Protein AF-0000000070378320 (afdb_homodimer)

Secondary structure (DSSP, 8-state):
-------HHHHHHHHHHHHHHHHHHHHHHHHHHHHHHHHHHHHHHHHHHHHHHHHHSS--S--SSEEEHHHHHTHHHHHHHHH-HHHHHHHHHHHHHHHHHHHHHHHHHHHHH----HHHHHHHHHHHHHHHHHHHEEEPPPTT------SS--SS---S-----SS-HHHHHHHHHHHHHHHTT-HHHHHHHHHHHHHHHHHHHHTTSS-HHHHHHHHHHHHHHHHHHHHHHHHHHHHHHHHHHHHHHHTT-HHHHHHHHHHHHHHHHHHHHHHHHHH-/-------HHHHHHHHHHHHHHHHHHHHHHHHHHHHHHHHHHHHHHHHHHHHHHHHHSS--S--SSEEEHHHHHTHHHHHHHHH-HHHHHHHHHHHHHHHHHHHHHHHHHHHHH----HHHHHHHHHHHHHHHHHHHEEEPPPTT------SS--SS---S-----SS-HHHHHHHHHHHHHHHTT-HHHHHHHHHHHHHHHHHHHHTTSS-HHHHHHHHHHHHHHHHHHHHHHHHHHHHHHHHHHHHHHHTT-HHHHHHHHHHHHHHHHHHHHHHHHHH-

Sequence (560 aa):
MNQQQAYPDQQVNEVNNTHQHEQEHRQTAHSITENMVGKLTFMGIAALVLFGFRLKGIPQDDVHCIVDVVHDYFNNWNKYVNENTYYSNLLIVTNSFMIDCIALGTYSYWLICVRNIRFMISIIVFYSLRTVHLHMFHMRFPMGYNWNEPTITSLTVPYGRTSDFFFSGHCGFLTLCFFELRALGWKKISWIAMITMIYTAFVLIVLRVHYTIDITAGIIIAHYIHIQSQHYYVKVEKAMYSFQIYITKLFQCKSFQQNLEEEQLIYLKQIQLQEKSEQQMNQQQAYPDQQVNEVNNTHQHEQEHRQTAHSITENMVGKLTFMGIAALVLFGFRLKGIPQDDVHCIVDVVHDYFNNWNKYVNENTYYSNLLIVTNSFMIDCIALGTYSYWLICVRNIRFMISIIVFYSLRTVHLHMFHMRFPMGYNWNEPTITSLTVPYGRTSDFFFSGHCGFLTLCFFELRALGWKKISWIAMITMIYTAFVLIVLRVHYTIDITAGIIIAHYIHIQSQHYYVKVEKAMYSFQIYITKLFQCKSFQQNLEEEQLIYLKQIQLQEKSEQQ

InterPro domains:
  IPR025749 Sphingomyelin synthase-like domain [PF14360] (163-226)
  IPR055311 Phosphatidylcholine:diacylglycerol cholinephosphotransferase 1/2-like [PTHR34674] (3-242)

Structure (mmCIF, N/CA/C/O backbone):
data_AF-0000000070378320-model_v1
#
loop_
_entity.id
_entity.type
_entity.pdbx_description
1 polymer 'PAP2 family protein'
#
loop_
_atom_site.group_PDB
_atom_site.id
_atom_site.type_symbol
_atom_site.label_atom_id
_atom_site.label_alt_id
_atom_site.label_comp_id
_atom_site.label_asym_id
_atom_site.label_entity_id
_atom_site.label_seq_id
_atom_site.pdbx_PDB_ins_code
_atom_site.Cartn_x
_atom_site.Cartn_y
_atom_site.Cartn_z
_atom_site.occupancy
_atom_site.B_iso_or_equiv
_atom_site.auth_seq_id
_atom_site.auth_comp_id
_atom_site.auth_asym_id
_atom_site.auth_atom_id
_atom_site.pdbx_PDB_model_num
ATOM 1 N N . MET A 1 1 ? -61.844 50.469 26.641 1 27.27 1 MET A N 1
ATOM 2 C CA . MET A 1 1 ? -61.438 49.344 25.812 1 27.27 1 MET A CA 1
ATOM 3 C C . MET A 1 1 ? -60.625 49.812 24.609 1 27.27 1 MET A C 1
ATOM 5 O O . MET A 1 1 ? -61.188 50.188 23.578 1 27.27 1 MET A O 1
ATOM 9 N N . ASN A 1 2 ? -59.531 50.625 24.812 1 30.56 2 ASN A N 1
ATOM 10 C CA . ASN A 1 2 ? -58.562 51.219 23.922 1 30.56 2 ASN A CA 1
ATOM 11 C C . ASN A 1 2 ? -57.75 50.156 23.203 1 30.56 2 ASN A C 1
ATOM 13 O O . ASN A 1 2 ? -57 49.406 23.828 1 30.56 2 ASN A O 1
ATOM 17 N N . GLN A 1 3 ? -58.25 49.656 22.047 1 34.19 3 GLN A N 1
ATOM 18 C CA . GLN A 1 3 ? -57.625 48.844 21.016 1 34.19 3 GLN A CA 1
ATOM 19 C C . GLN A 1 3 ? -56.344 49.531 20.516 1 34.19 3 GLN A C 1
ATOM 21 O O . GLN A 1 3 ? -56.375 50.594 19.906 1 34.19 3 GLN A O 1
ATOM 26 N N . GLN A 1 4 ? -55.25 49.531 21.234 1 34.88 4 GLN A N 1
ATOM 27 C CA . GLN A 1 4 ? -53.906 49.906 20.797 1 34.88 4 GLN A CA 1
ATOM 28 C C . GLN A 1 4 ? -53.531 49.281 19.469 1 34.88 4 GLN A C 1
ATOM 30 O O . GLN A 1 4 ? -53.531 48.031 19.344 1 34.88 4 GLN A O 1
ATOM 35 N N . GLN A 1 5 ? -53.781 49.969 18.297 1 36.62 5 GLN A N 1
ATOM 36 C CA . GLN A 1 5 ? -53.344 49.719 16.938 1 36.62 5 GLN A CA 1
ATOM 37 C C . GLN A 1 5 ? -51.844 49.375 16.891 1 36.62 5 GLN A C 1
ATOM 39 O O . GLN A 1 5 ? -51.031 50.156 17.375 1 36.62 5 GLN A O 1
ATOM 44 N N . ALA A 1 6 ? -51.625 48.125 16.969 1 49.28 6 ALA A N 1
ATOM 45 C CA . ALA A 1 6 ? -50.281 47.656 16.641 1 49.28 6 ALA A CA 1
ATOM 46 C C . ALA A 1 6 ? -49.719 48.344 15.414 1 49.28 6 ALA A C 1
ATOM 48 O O . ALA A 1 6 ? -50.375 48.438 14.383 1 49.28 6 ALA A O 1
ATOM 49 N N . TYR A 1 7 ? -48.781 49.312 15.594 1 49.34 7 TYR A N 1
ATOM 50 C CA . TYR A 1 7 ? -48.156 50.188 14.602 1 49.34 7 TYR A CA 1
ATOM 51 C C . TYR A 1 7 ? -47.625 49.375 13.43 1 49.34 7 TYR A C 1
ATOM 53 O O . TYR A 1 7 ? -47.156 48.25 13.609 1 49.34 7 TYR A O 1
ATOM 61 N N . PRO A 1 8 ? -47.812 49.812 12.109 1 55.38 8 PRO A N 1
ATOM 62 C CA . PRO A 1 8 ? -47.438 49.281 10.805 1 55.38 8 PRO A CA 1
ATOM 63 C C . PRO A 1 8 ? -45.969 48.875 10.734 1 55.38 8 PRO A C 1
ATOM 65 O O . PRO A 1 8 ? -45.594 47.938 10.008 1 55.38 8 PRO A O 1
ATOM 68 N N . ASP A 1 9 ? -45.188 49.406 11.602 1 58.03 9 ASP A N 1
ATOM 69 C CA . ASP A 1 9 ? -43.75 49.156 11.523 1 58.03 9 ASP A CA 1
ATOM 70 C C . ASP A 1 9 ? -43.406 47.75 12.031 1 58.03 9 ASP A C 1
ATOM 72 O O . ASP A 1 9 ? -42.5 47.094 11.523 1 58.03 9 ASP A O 1
ATOM 76 N N . GLN A 1 10 ? -44.25 47.25 13.008 1 58.84 10 GLN A N 1
ATOM 77 C CA . GLN A 1 10 ? -43.969 45.938 13.523 1 58.84 10 GLN A CA 1
ATOM 78 C C . GLN A 1 10 ? -44.344 44.844 12.516 1 58.84 10 GLN A C 1
ATOM 80 O O . GLN A 1 10 ? -43.656 43.844 12.398 1 58.84 10 GLN A O 1
ATOM 85 N N . GLN A 1 11 ? -45.312 45.125 11.734 1 57.59 11 GLN A N 1
ATOM 86 C CA . GLN A 1 11 ? -45.719 44.188 10.719 1 57.59 11 GLN A CA 1
ATOM 87 C C . GLN A 1 11 ? -44.719 44.125 9.562 1 57.59 11 GLN A C 1
ATOM 89 O O . GLN A 1 11 ? -44.438 43.062 9.039 1 57.59 11 GLN A O 1
ATOM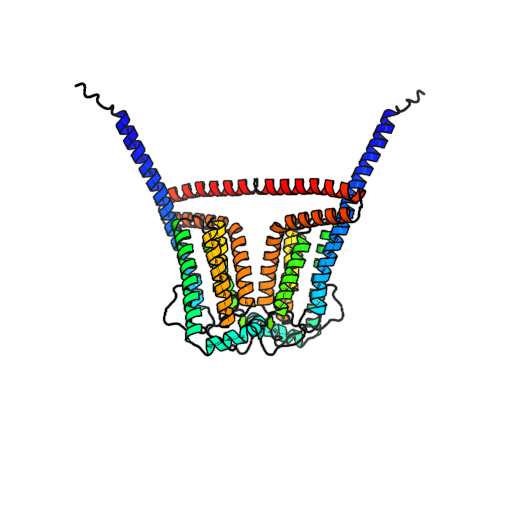 94 N N . VAL A 1 12 ? -44.188 45.25 9.258 1 61.59 12 VAL A N 1
ATOM 95 C CA . VAL A 1 12 ? -43.219 45.312 8.188 1 61.59 12 VAL A CA 1
ATOM 96 C C . VAL A 1 12 ? -41.906 44.625 8.641 1 61.59 12 VAL A C 1
ATOM 98 O O . VAL A 1 12 ? -41.312 43.875 7.871 1 61.59 12 VAL A O 1
ATOM 101 N N . ASN A 1 13 ? -41.594 44.781 9.906 1 59.62 13 ASN A N 1
ATOM 102 C CA . ASN A 1 13 ? -40.375 44.125 10.414 1 59.62 13 ASN A CA 1
ATOM 103 C C . ASN A 1 13 ? -40.562 42.625 10.508 1 59.62 13 ASN A C 1
ATOM 105 O O . ASN A 1 13 ? -39.625 41.844 10.227 1 59.62 13 ASN A O 1
ATOM 109 N N . GLU A 1 14 ? -41.781 42.188 10.781 1 60.06 14 GLU A N 1
ATOM 110 C CA . GLU A 1 14 ? -42.031 40.75 10.852 1 60.06 14 GLU A CA 1
ATOM 111 C C . GLU A 1 14 ? -42.062 40.125 9.461 1 60.06 14 GLU A C 1
ATOM 113 O O . GLU A 1 14 ? -41.562 39.031 9.258 1 60.06 14 GLU A O 1
ATOM 118 N N . VAL A 1 15 ? -42.594 40.844 8.516 1 59.59 15 VAL A N 1
ATOM 119 C CA . VAL A 1 15 ? -42.625 40.375 7.137 1 59.59 15 VAL A CA 1
ATOM 120 C C . VAL A 1 15 ? -41.219 40.406 6.551 1 59.59 15 VAL A C 1
ATOM 122 O O . VAL A 1 15 ? -40.812 39.469 5.855 1 59.59 15 VAL A O 1
ATOM 125 N N . ASN A 1 16 ? -40.469 41.375 6.879 1 57.5 16 ASN A N 1
ATOM 126 C CA . ASN A 1 16 ? -39.094 41.406 6.426 1 57.5 16 ASN A CA 1
ATOM 127 C C . ASN A 1 16 ? -38.25 40.312 7.074 1 57.5 16 ASN A C 1
ATOM 129 O O . ASN A 1 16 ? -37.406 39.719 6.422 1 57.5 16 ASN A O 1
ATOM 133 N N . ASN A 1 17 ? -38.531 40.062 8.312 1 58.5 17 ASN A N 1
ATOM 134 C CA . ASN A 1 17 ? -37.844 39 8.984 1 58.5 17 ASN A CA 1
ATOM 135 C C . ASN A 1 17 ? -38.25 37.625 8.43 1 58.5 17 ASN A C 1
ATOM 137 O O . ASN A 1 17 ? -37.406 36.719 8.281 1 58.5 17 ASN A O 1
ATOM 141 N N . THR A 1 18 ? -39.5 37.562 8.109 1 57.66 18 THR A N 1
ATOM 142 C CA . THR A 1 18 ? -39.969 36.312 7.512 1 57.66 18 THR A CA 1
ATOM 143 C C . THR A 1 18 ? -39.406 36.156 6.105 1 57.66 18 THR A C 1
ATOM 145 O O . THR A 1 18 ? -39 35.031 5.719 1 57.66 18 THR A O 1
ATOM 148 N N . HIS A 1 19 ? -39.375 37.219 5.434 1 56.88 19 HIS A N 1
ATOM 149 C CA . HIS A 1 19 ? -38.781 37.156 4.102 1 56.88 19 HIS A CA 1
ATOM 150 C C . HIS A 1 19 ? -37.281 36.906 4.164 1 56.88 19 HIS A C 1
ATOM 152 O O . HIS A 1 19 ? -36.75 36.188 3.332 1 56.88 19 HIS A O 1
ATOM 158 N N . GLN A 1 20 ? -36.625 37.438 5.117 1 54.31 20 GLN A N 1
ATOM 159 C CA . GLN A 1 20 ? -35.219 37.188 5.305 1 54.31 20 GLN A CA 1
ATOM 160 C C . GLN A 1 20 ? -34.969 35.75 5.734 1 54.31 20 GLN A C 1
ATOM 162 O O . GLN A 1 20 ? -34.062 35.094 5.242 1 54.31 20 GLN A O 1
ATOM 167 N N . HIS A 1 21 ? -35.812 35.281 6.594 1 54.69 21 HIS A N 1
ATOM 168 C CA . HIS A 1 21 ? -35.719 33.875 7.008 1 54.69 21 HIS A CA 1
ATOM 169 C C . HIS A 1 21 ? -36.031 32.938 5.859 1 54.69 21 HIS A C 1
ATOM 171 O O . HIS A 1 21 ? -35.406 31.891 5.699 1 54.69 21 HIS A O 1
ATOM 177 N N . GLU A 1 22 ? -37.031 33.312 5.164 1 54.81 22 GLU A N 1
ATOM 178 C CA . GLU A 1 22 ? -37.344 32.531 3.986 1 54.81 22 GLU A CA 1
ATOM 179 C C . GLU A 1 22 ? -36.25 32.594 2.939 1 54.81 22 GLU A C 1
ATOM 181 O O . GLU A 1 22 ? -35.938 31.594 2.301 1 54.81 22 GLU A O 1
ATOM 186 N N . GLN A 1 23 ? -35.688 33.719 2.816 1 51.09 23 GLN A N 1
ATOM 187 C CA . GLN A 1 23 ? -34.562 33.875 1.89 1 51.09 23 GLN A CA 1
ATOM 188 C C . GLN A 1 23 ? -33.344 33.125 2.396 1 51.09 23 GLN A C 1
ATOM 190 O O . GLN A 1 23 ? -32.625 32.469 1.616 1 51.09 23 GLN A O 1
ATOM 195 N N . GLU A 1 24 ? -33.031 33.156 3.629 1 51.72 24 GLU A N 1
ATOM 196 C CA . GLU A 1 24 ? -31.953 32.375 4.23 1 51.72 24 GLU A CA 1
ATOM 197 C C . GLU A 1 24 ? -32.219 30.891 4.145 1 51.72 24 GLU A C 1
ATOM 199 O O . GLU A 1 24 ? -31.312 30.094 3.871 1 51.72 24 GLU A O 1
ATOM 204 N N . HIS A 1 25 ? -33.438 30.531 4.395 1 49.47 25 HIS A N 1
ATOM 205 C CA . HIS A 1 25 ? -33.844 29.125 4.25 1 49.47 25 HIS A CA 1
ATOM 206 C C . HIS A 1 25 ? -33.75 28.688 2.795 1 49.47 25 HIS A C 1
ATOM 208 O O . HIS A 1 25 ? -33.344 27.547 2.51 1 49.47 25 HIS A O 1
ATOM 214 N N . ARG A 1 26 ? -34.219 29.531 2.025 1 49.12 26 ARG A N 1
ATOM 215 C CA . ARG A 1 26 ? -34.125 29.234 0.602 1 49.12 26 ARG A CA 1
ATOM 216 C C . ARG A 1 26 ? -32.656 29.219 0.131 1 49.12 26 ARG A C 1
ATOM 218 O O . ARG A 1 26 ? -32.281 28.359 -0.66 1 49.12 26 ARG A O 1
ATOM 225 N N . GLN A 1 27 ? -31.875 30.062 0.546 1 47.31 27 GLN A N 1
ATOM 226 C CA . GLN A 1 27 ? -30.453 30.078 0.226 1 47.31 27 GLN A CA 1
ATOM 227 C C . GLN A 1 27 ? -29.734 28.859 0.808 1 47.31 27 GLN A C 1
ATOM 229 O O . GLN A 1 27 ? -28.891 28.266 0.145 1 47.31 27 GLN A O 1
ATOM 234 N N . THR A 1 28 ? -30.094 28.547 2.031 1 46.53 28 THR A N 1
ATOM 235 C CA . THR A 1 28 ? -29.547 27.328 2.648 1 46.53 28 THR A CA 1
ATOM 236 C C . THR A 1 28 ? -30.031 26.078 1.922 1 46.53 28 THR A C 1
ATOM 238 O O . THR A 1 28 ? -29.266 25.141 1.707 1 46.53 28 THR A O 1
ATOM 241 N N . ALA A 1 29 ? -31.328 26.141 1.629 1 47.12 29 ALA A N 1
ATOM 242 C CA . ALA A 1 29 ? -31.906 25.016 0.896 1 47.12 29 ALA A CA 1
ATOM 243 C C . ALA A 1 29 ? -31.281 24.891 -0.491 1 47.12 29 ALA A C 1
ATOM 245 O O . ALA A 1 29 ? -30.984 23.781 -0.949 1 47.12 29 ALA A O 1
ATOM 246 N N . HIS A 1 30 ? -31.203 25.891 -1.146 1 44.69 30 HIS A N 1
ATOM 247 C CA . HIS A 1 30 ? -30.578 25.891 -2.463 1 44.69 30 HIS A CA 1
ATOM 248 C C . HIS A 1 30 ? -29.125 25.469 -2.379 1 44.69 30 HIS A C 1
ATOM 250 O O . HIS A 1 30 ? -28.625 24.734 -3.238 1 44.69 30 HIS A O 1
ATOM 256 N N . SER A 1 31 ? -28.484 25.938 -1.39 1 47.09 31 SER A N 1
ATOM 257 C CA . SER A 1 31 ? -27.109 25.547 -1.164 1 47.09 31 SER A CA 1
ATOM 258 C C . SER A 1 31 ? -27 24.062 -0.821 1 47.09 31 SER A C 1
ATOM 260 O O . SER A 1 31 ? -26.094 23.375 -1.283 1 47.09 31 SER A O 1
ATOM 262 N N . ILE A 1 32 ? -28.062 23.641 -0.173 1 49.56 32 ILE A N 1
ATOM 263 C CA . ILE A 1 32 ? -28.141 22.234 0.176 1 49.56 32 ILE A CA 1
ATOM 264 C C . ILE A 1 32 ? -28.469 21.406 -1.071 1 49.56 32 ILE A C 1
ATOM 266 O O . ILE A 1 32 ? -27.875 20.344 -1.286 1 49.56 32 ILE A O 1
ATOM 270 N N . THR A 1 33 ? -29.453 21.969 -1.849 1 47.12 33 THR A N 1
ATOM 271 C CA . THR A 1 33 ? -29.875 21.234 -3.039 1 47.12 33 THR A CA 1
ATOM 272 C C . THR A 1 33 ? -28.734 21.172 -4.062 1 47.12 33 THR A C 1
ATOM 274 O O . THR A 1 33 ? -28.531 20.141 -4.703 1 47.12 33 THR A O 1
ATOM 277 N N . GLU A 1 34 ? -28.188 22.281 -4.375 1 50.41 34 GLU A N 1
ATOM 278 C CA . GLU A 1 34 ? -27.094 22.297 -5.332 1 50.41 34 GLU A CA 1
ATOM 279 C C . GLU A 1 34 ? -25.938 21.422 -4.867 1 50.41 34 GLU A C 1
ATOM 281 O O . GLU A 1 34 ? -25.328 20.719 -5.672 1 50.41 34 GLU A O 1
ATOM 286 N N . ASN A 1 35 ? -25.812 21.391 -3.59 1 57.78 35 ASN A N 1
ATOM 287 C CA . ASN A 1 35 ? -24.812 20.547 -2.967 1 57.78 35 ASN A CA 1
ATOM 288 C C . ASN A 1 35 ? -25.188 19.062 -3.086 1 57.78 35 ASN A C 1
ATOM 290 O O . ASN A 1 35 ? -24.312 18.219 -3.291 1 57.78 35 ASN A O 1
ATOM 294 N N . MET A 1 36 ? -26.562 18.938 -3.422 1 60 36 MET A N 1
ATOM 295 C CA . MET A 1 36 ? -27.031 17.562 -3.523 1 60 36 MET A CA 1
ATOM 296 C C . MET A 1 36 ? -26.812 17.016 -4.93 1 60 36 MET A C 1
ATOM 298 O O . MET A 1 36 ? -26.453 15.844 -5.102 1 60 36 MET A O 1
ATOM 302 N N . VAL A 1 37 ? -27.016 17.906 -5.941 1 57.94 37 VAL A N 1
ATOM 303 C CA . VAL A 1 37 ? -26.812 17.469 -7.32 1 57.94 37 VAL A CA 1
ATOM 304 C C . VAL A 1 37 ? -25.344 17.125 -7.547 1 57.94 37 VAL A C 1
ATOM 306 O O . VAL A 1 37 ? -25.016 16.109 -8.18 1 57.94 37 VAL A O 1
ATOM 309 N N . GLY A 1 38 ? -24.578 18.031 -7.066 1 63.03 38 GLY A N 1
ATOM 310 C CA . GLY A 1 38 ? -23.156 17.734 -7.172 1 63.03 38 GLY A CA 1
ATOM 311 C C . GLY A 1 38 ? -22.766 16.438 -6.488 1 63.03 38 GLY A C 1
ATOM 312 O O . GLY A 1 38 ? -22.016 15.633 -7.043 1 63.03 38 GLY A O 1
ATOM 313 N N . LYS A 1 39 ? -23.438 16.25 -5.418 1 70.06 39 LYS A N 1
ATOM 314 C CA . LYS A 1 39 ? -23.141 15.039 -4.66 1 70.06 39 LYS A CA 1
ATOM 315 C C . LYS A 1 39 ? -23.625 13.797 -5.398 1 70.06 39 LYS A C 1
ATOM 317 O O . LYS A 1 39 ? -22.922 12.789 -5.461 1 70.06 39 LYS A O 1
ATOM 322 N N . LEU A 1 40 ? -24.75 13.961 -6.004 1 66.06 40 LEU A N 1
ATOM 323 C CA . LEU A 1 40 ? -25.312 12.828 -6.734 1 66.06 40 LEU A CA 1
ATOM 324 C C . LEU A 1 40 ? -24.469 12.523 -7.977 1 66.06 40 LEU A C 1
ATOM 326 O O . LEU A 1 40 ? -24.297 11.352 -8.336 1 66.06 40 LEU A O 1
ATOM 330 N N . THR A 1 41 ? -23.938 13.594 -8.477 1 65 41 THR A N 1
ATOM 331 C CA . THR A 1 41 ? -23.062 13.398 -9.641 1 65 41 THR A CA 1
ATOM 332 C C . THR A 1 41 ? -21.797 12.641 -9.25 1 65 41 THR A C 1
ATOM 334 O O . THR A 1 41 ? -21.422 11.68 -9.93 1 65 41 THR A O 1
ATOM 337 N N . PHE A 1 42 ? -21.297 13.008 -8.164 1 67.69 42 PHE A N 1
ATOM 338 C CA . PHE A 1 42 ? -20.078 12.336 -7.75 1 67.69 42 PHE A CA 1
ATOM 339 C C . PHE A 1 42 ? -20.359 10.898 -7.324 1 67.69 42 PHE A C 1
ATOM 341 O O . PHE A 1 42 ? -19.562 10 -7.57 1 67.69 42 PHE A O 1
ATOM 348 N N . MET A 1 43 ? -21.469 10.773 -6.793 1 68.75 43 MET A N 1
ATOM 349 C CA . MET A 1 43 ? -21.891 9.414 -6.461 1 68.75 43 MET A CA 1
ATOM 350 C C . MET A 1 43 ? -22.062 8.57 -7.723 1 68.75 43 MET A C 1
ATOM 352 O O . MET A 1 43 ? -21.703 7.395 -7.742 1 68.75 43 MET A O 1
ATOM 356 N N . GLY A 1 44 ? -22.594 9.273 -8.688 1 66.12 44 GLY A N 1
ATOM 357 C CA . GLY A 1 44 ? -22.75 8.578 -9.953 1 66.12 44 GLY A CA 1
ATOM 358 C C . GLY A 1 44 ? -21.438 8.188 -10.594 1 66.12 44 GLY A C 1
ATOM 359 O O . GLY A 1 44 ? -21.297 7.062 -11.086 1 66.12 44 GLY A O 1
ATOM 360 N N . ILE A 1 45 ? -20.5 9.07 -10.5 1 66.75 45 ILE A N 1
ATOM 361 C CA . ILE A 1 45 ? -19.172 8.781 -11.055 1 66.75 45 ILE A CA 1
ATOM 362 C C . ILE A 1 45 ? -18.516 7.648 -10.273 1 66.75 45 ILE A C 1
ATOM 364 O O . ILE A 1 45 ? -17.953 6.727 -10.859 1 66.75 45 ILE A O 1
ATOM 368 N N . ALA A 1 46 ? -18.703 7.805 -9 1 68 46 ALA A N 1
ATOM 369 C CA . ALA A 1 46 ? -18.141 6.75 -8.164 1 68 46 ALA A CA 1
ATOM 370 C C . ALA A 1 46 ? -18.781 5.402 -8.469 1 68 46 ALA A C 1
ATOM 372 O O . ALA A 1 46 ? -18.094 4.383 -8.547 1 68 46 ALA A O 1
ATOM 373 N N . ALA A 1 47 ? -20.016 5.48 -8.672 1 66.31 47 ALA A N 1
ATOM 374 C CA . ALA A 1 47 ? -20.734 4.258 -9 1 66.31 47 ALA A CA 1
ATOM 375 C C . ALA A 1 47 ? -20.297 3.699 -10.352 1 66.31 47 ALA A C 1
ATOM 377 O O . ALA A 1 47 ? -20.141 2.486 -10.508 1 66.31 47 ALA A O 1
ATOM 378 N N . LEU A 1 48 ? -20.094 4.566 -11.242 1 63.34 48 LEU A N 1
ATOM 379 C CA . LEU A 1 48 ? -19.656 4.137 -12.57 1 63.34 48 LEU A CA 1
ATOM 380 C C . LEU A 1 48 ? -18.266 3.521 -12.5 1 63.34 48 LEU A C 1
ATOM 382 O O . LEU A 1 48 ? -17.984 2.514 -13.156 1 63.34 48 LEU A O 1
ATOM 386 N N . VAL A 1 49 ? -17.531 4.16 -11.75 1 62.5 49 VAL A N 1
ATOM 387 C CA . VAL A 1 49 ? -16.172 3.629 -11.602 1 62.5 49 VAL A CA 1
ATOM 388 C C . VAL A 1 49 ? -16.234 2.254 -10.938 1 62.5 49 VAL A C 1
ATOM 390 O O . VAL A 1 49 ? -15.578 1.312 -11.398 1 62.5 49 VAL A O 1
ATOM 393 N N . LEU A 1 50 ? -17.094 2.211 -9.93 1 63.47 50 LEU A N 1
ATOM 394 C CA . LEU A 1 50 ? -17.219 0.952 -9.203 1 63.47 50 LEU A CA 1
ATOM 395 C C . LEU A 1 50 ? -17.859 -0.117 -10.086 1 63.47 50 LEU A C 1
ATOM 397 O O . LEU A 1 50 ? -17.406 -1.263 -10.109 1 63.47 50 LEU A O 1
ATOM 401 N N . PHE A 1 51 ? -18.922 0.345 -10.781 1 57.66 51 PHE A N 1
ATOM 402 C CA . PHE A 1 51 ? -19.656 -0.579 -11.641 1 57.66 51 PHE A CA 1
ATOM 403 C C . PHE A 1 51 ? -18.844 -0.919 -12.883 1 57.66 51 PHE A C 1
ATOM 405 O O . PHE A 1 51 ? -18.828 -2.068 -13.32 1 57.66 51 PHE A O 1
ATOM 412 N N . GLY A 1 52 ? -18.328 0.098 -13.516 1 54.97 52 GLY A N 1
ATOM 413 C CA . GLY A 1 52 ? -17.469 -0.175 -14.664 1 54.97 52 GLY A CA 1
ATOM 414 C C . GLY A 1 52 ? -16.344 -1.137 -14.352 1 54.97 52 GLY A C 1
ATOM 415 O O . GLY A 1 52 ? -16.031 -2.021 -15.148 1 54.97 52 GLY A O 1
ATOM 416 N N . PHE A 1 53 ? -15.906 -0.999 -13.234 1 56.59 53 PHE A N 1
ATOM 417 C CA . PHE A 1 53 ? -14.875 -1.91 -12.75 1 56.59 53 PHE A CA 1
ATOM 418 C C . PHE A 1 53 ? -15.414 -3.334 -12.664 1 56.59 53 PHE A C 1
ATOM 420 O O . PHE A 1 53 ? -14.719 -4.289 -13.031 1 56.59 53 PHE A O 1
ATOM 427 N N . ARG A 1 54 ? -16.578 -3.404 -12.047 1 56.53 54 ARG A N 1
ATOM 428 C CA . ARG A 1 54 ? -17.188 -4.715 -11.844 1 56.53 54 ARG A CA 1
ATOM 429 C C . ARG A 1 54 ? -17.516 -5.379 -13.18 1 56.53 54 ARG A C 1
ATOM 431 O O . ARG A 1 54 ? -17.328 -6.586 -13.344 1 56.53 54 ARG A O 1
ATOM 438 N N . LEU A 1 55 ? -18.156 -4.684 -14.109 1 51.84 55 LEU A N 1
ATOM 439 C CA . LEU A 1 55 ? -18.688 -5.281 -15.336 1 51.84 55 LEU A CA 1
ATOM 440 C C . LEU A 1 55 ? -17.562 -5.625 -16.297 1 51.84 55 LEU A C 1
ATOM 442 O O . LEU A 1 55 ? -17.594 -6.68 -16.938 1 51.84 55 LEU A O 1
ATOM 446 N N . LYS A 1 56 ? -16.797 -4.629 -16.641 1 52.38 56 LYS A N 1
ATOM 447 C CA . LYS A 1 56 ? -15.938 -4.82 -17.797 1 52.38 56 LYS A CA 1
ATOM 448 C C . LYS A 1 56 ? -14.492 -5.082 -17.391 1 52.38 56 LYS A C 1
ATOM 450 O O . LYS A 1 56 ? -13.711 -5.641 -18.156 1 52.38 56 LYS A O 1
ATOM 455 N N . GLY A 1 57 ? -14.266 -5.066 -16.047 1 57.44 57 GLY A N 1
ATOM 456 C CA . GLY A 1 57 ? -12.828 -4.945 -15.883 1 57.44 57 GLY A CA 1
ATOM 457 C C . GLY A 1 57 ? -12.242 -5.996 -14.953 1 57.44 57 GLY A C 1
ATOM 458 O O . GLY A 1 57 ? -11.023 -6.117 -14.836 1 57.44 57 GLY A O 1
ATOM 459 N N . ILE A 1 58 ? -13.18 -6.82 -14.367 1 63.94 58 ILE A N 1
ATOM 460 C CA . ILE A 1 58 ? -12.594 -7.84 -13.508 1 63.94 58 ILE A CA 1
ATOM 461 C C . ILE A 1 58 ? -12.344 -9.117 -14.312 1 63.94 58 ILE A C 1
ATOM 463 O O . ILE A 1 58 ? -13.266 -9.672 -14.898 1 63.94 58 ILE A O 1
ATOM 467 N N . PRO A 1 59 ? -11.109 -9.461 -14.438 1 68.5 59 PRO A N 1
ATOM 468 C CA . PRO A 1 59 ? -10.812 -10.719 -15.125 1 68.5 59 PRO A CA 1
ATOM 469 C C . PRO A 1 59 ? -11.5 -11.914 -14.484 1 68.5 59 PRO A C 1
ATOM 471 O O . PRO A 1 59 ? -11.617 -11.984 -13.258 1 68.5 59 PRO A O 1
ATOM 474 N N . GLN A 1 60 ? -12.164 -12.75 -15.297 1 70.69 60 GLN A N 1
ATOM 475 C CA . GLN A 1 60 ? -12.859 -13.914 -14.758 1 70.69 60 GLN A CA 1
ATOM 476 C C . GLN A 1 60 ? -12.055 -15.188 -14.977 1 70.69 60 GLN A C 1
ATOM 478 O O . GLN A 1 60 ? -12.242 -16.188 -14.273 1 70.69 60 GLN A O 1
ATOM 483 N N . ASP A 1 61 ? -11.156 -15.078 -15.852 1 77.31 61 ASP A N 1
ATOM 484 C CA . ASP A 1 61 ? -10.461 -16.297 -16.219 1 77.31 61 ASP A CA 1
ATOM 485 C C . ASP A 1 61 ? -9.375 -16.641 -15.203 1 77.31 61 ASP A C 1
ATOM 487 O O . ASP A 1 61 ? -8.719 -15.75 -14.664 1 77.31 61 ASP A O 1
ATOM 491 N N . ASP A 1 62 ? -9.328 -17.922 -14.969 1 85.75 62 ASP A N 1
ATOM 492 C CA . ASP A 1 62 ? -8.242 -18.438 -14.141 1 85.75 62 ASP A CA 1
ATOM 493 C C . ASP A 1 62 ? -6.934 -18.516 -14.922 1 85.75 62 ASP A C 1
ATOM 495 O O . ASP A 1 62 ? -6.945 -18.641 -16.156 1 85.75 62 ASP A O 1
ATOM 499 N N . VAL A 1 63 ? -5.926 -18.266 -14.18 1 90.75 63 VAL A N 1
ATOM 500 C CA . VAL A 1 63 ? -4.605 -18.391 -14.789 1 90.75 63 VAL A CA 1
ATOM 501 C C . VAL A 1 63 ? -3.861 -19.578 -14.172 1 90.75 63 VAL A C 1
ATOM 503 O O . VAL A 1 63 ? -4.246 -20.078 -13.109 1 90.75 63 VAL A O 1
ATOM 506 N N . HIS A 1 64 ? -2.873 -20.047 -14.836 1 90.81 64 HIS A N 1
ATOM 507 C CA . HIS A 1 64 ? -2.133 -21.219 -14.375 1 90.81 64 HIS A CA 1
ATOM 508 C C . HIS A 1 64 ? -1.425 -20.938 -13.055 1 90.81 64 HIS A C 1
ATOM 510 O O . HIS A 1 64 ? -1.484 -21.75 -12.133 1 90.81 64 HIS A O 1
ATOM 516 N N . CYS A 1 65 ? -0.771 -19.828 -12.945 1 94.88 65 CYS A N 1
ATOM 517 C CA . CYS A 1 65 ? -0.094 -19.453 -11.711 1 94.88 65 CYS A CA 1
ATOM 518 C C . CYS A 1 65 ? -0.15 -17.953 -11.492 1 94.88 65 CYS A C 1
ATOM 520 O O . CYS A 1 65 ? -1.038 -17.453 -10.805 1 94.88 65 CYS A O 1
ATOM 522 N N . ILE A 1 66 ? 0.767 -17.297 -12.078 1 95.69 66 ILE A N 1
ATOM 523 C CA . ILE A 1 66 ? 0.818 -15.836 -12.039 1 95.69 66 ILE A CA 1
ATOM 524 C C . ILE A 1 66 ? 1.035 -15.281 -13.445 1 95.69 66 ILE A C 1
ATOM 526 O O . ILE A 1 66 ? 1.874 -15.789 -14.195 1 95.69 66 ILE A O 1
ATOM 530 N N . VAL A 1 67 ? 0.219 -14.344 -13.789 1 94.62 67 VAL A N 1
ATOM 531 C CA . VAL A 1 67 ? 0.42 -13.625 -15.047 1 94.62 67 VAL A CA 1
ATOM 532 C C . VAL A 1 67 ? 0.625 -12.141 -14.773 1 94.62 67 VAL A C 1
ATOM 534 O O . VAL A 1 67 ? -0.259 -11.477 -14.219 1 94.62 67 VAL A O 1
ATOM 537 N N . ASP A 1 68 ? 1.798 -11.68 -15.094 1 96.56 68 ASP A N 1
ATOM 538 C CA . ASP A 1 68 ? 2.131 -10.258 -15.023 1 96.56 68 ASP A CA 1
ATOM 539 C C . ASP A 1 68 ? 2.168 -9.633 -16.422 1 96.56 68 ASP A C 1
ATOM 541 O O . ASP A 1 68 ? 3.098 -9.875 -17.188 1 96.56 68 ASP A O 1
ATOM 545 N N . VAL A 1 69 ? 1.202 -8.789 -16.672 1 94.81 69 VAL A N 1
ATOM 546 C CA . VAL A 1 69 ? 1.014 -8.227 -18.016 1 94.81 69 VAL A CA 1
ATOM 547 C C . VAL A 1 69 ? 2.184 -7.305 -18.359 1 94.81 69 VAL A C 1
ATOM 549 O O . VAL A 1 69 ? 2.592 -7.215 -19.516 1 94.81 69 VAL A O 1
ATOM 552 N N . VAL A 1 70 ? 2.723 -6.621 -17.391 1 97 70 VAL A N 1
ATOM 553 C CA . VAL A 1 70 ? 3.855 -5.73 -17.625 1 97 70 VAL A CA 1
ATOM 554 C C . VAL A 1 70 ? 5.09 -6.551 -18 1 97 70 VAL A C 1
ATOM 556 O O . VAL A 1 70 ? 5.848 -6.168 -18.891 1 97 70 VAL A O 1
ATOM 559 N N . HIS A 1 71 ? 5.293 -7.699 -17.359 1 97.62 71 HIS A N 1
ATOM 560 C CA . HIS A 1 71 ? 6.34 -8.625 -17.766 1 97.62 71 HIS A CA 1
ATOM 561 C C . HIS A 1 71 ? 6.172 -9.031 -19.219 1 97.62 71 HIS A C 1
ATOM 563 O O . HIS A 1 71 ? 7.148 -9.102 -19.969 1 97.62 71 HIS A O 1
ATOM 569 N N . ASP A 1 72 ? 4.926 -9.289 -19.547 1 96.75 72 ASP A N 1
ATOM 570 C CA . ASP A 1 72 ? 4.645 -9.719 -20.906 1 96.75 72 ASP A CA 1
ATOM 571 C C . ASP A 1 72 ? 4.98 -8.609 -21.906 1 96.75 72 ASP A C 1
ATOM 573 O O . ASP A 1 72 ? 5.48 -8.883 -23 1 96.75 72 ASP A O 1
ATOM 577 N N . TYR A 1 73 ? 4.711 -7.406 -21.516 1 96.56 73 TYR A N 1
ATOM 578 C CA . TYR A 1 73 ? 5.016 -6.27 -22.375 1 96.56 73 TYR A CA 1
ATOM 579 C C . TYR A 1 73 ? 6.516 -6.145 -22.609 1 96.56 73 TYR A C 1
ATOM 581 O O . TYR A 1 73 ? 6.953 -5.766 -23.688 1 96.56 73 TYR A O 1
ATOM 589 N N . PHE A 1 74 ? 7.348 -6.496 -21.625 1 97.75 74 PHE A N 1
ATOM 590 C CA . PHE A 1 74 ? 8.797 -6.344 -21.719 1 97.75 74 PHE A CA 1
ATOM 591 C C . PHE A 1 74 ? 9.461 -7.68 -22.016 1 97.75 74 PHE A C 1
ATOM 593 O O . PHE A 1 74 ? 10.648 -7.859 -21.75 1 97.75 74 PHE A O 1
ATOM 600 N N . ASN A 1 75 ? 8.664 -8.617 -22.547 1 97.81 75 ASN A N 1
ATOM 601 C CA . ASN A 1 75 ? 9.164 -9.961 -22.781 1 97.81 75 ASN A CA 1
ATOM 602 C C . ASN A 1 75 ? 10.352 -9.961 -23.75 1 97.81 75 ASN A C 1
ATOM 604 O O . ASN A 1 75 ? 11.328 -10.68 -23.531 1 97.81 75 ASN A O 1
ATOM 608 N N . ASN A 1 76 ? 10.289 -9.164 -24.781 1 97.62 76 ASN A N 1
ATOM 609 C CA . ASN A 1 76 ? 11.383 -9.094 -25.75 1 97.62 76 ASN A CA 1
ATOM 610 C C . ASN A 1 76 ? 12.656 -8.547 -25.109 1 97.62 76 ASN A C 1
ATOM 612 O O . ASN A 1 76 ? 13.758 -9.039 -25.391 1 97.62 76 ASN A O 1
ATOM 616 N N . TRP A 1 77 ? 12.516 -7.574 -24.281 1 97.56 77 TRP A N 1
ATOM 617 C CA . TRP A 1 77 ? 13.672 -7.012 -23.594 1 97.56 77 TRP A CA 1
ATOM 618 C C . TRP A 1 77 ? 14.281 -8.031 -22.641 1 97.56 77 TRP A C 1
ATOM 620 O O . TRP A 1 77 ? 15.508 -8.156 -22.547 1 97.56 77 TRP A O 1
ATOM 630 N N . ASN A 1 78 ? 13.438 -8.75 -21.922 1 98 78 ASN A N 1
ATOM 631 C CA . ASN A 1 78 ? 13.914 -9.773 -21 1 98 78 ASN A CA 1
ATOM 632 C C . ASN A 1 78 ? 14.703 -10.859 -21.719 1 98 78 ASN A C 1
ATOM 634 O O . ASN A 1 78 ? 15.789 -11.242 -21.281 1 98 78 ASN A O 1
ATOM 638 N N . LYS A 1 79 ? 14.156 -11.312 -22.859 1 97.38 79 LYS A N 1
ATOM 639 C CA . LYS A 1 79 ? 14.836 -12.336 -23.641 1 97.38 79 LYS A CA 1
ATOM 640 C C . LYS A 1 79 ? 16.188 -11.828 -24.156 1 97.38 79 LYS A C 1
ATOM 642 O O . LYS A 1 79 ? 17.188 -12.531 -24.062 1 97.38 79 LYS A O 1
ATOM 647 N N . TYR A 1 80 ? 16.172 -10.633 -24.609 1 97.31 80 TYR A N 1
ATOM 648 C CA . TYR A 1 80 ? 17.375 -10.031 -25.172 1 97.31 80 TYR A CA 1
ATOM 649 C C . TYR A 1 80 ? 18.469 -9.938 -24.125 1 97.31 80 TYR A C 1
ATOM 651 O O . TYR A 1 80 ? 19.625 -10.328 -24.375 1 97.31 80 TYR A O 1
ATOM 659 N N . VAL A 1 81 ? 18.172 -9.469 -22.953 1 96 81 VAL A N 1
ATOM 660 C CA . VAL A 1 81 ? 19.188 -9.242 -21.922 1 96 81 VAL A CA 1
ATOM 661 C C . VAL A 1 81 ? 19.641 -10.578 -21.359 1 96 81 VAL A C 1
ATOM 663 O O . VAL A 1 81 ? 20.797 -10.719 -20.938 1 96 81 VAL A O 1
ATOM 666 N N . ASN A 1 82 ? 18.812 -11.547 -21.344 1 94.75 82 ASN A N 1
ATOM 667 C CA . ASN A 1 82 ? 19.203 -12.852 -20.828 1 94.75 82 ASN A CA 1
ATOM 668 C C . ASN A 1 82 ? 20.094 -13.594 -21.812 1 94.75 82 ASN A C 1
ATOM 670 O O . ASN A 1 82 ? 20.953 -14.398 -21.422 1 94.75 82 ASN A O 1
ATOM 674 N N . GLU A 1 83 ? 19.922 -13.312 -23.062 1 95.44 83 GLU A N 1
ATOM 675 C CA . GLU A 1 83 ? 20.766 -13.922 -24.078 1 95.44 83 GLU A CA 1
ATOM 676 C C . GLU A 1 83 ? 22.109 -13.219 -24.172 1 95.44 83 GLU A C 1
ATOM 678 O O . GLU A 1 83 ? 23.094 -13.789 -24.672 1 95.44 83 GLU A O 1
ATOM 683 N N . ASN A 1 84 ? 22.109 -11.938 -23.734 1 94.62 84 ASN A N 1
ATOM 684 C CA . ASN A 1 84 ? 23.328 -11.133 -23.734 1 94.62 84 ASN A CA 1
ATOM 685 C C . ASN A 1 84 ? 23.75 -10.766 -22.312 1 94.62 84 ASN A C 1
ATOM 687 O O . ASN A 1 84 ? 23.375 -9.711 -21.812 1 94.62 84 ASN A O 1
ATOM 691 N N . THR A 1 85 ? 24.609 -11.422 -21.781 1 91.06 85 THR A N 1
ATOM 692 C CA . THR A 1 85 ? 24.969 -11.297 -20.375 1 91.06 85 THR A CA 1
ATOM 693 C C . THR A 1 85 ? 25.625 -9.938 -20.109 1 91.06 85 THR A C 1
ATOM 695 O O . THR A 1 85 ? 25.531 -9.406 -19 1 91.06 85 THR A O 1
ATOM 698 N N . TYR A 1 86 ? 26.25 -9.406 -21.094 1 92.56 86 TYR A N 1
ATOM 699 C CA . TYR A 1 86 ? 26.875 -8.094 -20.922 1 92.56 86 TYR A CA 1
ATOM 700 C C . TYR A 1 86 ? 25.828 -7.047 -20.547 1 92.56 86 TYR A C 1
ATOM 702 O O . TYR A 1 86 ? 26.047 -6.258 -19.625 1 92.56 86 TYR A O 1
ATOM 710 N N . TYR A 1 87 ? 24.734 -7.039 -21.234 1 93.94 87 TYR A N 1
ATOM 711 C CA . TYR A 1 87 ? 23.719 -6.023 -21.016 1 93.94 87 TYR A CA 1
ATOM 712 C C . TYR A 1 87 ? 23 -6.25 -19.688 1 93.94 87 TYR A C 1
ATOM 714 O O . TYR A 1 87 ? 22.625 -5.297 -19 1 93.94 87 TYR A O 1
ATOM 722 N N . SER A 1 88 ? 22.766 -7.52 -19.312 1 94.31 88 SER A N 1
ATOM 723 C CA . SER A 1 88 ? 22.156 -7.785 -18.016 1 94.31 88 SER A CA 1
ATOM 724 C C . SER A 1 88 ? 23.062 -7.32 -16.875 1 94.31 88 SER A C 1
ATOM 726 O O . SER A 1 88 ? 22.594 -6.68 -15.93 1 94.31 88 SER A O 1
ATOM 728 N N . ASN A 1 89 ? 24.359 -7.559 -17.062 1 93.44 89 ASN A N 1
ATOM 729 C CA . ASN A 1 89 ? 25.312 -7.117 -16.047 1 93.44 89 ASN A CA 1
ATOM 730 C C . ASN A 1 89 ? 25.391 -5.594 -15.977 1 93.44 89 ASN A C 1
ATOM 732 O O . ASN A 1 89 ? 25.516 -5.027 -14.891 1 93.44 89 ASN A O 1
ATOM 736 N N . LEU A 1 90 ? 25.344 -4.988 -17.062 1 94.62 90 LEU A N 1
ATOM 737 C CA . LEU A 1 90 ? 25.375 -3.531 -17.109 1 94.62 90 LEU A CA 1
ATOM 738 C C . LEU A 1 90 ? 24.172 -2.943 -16.375 1 94.62 90 LEU A C 1
ATOM 740 O O . LEU A 1 90 ? 24.328 -1.997 -15.594 1 94.62 90 LEU A O 1
ATOM 744 N N . LEU A 1 91 ? 23.016 -3.5 -16.609 1 95.88 91 LEU A N 1
ATOM 745 C CA . LEU A 1 91 ? 21.812 -3.037 -15.938 1 95.88 91 LEU A CA 1
ATOM 746 C C . LEU A 1 91 ? 21.922 -3.229 -14.43 1 95.88 91 LEU A C 1
ATOM 748 O O . LEU A 1 91 ? 21.594 -2.322 -13.656 1 95.88 91 LEU A O 1
ATOM 752 N N . ILE A 1 92 ? 22.422 -4.383 -14.016 1 95.19 92 ILE A N 1
ATOM 753 C CA . ILE A 1 92 ? 22.516 -4.715 -12.602 1 95.19 92 ILE A CA 1
ATOM 754 C C . ILE A 1 92 ? 23.531 -3.789 -11.922 1 95.19 92 ILE A C 1
ATOM 756 O O . ILE A 1 92 ? 23.234 -3.195 -10.883 1 95.19 92 ILE A O 1
ATOM 760 N N . VAL A 1 93 ? 24.656 -3.566 -12.547 1 94.25 93 VAL A N 1
ATOM 761 C CA . VAL A 1 93 ? 25.75 -2.795 -11.945 1 94.25 93 VAL A CA 1
ATOM 762 C C . VAL A 1 93 ? 25.359 -1.319 -11.891 1 94.25 93 VAL A C 1
ATOM 764 O O . VAL A 1 93 ? 25.547 -0.657 -10.875 1 94.25 93 VAL A O 1
ATOM 767 N N . THR A 1 94 ? 24.828 -0.812 -12.938 1 95.44 94 THR A N 1
ATOM 768 C CA . THR A 1 94 ? 24.453 0.597 -12.961 1 95.44 94 THR A CA 1
ATOM 769 C C . THR A 1 94 ? 23.312 0.871 -11.969 1 95.44 94 THR A C 1
ATOM 771 O O . THR A 1 94 ? 23.328 1.891 -11.281 1 95.44 94 THR A O 1
ATOM 774 N N . ASN A 1 95 ? 22.406 -0.028 -11.93 1 95.88 95 ASN A N 1
ATOM 775 C CA . ASN A 1 95 ? 21.312 0.109 -10.977 1 95.88 95 ASN A CA 1
ATOM 776 C C . ASN A 1 95 ? 21.812 0.116 -9.539 1 95.88 95 ASN A C 1
ATOM 778 O O . ASN A 1 95 ? 21.469 1.004 -8.758 1 95.88 95 ASN A O 1
ATOM 782 N N . SER A 1 96 ? 22.672 -0.845 -9.234 1 93.81 96 SER A N 1
ATOM 783 C CA . SER A 1 96 ? 23.219 -0.951 -7.887 1 93.81 96 SER A CA 1
ATOM 784 C C . SER A 1 96 ? 24.062 0.269 -7.531 1 93.81 96 SER A C 1
ATOM 786 O O . SER A 1 96 ? 24.016 0.752 -6.398 1 93.81 96 SER A O 1
ATOM 788 N N . PHE A 1 97 ? 24.766 0.708 -8.469 1 94.12 97 PHE A N 1
ATOM 789 C CA . PHE A 1 97 ? 25.609 1.88 -8.258 1 94.12 97 PHE A CA 1
ATOM 790 C C . PHE A 1 97 ? 24.766 3.105 -7.941 1 94.12 97 PHE A C 1
ATOM 792 O O . PHE A 1 97 ? 25.078 3.861 -7.02 1 94.12 97 PHE A O 1
ATOM 799 N N . MET A 1 98 ? 23.734 3.311 -8.68 1 96.44 98 MET A N 1
ATOM 800 C CA . MET A 1 98 ? 22.859 4.461 -8.461 1 96.44 98 MET A CA 1
ATOM 801 C C . MET A 1 98 ? 22.172 4.379 -7.098 1 96.44 98 MET A C 1
ATOM 803 O O . MET A 1 98 ? 22.094 5.379 -6.383 1 96.44 98 MET A O 1
ATOM 807 N N . ILE A 1 99 ? 21.75 3.236 -6.711 1 94.88 99 ILE A N 1
ATOM 808 C CA . ILE A 1 99 ? 21.125 3.053 -5.41 1 94.88 99 ILE A CA 1
ATOM 809 C C . ILE A 1 99 ? 22.125 3.334 -4.301 1 94.88 99 ILE A C 1
ATOM 811 O O . ILE A 1 99 ? 21.812 4.02 -3.324 1 94.88 99 ILE A O 1
ATOM 815 N N . ASP A 1 100 ? 23.328 2.854 -4.508 1 92.5 100 ASP A N 1
ATOM 816 C CA . ASP A 1 100 ? 24.375 3.086 -3.52 1 92.5 100 ASP A CA 1
ATOM 817 C C . ASP A 1 100 ? 24.641 4.578 -3.344 1 92.5 100 ASP A C 1
ATOM 819 O O . ASP A 1 100 ? 24.812 5.059 -2.219 1 92.5 100 ASP A O 1
ATOM 823 N N . CYS A 1 101 ? 24.672 5.277 -4.402 1 93.69 101 CYS A N 1
ATOM 824 C CA . CYS A 1 101 ? 24.938 6.711 -4.348 1 93.69 101 CYS A CA 1
ATOM 825 C C . CYS A 1 101 ? 23.828 7.438 -3.59 1 93.69 101 CYS A C 1
ATOM 827 O O . CYS A 1 101 ? 24.109 8.289 -2.74 1 93.69 101 CYS A O 1
ATOM 829 N N . ILE A 1 102 ? 22.609 7.098 -3.855 1 93.62 102 ILE A N 1
ATOM 830 C CA . ILE A 1 102 ? 21.484 7.742 -3.191 1 93.62 102 ILE A CA 1
ATOM 831 C C . ILE A 1 102 ? 21.484 7.375 -1.709 1 93.62 102 ILE A C 1
ATOM 833 O O . ILE A 1 102 ? 21.266 8.234 -0.851 1 93.62 102 ILE A O 1
ATOM 837 N N . ALA A 1 103 ? 21.75 6.121 -1.439 1 90.44 103 ALA A N 1
ATOM 838 C CA . ALA A 1 103 ? 21.781 5.652 -0.057 1 90.44 103 ALA A CA 1
ATOM 839 C C . ALA A 1 103 ? 22.875 6.359 0.735 1 90.44 103 ALA A C 1
ATOM 841 O O . ALA A 1 103 ? 22.625 6.906 1.809 1 90.44 103 ALA A O 1
ATOM 842 N N . LEU A 1 104 ? 24.062 6.383 0.18 1 88 104 LEU A N 1
ATOM 843 C CA . LEU A 1 104 ? 25.188 7.012 0.86 1 88 104 LEU A CA 1
ATOM 844 C C . LEU A 1 104 ? 24.938 8.508 1.044 1 88 104 LEU A C 1
ATOM 846 O O . LEU A 1 104 ? 25.219 9.062 2.111 1 88 104 LEU A O 1
ATOM 850 N N . GLY A 1 105 ? 24.438 9.094 0 1 87 105 GLY A N 1
ATOM 851 C CA . GLY A 1 105 ? 24.125 10.516 0.095 1 87 105 GLY A CA 1
ATOM 852 C C . GLY A 1 105 ? 23.078 10.836 1.136 1 87 105 GLY A C 1
ATOM 853 O O . GLY A 1 105 ? 23.25 11.742 1.948 1 87 105 GLY A O 1
ATOM 854 N N . THR A 1 106 ? 22.016 10.117 1.178 1 88.94 106 THR A N 1
ATOM 855 C CA . THR A 1 106 ? 20.906 10.383 2.094 1 88.94 106 THR A CA 1
ATOM 856 C C . THR A 1 106 ? 21.312 10.078 3.533 1 88.94 106 THR A C 1
ATOM 858 O O . THR A 1 106 ? 21.031 10.859 4.441 1 88.94 106 THR A O 1
ATOM 861 N N . TYR A 1 107 ? 22.031 8.984 3.727 1 84.81 107 TYR A N 1
ATOM 862 C CA . TYR A 1 107 ? 22.469 8.617 5.07 1 84.81 107 TYR A CA 1
ATOM 863 C C . TYR A 1 107 ? 23.5 9.617 5.598 1 84.81 107 TYR A C 1
ATOM 865 O O . TYR A 1 107 ? 23.453 10 6.77 1 84.81 107 TYR A O 1
ATOM 873 N N . SER A 1 108 ? 24.422 9.977 4.75 1 82.56 108 SER A N 1
ATOM 874 C CA . SER A 1 108 ? 25.422 10.953 5.168 1 82.56 108 SER A CA 1
ATOM 875 C C . SER A 1 108 ? 24.766 12.281 5.539 1 82.56 108 SER A C 1
ATOM 877 O O . SER A 1 108 ? 25.125 12.891 6.555 1 82.56 108 SER A O 1
ATOM 879 N N . TYR A 1 109 ? 23.859 12.641 4.746 1 82.75 109 TYR A N 1
ATOM 880 C CA . TYR A 1 109 ? 23.156 13.891 5.035 1 82.75 109 TYR A CA 1
ATOM 881 C C . TYR A 1 109 ? 22.375 13.781 6.336 1 82.75 109 TYR A C 1
ATOM 883 O O . TYR A 1 109 ? 22.375 14.711 7.152 1 82.75 109 TYR A O 1
ATOM 891 N N . TRP A 1 110 ? 21.641 12.742 6.449 1 82.44 110 TRP A N 1
ATOM 892 C CA . TRP A 1 110 ? 20.891 12.523 7.676 1 82.44 110 TRP A CA 1
ATOM 893 C C . TRP A 1 110 ? 21.797 12.5 8.891 1 82.44 110 TRP A C 1
ATOM 895 O O . TRP A 1 110 ? 21.516 13.117 9.914 1 82.44 110 TRP A O 1
ATOM 905 N N . LEU A 1 111 ? 22.969 11.883 8.789 1 77.88 111 LEU A N 1
ATOM 906 C CA . LEU A 1 111 ? 23.906 11.727 9.898 1 77.88 111 LEU A CA 1
ATOM 907 C C . LEU A 1 111 ? 24.531 13.07 10.281 1 77.88 111 LEU A C 1
ATOM 909 O O . LEU A 1 111 ? 24.703 13.359 11.461 1 77.88 111 LEU A O 1
ATOM 913 N N . ILE A 1 112 ? 24.719 13.875 9.281 1 75.5 112 ILE A N 1
ATOM 914 C CA . ILE A 1 112 ? 25.484 15.086 9.516 1 75.5 112 ILE A CA 1
ATOM 915 C C . ILE A 1 112 ? 24.547 16.25 9.805 1 75.5 112 ILE A C 1
ATOM 917 O O . ILE A 1 112 ? 24.797 17.062 10.703 1 75.5 112 ILE A O 1
ATOM 921 N N . CYS A 1 113 ? 23.406 16.281 9.078 1 73.31 113 CYS A N 1
ATOM 922 C CA . CYS A 1 113 ? 22.672 17.547 9.047 1 73.31 113 CYS A CA 1
ATOM 923 C C . CYS A 1 113 ? 21.312 17.406 9.727 1 73.31 113 CYS A C 1
ATOM 925 O O . CYS A 1 113 ? 20.734 18.406 10.164 1 73.31 113 CYS A O 1
ATOM 927 N N . VAL A 1 114 ? 20.766 16.234 9.781 1 71.25 114 VAL A N 1
ATOM 928 C CA . VAL A 1 114 ? 19.375 16.109 10.195 1 71.25 114 VAL A CA 1
ATOM 929 C C . VAL A 1 114 ? 19.297 15.742 11.672 1 71.25 114 VAL A C 1
ATOM 931 O O . VAL A 1 114 ? 20.109 14.945 12.156 1 71.25 114 VAL A O 1
ATOM 934 N N . ARG A 1 115 ? 18.359 16.359 12.234 1 66.5 115 ARG A N 1
ATOM 935 C CA . ARG A 1 115 ? 18.297 16.219 13.68 1 66.5 115 ARG A CA 1
ATOM 936 C C . ARG A 1 115 ? 17.141 15.312 14.094 1 66.5 115 ARG A C 1
ATOM 938 O O . ARG A 1 115 ? 17.078 14.859 15.242 1 66.5 115 ARG A O 1
ATOM 945 N N . ASN A 1 116 ? 16.344 14.914 13.203 1 74.31 116 ASN A N 1
ATOM 946 C CA . ASN A 1 116 ? 15.219 14.086 13.609 1 74.31 116 ASN A CA 1
ATOM 947 C C . ASN A 1 116 ? 15.367 12.648 13.117 1 74.31 116 ASN A C 1
ATOM 949 O O . ASN A 1 116 ? 16.219 12.367 12.273 1 74.31 116 ASN A O 1
ATOM 953 N N . ILE A 1 117 ? 14.633 11.781 13.695 1 82.31 117 ILE A N 1
ATOM 954 C CA . ILE A 1 117 ? 14.812 10.359 13.414 1 82.31 117 ILE A CA 1
ATOM 955 C C . ILE A 1 117 ? 13.703 9.875 12.484 1 82.31 117 ILE A C 1
ATOM 957 O O . ILE A 1 117 ? 13.445 8.672 12.398 1 82.31 117 ILE A O 1
ATOM 961 N N . ARG A 1 118 ? 13.008 10.742 11.828 1 86.19 118 ARG A N 1
ATOM 962 C CA . ARG A 1 118 ? 11.891 10.406 10.961 1 86.19 118 ARG A CA 1
ATOM 963 C C . ARG A 1 118 ? 12.32 9.414 9.883 1 86.19 118 ARG A C 1
ATOM 965 O O . ARG A 1 118 ? 11.641 8.414 9.641 1 86.19 118 ARG A O 1
ATOM 972 N N . PHE A 1 119 ? 13.469 9.742 9.32 1 89.81 119 PHE A N 1
ATOM 973 C CA . PHE A 1 119 ? 13.984 8.906 8.242 1 89.81 119 PHE A CA 1
ATOM 974 C C . PHE A 1 119 ? 14.273 7.496 8.742 1 89.81 119 PHE A C 1
ATOM 976 O O . PHE A 1 119 ? 13.859 6.512 8.125 1 89.81 119 PHE A O 1
ATOM 983 N N . MET A 1 120 ? 14.867 7.355 9.852 1 86.81 120 MET A N 1
ATOM 984 C CA . MET A 1 120 ? 15.25 6.059 10.406 1 86.81 120 MET A CA 1
ATOM 985 C C . MET A 1 120 ? 14.023 5.27 10.844 1 86.81 120 MET A C 1
ATOM 987 O O . MET A 1 120 ? 13.961 4.055 10.633 1 86.81 120 MET A O 1
ATOM 991 N N . ILE A 1 121 ? 13.078 5.934 11.406 1 86.75 121 ILE A N 1
ATOM 992 C CA . ILE A 1 121 ? 11.836 5.27 11.789 1 86.75 121 ILE A CA 1
ATOM 993 C C . ILE A 1 121 ? 11.141 4.723 10.547 1 86.75 121 ILE A C 1
ATOM 995 O O . ILE A 1 121 ? 10.609 3.607 10.57 1 86.75 121 ILE A O 1
ATOM 999 N N . SER A 1 122 ? 11.141 5.5 9.484 1 92.44 122 SER A N 1
ATOM 1000 C CA . SER A 1 122 ? 10.508 5.066 8.242 1 92.44 122 SER A CA 1
ATOM 1001 C C . SER A 1 122 ? 11.172 3.809 7.695 1 92.44 122 SER A C 1
ATOM 1003 O O . SER A 1 122 ? 10.492 2.879 7.258 1 92.44 122 SER A O 1
ATOM 1005 N N . ILE A 1 123 ? 12.5 3.777 7.77 1 91.19 123 ILE A N 1
ATOM 1006 C CA . ILE A 1 123 ? 13.25 2.629 7.273 1 91.19 123 ILE A CA 1
ATOM 1007 C C . ILE A 1 123 ? 12.938 1.401 8.125 1 91.19 123 ILE A C 1
ATOM 1009 O O . ILE A 1 123 ? 12.656 0.324 7.598 1 91.19 123 ILE A O 1
ATOM 1013 N N . ILE A 1 124 ? 12.93 1.575 9.375 1 87.75 124 ILE A N 1
ATOM 1014 C CA . ILE A 1 124 ? 12.711 0.467 10.305 1 87.75 124 ILE A CA 1
ATOM 1015 C C . ILE A 1 124 ? 11.305 -0.096 10.117 1 87.75 124 ILE A C 1
ATOM 1017 O O . ILE A 1 124 ? 11.125 -1.312 10.016 1 87.75 124 ILE A O 1
ATOM 1021 N N . VAL A 1 125 ? 10.328 0.769 10.07 1 90.81 125 VAL A N 1
ATOM 1022 C CA . VAL A 1 125 ? 8.938 0.326 9.938 1 90.81 125 VAL A CA 1
ATOM 1023 C C . VAL A 1 125 ? 8.734 -0.319 8.57 1 90.81 125 VAL A C 1
ATOM 1025 O O . VAL A 1 125 ? 8.094 -1.364 8.453 1 90.81 125 VAL A O 1
ATOM 1028 N N . PHE A 1 126 ? 9.297 0.253 7.539 1 93.88 126 PHE A N 1
ATOM 1029 C CA . PHE A 1 126 ? 9.148 -0.239 6.176 1 93.88 126 PHE A CA 1
ATOM 1030 C C . PHE A 1 126 ? 9.711 -1.647 6.043 1 93.88 126 PHE A C 1
ATOM 1032 O O . PHE A 1 126 ? 9.031 -2.551 5.551 1 93.88 126 PHE A O 1
ATOM 1039 N N . TYR A 1 127 ? 10.867 -1.855 6.52 1 90.06 127 TYR A N 1
ATOM 1040 C CA . TYR A 1 127 ? 11.523 -3.145 6.336 1 90.06 127 TYR A CA 1
ATOM 1041 C C . TYR A 1 127 ? 10.961 -4.184 7.301 1 90.06 127 TYR A C 1
ATOM 1043 O O . TYR A 1 127 ? 10.945 -5.379 6.996 1 90.06 127 TYR A O 1
ATOM 1051 N N . SER A 1 128 ? 10.492 -3.711 8.469 1 88.56 128 SER A N 1
ATOM 1052 C CA . SER A 1 128 ? 9.797 -4.648 9.352 1 88.56 128 SER A CA 1
ATOM 1053 C C . SER A 1 128 ? 8.516 -5.168 8.711 1 88.56 128 SER A C 1
ATOM 1055 O O . SER A 1 128 ? 8.242 -6.367 8.742 1 88.56 128 SER A O 1
ATOM 1057 N N . LEU A 1 129 ? 7.805 -4.25 8.133 1 92.06 129 LEU A N 1
ATOM 1058 C CA . LEU A 1 129 ? 6.582 -4.641 7.445 1 92.06 129 LEU A CA 1
ATOM 1059 C C . LEU A 1 129 ? 6.891 -5.555 6.266 1 92.06 129 LEU A C 1
ATOM 1061 O O . LEU A 1 129 ? 6.168 -6.523 6.02 1 92.06 129 LEU A O 1
ATOM 1065 N N . ARG A 1 130 ? 7.91 -5.23 5.574 1 91.62 130 ARG A N 1
ATOM 1066 C CA . ARG A 1 130 ? 8.344 -6.062 4.453 1 91.62 130 ARG A CA 1
ATOM 1067 C C . ARG A 1 130 ? 8.703 -7.469 4.922 1 91.62 130 ARG A C 1
ATOM 1069 O O . ARG A 1 130 ? 8.312 -8.453 4.293 1 91.62 130 ARG A O 1
ATOM 1076 N N . THR A 1 131 ? 9.422 -7.547 6.02 1 87.94 131 THR A N 1
ATOM 1077 C CA . THR A 1 131 ? 9.82 -8.836 6.562 1 87.94 131 THR A CA 1
ATOM 1078 C C . THR A 1 131 ? 8.602 -9.68 6.906 1 87.94 131 THR A C 1
ATOM 1080 O O . THR A 1 131 ? 8.57 -10.883 6.625 1 87.94 131 THR A O 1
ATOM 1083 N N . VAL A 1 132 ? 7.637 -9.07 7.477 1 89 132 VAL A N 1
ATOM 1084 C CA . VAL A 1 132 ? 6.406 -9.773 7.832 1 89 132 VAL A CA 1
ATOM 1085 C C . VAL A 1 132 ? 5.75 -10.336 6.574 1 89 132 VAL A C 1
ATOM 1087 O O . VAL A 1 132 ? 5.348 -11.5 6.543 1 89 132 VAL A O 1
ATOM 1090 N N . HIS A 1 133 ? 5.707 -9.578 5.48 1 92.88 133 HIS A N 1
ATOM 1091 C CA . HIS A 1 133 ? 5.059 -10 4.25 1 92.88 133 HIS A CA 1
ATOM 1092 C C . HIS A 1 133 ? 5.863 -11.086 3.547 1 92.88 133 HIS A C 1
ATOM 1094 O O . HIS A 1 133 ? 5.293 -11.992 2.93 1 92.88 133 HIS A O 1
ATOM 1100 N N . LEU A 1 134 ? 7.172 -10.984 3.664 1 90.62 134 LEU A N 1
ATOM 1101 C CA . LEU A 1 134 ? 8.031 -11.977 3.027 1 90.62 134 LEU A CA 1
ATOM 1102 C C . LEU A 1 134 ? 7.852 -13.344 3.678 1 90.62 134 LEU A C 1
ATOM 1104 O O . LEU A 1 134 ? 8.016 -14.375 3.018 1 90.62 134 LEU A O 1
ATOM 1108 N N . HIS A 1 135 ? 7.457 -13.328 4.938 1 88.06 135 HIS A N 1
ATOM 1109 C CA . HIS A 1 135 ? 7.27 -14.586 5.641 1 88.06 135 HIS A CA 1
ATOM 1110 C C . HIS A 1 135 ? 5.844 -15.109 5.469 1 88.06 135 HIS A C 1
ATOM 1112 O O . HIS A 1 135 ? 5.594 -16.312 5.605 1 88.06 135 HIS A O 1
ATOM 1118 N N . MET A 1 136 ? 4.953 -14.234 5.094 1 90.75 136 MET A N 1
ATOM 1119 C CA . MET A 1 136 ? 3.547 -14.617 5.027 1 90.75 136 MET A CA 1
ATOM 1120 C C . MET A 1 136 ? 3.17 -15.062 3.619 1 90.75 136 MET A C 1
ATOM 1122 O O . MET A 1 136 ? 2.195 -15.797 3.436 1 90.75 136 MET A O 1
ATOM 1126 N N . PHE A 1 137 ? 3.938 -14.656 2.639 1 93.75 137 PHE A N 1
ATOM 1127 C CA . PHE A 1 137 ? 3.477 -14.828 1.265 1 93.75 137 PHE A CA 1
ATOM 1128 C C . PHE A 1 137 ? 4.652 -15.055 0.324 1 93.75 137 PHE A C 1
ATOM 1130 O O . PHE A 1 137 ? 5.582 -14.25 0.275 1 93.75 137 PHE A O 1
ATOM 1137 N N . HIS A 1 138 ? 4.625 -16.172 -0.413 1 93 138 HIS A N 1
ATOM 1138 C CA . HIS A 1 138 ? 5.688 -16.547 -1.338 1 93 138 HIS A CA 1
ATOM 1139 C C . HIS A 1 138 ? 5.152 -16.719 -2.756 1 93 138 HIS A C 1
ATOM 1141 O O . HIS A 1 138 ? 4.086 -17.297 -2.957 1 93 138 HIS A O 1
ATOM 1147 N N . MET A 1 139 ? 5.863 -16.188 -3.682 1 95.12 139 MET A N 1
ATOM 1148 C CA . MET A 1 139 ? 5.543 -16.344 -5.098 1 95.12 139 MET A CA 1
ATOM 1149 C C . MET A 1 139 ? 6.684 -17.031 -5.844 1 95.12 139 MET A C 1
ATOM 1151 O O . MET A 1 139 ? 7.855 -16.844 -5.5 1 95.12 139 MET A O 1
ATOM 1155 N N . ARG A 1 140 ? 6.324 -17.766 -6.836 1 95.19 140 ARG A N 1
ATOM 1156 C CA . ARG A 1 140 ? 7.332 -18.422 -7.652 1 95.19 140 ARG A CA 1
ATOM 1157 C C . ARG A 1 140 ? 8.195 -17.422 -8.398 1 95.19 140 ARG A C 1
ATOM 1159 O O . ARG A 1 140 ? 7.738 -16.312 -8.703 1 95.19 140 ARG A O 1
ATOM 1166 N N . PHE A 1 141 ? 9.359 -17.844 -8.781 1 95.12 141 PHE A N 1
ATOM 1167 C CA . PHE A 1 141 ? 10.219 -17.031 -9.625 1 95.12 141 PHE A CA 1
ATOM 1168 C C . PHE A 1 141 ? 9.625 -16.875 -11.023 1 95.12 141 PHE A C 1
ATOM 1170 O O . PHE A 1 141 ? 9.172 -17.859 -11.625 1 95.12 141 PHE A O 1
ATOM 1177 N N . PRO A 1 142 ? 9.586 -15.711 -11.445 1 95.38 142 PRO A N 1
ATOM 1178 C CA . PRO A 1 142 ? 9.148 -15.539 -12.836 1 95.38 142 PRO A CA 1
ATOM 1179 C C . PRO A 1 142 ? 10.078 -16.219 -13.836 1 95.38 142 PRO A C 1
ATOM 1181 O O . PRO A 1 142 ? 11.297 -16.25 -13.625 1 95.38 142 PRO A O 1
ATOM 1184 N N . MET A 1 143 ? 9.477 -16.75 -14.883 1 93.88 143 MET A N 1
ATOM 1185 C CA . MET A 1 143 ? 10.305 -17.266 -15.969 1 93.88 143 MET A CA 1
ATOM 1186 C C . MET A 1 143 ? 11.156 -16.156 -16.562 1 93.88 143 MET A C 1
ATOM 1188 O O . MET A 1 143 ? 10.648 -15.086 -16.922 1 93.88 143 MET A O 1
ATOM 1192 N N . GLY A 1 144 ? 12.391 -16.344 -16.578 1 94.88 144 GLY A N 1
ATOM 1193 C CA . GLY A 1 144 ? 13.305 -15.336 -17.094 1 94.88 144 GLY A CA 1
ATOM 1194 C C . GLY A 1 144 ? 13.977 -14.523 -16 1 94.88 144 GLY A C 1
ATOM 1195 O O . GLY A 1 144 ? 14.625 -13.516 -16.281 1 94.88 144 GLY A O 1
ATOM 1196 N N . TYR A 1 145 ? 13.742 -14.953 -14.789 1 95.38 145 TYR A N 1
ATOM 1197 C CA . TYR A 1 145 ? 14.375 -14.297 -13.641 1 95.38 145 TYR A CA 1
ATOM 1198 C C . TYR A 1 145 ? 15.891 -14.266 -13.805 1 95.38 145 TYR A C 1
ATOM 1200 O O . TYR A 1 145 ? 16.516 -15.289 -14.078 1 95.38 145 TYR A O 1
ATOM 1208 N N . ASN A 1 146 ? 16.469 -13.07 -13.664 1 94 146 ASN A N 1
ATOM 1209 C CA . ASN A 1 146 ? 17.922 -12.906 -13.773 1 94 146 ASN A CA 1
ATOM 1210 C C . ASN A 1 146 ? 18.438 -11.844 -12.805 1 94 146 ASN A C 1
ATOM 1212 O O . ASN A 1 146 ? 18.328 -10.648 -13.086 1 94 146 ASN A O 1
ATOM 1216 N N . TRP A 1 147 ? 18.984 -12.258 -11.703 1 91.06 147 TRP A N 1
ATOM 1217 C CA . TRP A 1 147 ? 19.609 -11.383 -10.719 1 91.06 147 TRP A CA 1
ATOM 1218 C C . TRP A 1 147 ? 20.953 -11.93 -10.273 1 91.06 147 TRP A C 1
ATOM 1220 O O . TRP A 1 147 ? 21.234 -11.984 -9.07 1 91.06 147 TRP A O 1
ATOM 1230 N N . ASN A 1 148 ? 21.719 -12.312 -11.25 1 85.56 148 ASN A N 1
ATOM 1231 C CA . ASN A 1 148 ? 23.016 -12.898 -10.992 1 85.56 148 ASN A CA 1
ATOM 1232 C C . ASN A 1 148 ? 24 -11.859 -10.469 1 85.56 148 ASN A C 1
ATOM 1234 O O . ASN A 1 148 ? 23.922 -10.68 -10.828 1 85.56 148 ASN A O 1
ATOM 1238 N N . GLU A 1 149 ? 24.859 -12.32 -9.602 1 80.19 149 GLU A N 1
ATOM 1239 C CA . GLU A 1 149 ? 25.875 -11.438 -9.047 1 80.19 149 GLU A CA 1
ATOM 1240 C C . GLU A 1 149 ? 26.859 -10.992 -10.117 1 80.19 149 GLU A C 1
ATOM 1242 O O . GLU A 1 149 ? 27.516 -11.828 -10.75 1 80.19 149 GLU A O 1
ATOM 1247 N N . PRO A 1 150 ? 26.875 -9.688 -10.195 1 81.12 150 PRO A N 1
ATOM 1248 C CA . PRO A 1 150 ? 27.859 -9.18 -11.164 1 81.12 150 PRO A CA 1
ATOM 1249 C C . PRO A 1 150 ? 29.281 -9.156 -10.602 1 81.12 150 PRO A C 1
ATOM 1251 O O . PRO A 1 150 ? 29.516 -9.641 -9.492 1 81.12 150 PRO A O 1
ATOM 1254 N N . THR A 1 151 ? 30.234 -8.672 -11.336 1 77.62 151 THR A N 1
ATOM 1255 C CA . THR A 1 151 ? 31.641 -8.609 -10.961 1 77.62 151 THR A CA 1
ATOM 1256 C C . THR A 1 151 ? 31.875 -7.547 -9.891 1 77.62 151 THR A C 1
ATOM 1258 O O . THR A 1 151 ? 32.781 -7.676 -9.062 1 77.62 151 THR A O 1
ATOM 1261 N N . ILE A 1 152 ? 30.953 -6.562 -9.883 1 79.25 152 ILE A N 1
ATOM 1262 C CA . ILE A 1 152 ? 31.094 -5.473 -8.922 1 79.25 152 ILE A CA 1
ATOM 1263 C C . ILE A 1 152 ? 30.031 -5.613 -7.828 1 79.25 152 ILE A C 1
ATOM 1265 O O . ILE A 1 152 ? 28.844 -5.703 -8.125 1 79.25 152 ILE A O 1
ATOM 1269 N N . THR A 1 153 ? 30.484 -5.586 -6.629 1 79.5 153 THR A N 1
ATOM 1270 C CA . THR A 1 153 ? 29.562 -5.766 -5.508 1 79.5 153 THR A CA 1
ATOM 1271 C C . THR A 1 153 ? 28.953 -4.43 -5.09 1 79.5 153 THR A C 1
ATOM 1273 O O . THR A 1 153 ? 29.562 -3.375 -5.289 1 79.5 153 THR A O 1
ATOM 1276 N N . SER A 1 154 ? 27.766 -4.527 -4.715 1 81.88 154 SER A N 1
ATOM 1277 C CA . SER A 1 154 ? 27.047 -3.354 -4.219 1 81.88 154 SER A CA 1
ATOM 1278 C C . SER A 1 154 ? 27.078 -3.293 -2.695 1 81.88 154 SER A C 1
ATOM 1280 O O . SER A 1 154 ? 27.156 -4.328 -2.029 1 81.88 154 SER A O 1
ATOM 1282 N N . LEU A 1 155 ? 27 -2.137 -2.162 1 73.25 155 LEU A N 1
ATOM 1283 C CA . LEU A 1 155 ? 26.953 -1.918 -0.72 1 73.25 155 LEU A CA 1
ATOM 1284 C C . LEU A 1 155 ? 25.578 -2.254 -0.158 1 73.25 155 LEU A C 1
ATOM 1286 O O . LEU A 1 155 ? 25.469 -2.758 0.961 1 73.25 155 LEU A O 1
ATOM 1290 N N . THR A 1 156 ? 24.578 -2.037 -0.942 1 75.75 156 THR A N 1
ATOM 1291 C CA . THR A 1 156 ? 23.219 -2.059 -0.382 1 75.75 156 THR A CA 1
ATOM 1292 C C . THR A 1 156 ? 22.375 -3.137 -1.05 1 75.75 156 THR A C 1
ATOM 1294 O O . THR A 1 156 ? 21.406 -3.631 -0.461 1 75.75 156 THR A O 1
ATOM 1297 N N . VAL A 1 157 ? 22.797 -3.494 -2.229 1 75.5 157 VAL A N 1
ATOM 1298 C CA . VAL A 1 157 ? 21.922 -4.355 -3.014 1 75.5 157 VAL A CA 1
ATOM 1299 C C . VAL A 1 157 ? 22.422 -5.797 -2.953 1 75.5 157 VAL A C 1
ATOM 1301 O O . VAL A 1 157 ? 23.5 -6.105 -3.447 1 75.5 157 VAL A O 1
ATOM 1304 N N . PRO A 1 158 ? 21.656 -6.652 -2.395 1 75.56 158 PRO A N 1
ATOM 1305 C CA . PRO A 1 158 ? 22.016 -8.07 -2.441 1 75.56 158 PRO A CA 1
ATOM 1306 C C . PRO A 1 158 ? 21.703 -8.719 -3.785 1 75.56 158 PRO A C 1
ATOM 1308 O O . PRO A 1 158 ? 20.719 -8.344 -4.434 1 75.56 158 PRO A O 1
ATOM 1311 N N . TYR A 1 159 ? 22.578 -9.641 -4.148 1 78.19 159 TYR A N 1
ATOM 1312 C CA . TYR A 1 159 ? 22.391 -10.359 -5.402 1 78.19 159 TYR A CA 1
ATOM 1313 C C . TYR A 1 159 ? 22.094 -11.836 -5.148 1 78.19 159 TYR A C 1
ATOM 1315 O O . TYR A 1 159 ? 22.172 -12.305 -4.008 1 78.19 159 TYR A O 1
ATOM 1323 N N . GLY A 1 160 ? 21.625 -12.445 -6.148 1 79.69 160 GLY A N 1
ATOM 1324 C CA . GLY A 1 160 ? 21.344 -13.867 -6.035 1 79.69 160 GLY A CA 1
ATOM 1325 C C . GLY A 1 160 ? 19.859 -14.18 -6.176 1 79.69 160 GLY A C 1
ATOM 1326 O O . GLY A 1 160 ? 19.031 -13.281 -6.328 1 79.69 160 GLY A O 1
ATOM 1327 N N . ARG A 1 161 ? 19.672 -15.43 -6.141 1 81.31 161 ARG A N 1
ATOM 1328 C CA . ARG A 1 161 ? 18.297 -15.898 -6.312 1 81.31 161 ARG A CA 1
ATOM 1329 C C . ARG A 1 161 ? 17.562 -15.953 -4.973 1 81.31 161 ARG A C 1
ATOM 1331 O O . ARG A 1 161 ? 17.75 -16.891 -4.203 1 81.31 161 ARG A O 1
ATOM 1338 N N . THR A 1 162 ? 16.859 -14.852 -4.672 1 78.94 162 THR A N 1
ATOM 1339 C CA . THR A 1 162 ? 16.078 -14.758 -3.443 1 78.94 162 THR A CA 1
ATOM 1340 C C . THR A 1 162 ? 14.609 -14.484 -3.756 1 78.94 162 THR A C 1
ATOM 1342 O O . THR A 1 162 ? 14.297 -13.734 -4.68 1 78.94 162 THR A O 1
ATOM 1345 N N . SER A 1 163 ? 13.812 -15.133 -3.012 1 82 163 SER A N 1
ATOM 1346 C CA . SER A 1 163 ? 12.375 -14.984 -3.213 1 82 163 SER A CA 1
ATOM 1347 C C . SER A 1 163 ? 11.812 -13.828 -2.393 1 82 163 SER A C 1
ATOM 1349 O O . SER A 1 163 ? 10.891 -14.016 -1.596 1 82 163 SER A O 1
ATOM 1351 N N . ASP A 1 164 ? 12.367 -12.68 -2.553 1 85.25 164 ASP A N 1
ATOM 1352 C CA . ASP A 1 164 ? 11.906 -11.508 -1.81 1 85.25 164 ASP A CA 1
ATOM 1353 C C . ASP A 1 164 ? 11.047 -10.609 -2.688 1 85.25 164 ASP A C 1
ATOM 1355 O O . ASP A 1 164 ? 11.383 -9.445 -2.908 1 85.25 164 ASP A O 1
ATOM 1359 N N . PHE A 1 165 ? 9.898 -11.07 -2.994 1 91.44 165 PHE A N 1
ATOM 1360 C CA . PHE A 1 165 ? 9.078 -10.422 -4.012 1 91.44 165 PHE A CA 1
ATOM 1361 C C . PHE A 1 165 ? 8.203 -9.336 -3.393 1 91.44 165 PHE A C 1
ATOM 1363 O O . PHE A 1 165 ? 8.43 -8.148 -3.602 1 91.44 165 PHE A O 1
ATOM 1370 N N . PHE A 1 166 ? 7.254 -9.688 -2.594 1 92.5 166 PHE A N 1
ATOM 1371 C CA . PHE A 1 166 ? 6.285 -8.695 -2.143 1 92.5 166 PHE A CA 1
ATOM 1372 C C . PHE A 1 166 ? 6.688 -8.125 -0.789 1 92.5 166 PHE A C 1
ATOM 1374 O O . PHE A 1 166 ? 6.73 -8.844 0.208 1 92.5 166 PHE A O 1
ATOM 1381 N N . PHE A 1 167 ? 6.961 -6.895 -0.792 1 94.12 167 PHE A N 1
ATOM 1382 C CA . PHE A 1 167 ? 7.07 -5.879 -1.833 1 94.12 167 PHE A CA 1
ATOM 1383 C C . PHE A 1 167 ? 8.523 -5.453 -2.025 1 94.12 167 PHE A C 1
ATOM 1385 O O . PHE A 1 167 ? 9.398 -5.859 -1.259 1 94.12 167 PHE A O 1
ATOM 1392 N N . SER A 1 168 ? 8.781 -4.758 -3.008 1 94.38 168 SER A N 1
ATOM 1393 C CA . SER A 1 168 ? 10.141 -4.422 -3.416 1 94.38 168 SER A CA 1
ATOM 1394 C C . SER A 1 168 ? 10.805 -3.486 -2.41 1 94.38 168 SER A C 1
ATOM 1396 O O . SER A 1 168 ? 10.344 -2.359 -2.203 1 94.38 168 SER A O 1
ATOM 1398 N N . GLY A 1 169 ? 11.883 -3.867 -1.895 1 91.69 169 GLY A N 1
ATOM 1399 C CA . GLY A 1 169 ? 12.664 -3.031 -0.996 1 91.69 169 GLY A CA 1
ATOM 1400 C C . GLY A 1 169 ? 13.445 -1.95 -1.717 1 91.69 169 GLY A C 1
ATOM 1401 O O . GLY A 1 169 ? 13.68 -0.872 -1.164 1 91.69 169 GLY A O 1
ATOM 1402 N N . HIS A 1 170 ? 13.859 -2.256 -2.967 1 92.62 170 HIS A N 1
ATOM 1403 C CA . HIS A 1 170 ? 14.617 -1.288 -3.75 1 92.62 170 HIS A CA 1
ATOM 1404 C C . HIS A 1 170 ? 13.781 -0.049 -4.051 1 92.62 170 HIS A C 1
ATOM 1406 O O . HIS A 1 170 ? 14.195 1.072 -3.744 1 92.62 170 HIS A O 1
ATOM 1412 N N . CYS A 1 171 ? 12.648 -0.315 -4.578 1 96.25 171 CYS A N 1
ATOM 1413 C CA . CYS A 1 171 ? 11.789 0.802 -4.957 1 96.25 171 CYS A CA 1
ATOM 1414 C C . CYS A 1 171 ? 11.25 1.519 -3.727 1 96.25 171 CYS A C 1
ATOM 1416 O O . CYS A 1 171 ? 11.133 2.744 -3.719 1 96.25 171 CYS A O 1
ATOM 1418 N N . GLY A 1 172 ? 10.914 0.723 -2.734 1 96.62 172 GLY A N 1
ATOM 1419 C CA . GLY A 1 172 ? 10.453 1.33 -1.492 1 96.62 172 GLY A CA 1
ATOM 1420 C C . GLY A 1 172 ? 11.5 2.229 -0.852 1 96.62 172 GLY A C 1
ATOM 1421 O O . GLY A 1 172 ? 11.188 3.346 -0.433 1 96.62 172 GLY A O 1
ATOM 1422 N N . PHE A 1 173 ? 12.734 1.745 -0.803 1 94.5 173 PHE A N 1
ATOM 1423 C CA . PHE A 1 173 ? 13.828 2.502 -0.204 1 94.5 173 PHE A CA 1
ATOM 1424 C C . PHE A 1 173 ? 14.062 3.807 -0.956 1 94.5 173 PHE A C 1
ATOM 1426 O O . PHE A 1 173 ? 14.195 4.867 -0.342 1 94.5 173 PHE A O 1
ATOM 1433 N N . LEU A 1 174 ? 14.094 3.752 -2.25 1 97.19 174 LEU A N 1
ATOM 1434 C CA . LEU A 1 174 ? 14.32 4.938 -3.068 1 97.19 174 LEU A CA 1
ATOM 1435 C C . LEU A 1 174 ? 13.164 5.926 -2.918 1 97.19 174 LEU A C 1
ATOM 1437 O O . LEU A 1 174 ? 13.375 7.141 -2.947 1 97.19 174 LEU A O 1
ATOM 1441 N N . THR A 1 175 ? 11.969 5.371 -2.754 1 98.06 175 THR A N 1
ATOM 1442 C CA . THR A 1 175 ? 10.812 6.223 -2.506 1 98.06 175 THR A CA 1
ATOM 1443 C C . THR A 1 175 ? 10.953 6.949 -1.17 1 98.06 175 THR A C 1
ATOM 1445 O O . THR A 1 175 ? 10.688 8.148 -1.078 1 98.06 175 THR A O 1
ATOM 1448 N N . LEU A 1 176 ? 11.383 6.238 -0.156 1 96.56 176 LEU A N 1
ATOM 1449 C CA . LEU A 1 176 ? 11.617 6.859 1.143 1 96.56 176 LEU A CA 1
ATOM 1450 C C . LEU A 1 176 ? 12.664 7.965 1.033 1 96.56 176 LEU A C 1
ATOM 1452 O O . LEU A 1 176 ? 12.492 9.047 1.593 1 96.56 176 LEU A O 1
ATOM 1456 N N . CYS A 1 177 ? 13.75 7.676 0.282 1 95.75 177 CYS A N 1
ATOM 1457 C CA . CYS A 1 177 ? 14.797 8.672 0.091 1 95.75 177 CYS A CA 1
ATOM 1458 C C . CYS A 1 177 ? 14.25 9.906 -0.627 1 95.75 177 CYS A C 1
ATOM 1460 O O . CYS A 1 177 ? 14.547 11.039 -0.243 1 95.75 177 CYS A O 1
ATOM 1462 N N . PHE A 1 178 ? 13.469 9.688 -1.673 1 97.06 178 PHE A N 1
ATOM 1463 C CA . PHE A 1 178 ? 12.891 10.781 -2.441 1 97.06 178 PHE A CA 1
ATOM 1464 C C . PHE A 1 178 ? 12.086 11.711 -1.538 1 97.06 178 PHE A C 1
ATOM 1466 O O . PHE A 1 178 ? 12.336 12.922 -1.515 1 97.06 178 PHE A O 1
ATOM 1473 N N . PHE A 1 179 ? 11.219 11.164 -0.745 1 95.31 179 PHE A N 1
ATOM 1474 C CA . PHE A 1 179 ? 10.32 12 0.054 1 95.31 179 PHE A CA 1
ATOM 1475 C C . PHE A 1 179 ? 11.062 12.594 1.248 1 95.31 179 PHE A C 1
ATOM 1477 O O . PHE A 1 179 ? 10.766 13.711 1.673 1 95.31 179 PHE A O 1
ATOM 1484 N N . GLU A 1 180 ? 12.016 11.883 1.791 1 93.31 180 GLU A N 1
ATOM 1485 C CA . GLU A 1 180 ? 12.812 12.438 2.885 1 93.31 180 GLU A CA 1
ATOM 1486 C C . GLU A 1 180 ? 13.641 13.625 2.412 1 93.31 180 GLU A C 1
ATOM 1488 O O . GLU A 1 180 ? 13.672 14.672 3.066 1 93.31 180 GLU A O 1
ATOM 1493 N N . LEU A 1 181 ? 14.32 13.453 1.278 1 92.81 181 LEU A N 1
ATOM 1494 C CA . LEU A 1 181 ? 15.133 14.531 0.727 1 92.81 181 LEU A CA 1
ATOM 1495 C C . LEU A 1 181 ? 14.273 15.742 0.391 1 92.81 181 LEU A C 1
ATOM 1497 O O . LEU A 1 181 ? 14.695 16.875 0.594 1 92.81 181 LEU A O 1
ATOM 1501 N N . ARG A 1 182 ? 13.078 15.5 -0.058 1 90.81 182 ARG A N 1
ATOM 1502 C CA . ARG A 1 182 ? 12.156 16.594 -0.339 1 90.81 182 ARG A CA 1
ATOM 1503 C C . ARG A 1 182 ? 11.734 17.297 0.945 1 90.81 182 ARG A C 1
ATOM 1505 O O . ARG A 1 182 ? 11.656 18.516 0.989 1 90.81 182 ARG A O 1
ATOM 1512 N N . ALA A 1 183 ? 11.414 16.516 1.954 1 86.62 183 ALA A N 1
ATOM 1513 C CA . ALA A 1 183 ? 11.008 17.062 3.246 1 86.62 183 ALA A CA 1
ATOM 1514 C C . ALA A 1 183 ? 12.125 17.906 3.867 1 86.62 183 ALA A C 1
ATOM 1516 O O . ALA A 1 183 ? 11.859 18.859 4.59 1 86.62 183 ALA A O 1
ATOM 1517 N N . LEU A 1 184 ? 13.375 17.562 3.541 1 85.25 184 LEU A N 1
ATOM 1518 C CA . LEU A 1 184 ? 14.531 18.234 4.098 1 85.25 184 LEU A CA 1
ATOM 1519 C C . LEU A 1 184 ? 14.906 19.453 3.256 1 85.25 184 LEU A C 1
ATOM 1521 O O . LEU A 1 184 ? 15.836 20.188 3.592 1 85.25 184 LEU A O 1
ATOM 1525 N N . GLY A 1 185 ? 14.227 19.641 2.131 1 86.38 185 GLY A N 1
ATOM 1526 C CA . GLY A 1 185 ? 14.422 20.828 1.315 1 86.38 185 GLY A CA 1
ATOM 1527 C C . GLY A 1 185 ? 15.406 20.609 0.18 1 86.38 185 GLY A C 1
ATOM 1528 O O . GLY A 1 185 ? 15.727 21.547 -0.551 1 86.38 185 GLY A O 1
ATOM 1529 N N . TRP A 1 186 ? 15.898 19.391 0.028 1 88.75 186 TRP A N 1
ATOM 1530 C CA . TRP A 1 186 ? 16.828 19.062 -1.054 1 88.75 186 TRP A CA 1
ATOM 1531 C C . TRP A 1 186 ? 16.078 18.625 -2.307 1 88.75 186 TRP A C 1
ATOM 1533 O O . TRP A 1 186 ? 16.156 17.469 -2.725 1 88.75 186 TRP A O 1
ATOM 1543 N N . LYS A 1 187 ? 15.547 19.547 -3.014 1 90.19 187 LYS A N 1
ATOM 1544 C CA . LYS A 1 187 ? 14.617 19.281 -4.109 1 90.19 187 LYS A CA 1
ATOM 1545 C C . LYS A 1 187 ? 15.344 18.672 -5.309 1 90.19 187 LYS A C 1
ATOM 1547 O O . LYS A 1 187 ? 14.883 17.688 -5.883 1 90.19 187 LYS A O 1
ATOM 1552 N N . LYS A 1 188 ? 16.531 19.188 -5.648 1 90.25 188 LYS A N 1
ATOM 1553 C CA . LYS A 1 188 ? 17.234 18.703 -6.824 1 90.25 188 LYS A CA 1
ATOM 1554 C C . LYS A 1 188 ? 17.688 17.266 -6.637 1 90.25 188 LYS A C 1
ATOM 1556 O O . LYS A 1 188 ? 17.516 16.422 -7.527 1 90.25 188 LYS A O 1
ATOM 1561 N N . ILE A 1 189 ? 18.234 16.969 -5.48 1 90.75 189 ILE A N 1
ATOM 1562 C CA . ILE A 1 189 ? 18.734 15.633 -5.203 1 90.75 189 ILE A CA 1
ATOM 1563 C C . ILE A 1 189 ? 17.562 14.656 -5.109 1 90.75 189 ILE A C 1
ATOM 1565 O O . ILE A 1 189 ? 17.703 13.484 -5.469 1 90.75 189 ILE A O 1
ATOM 1569 N N . SER A 1 190 ? 16.453 15.195 -4.602 1 93.75 190 SER A N 1
ATOM 1570 C CA . SER A 1 190 ? 15.273 14.336 -4.508 1 93.75 190 SER A CA 1
ATOM 1571 C C . SER A 1 190 ? 14.828 13.852 -5.883 1 93.75 190 SER A C 1
ATOM 1573 O O . SER A 1 190 ? 14.359 12.727 -6.027 1 93.75 190 SER A O 1
ATOM 1575 N N . TRP A 1 191 ? 15.062 14.656 -6.91 1 95.25 191 TRP A N 1
ATOM 1576 C CA . TRP A 1 191 ? 14.688 14.258 -8.266 1 95.25 191 TRP A CA 1
ATOM 1577 C C . TRP A 1 191 ? 15.625 13.172 -8.789 1 95.25 191 TRP A C 1
ATOM 1579 O O . TRP A 1 191 ? 15.203 12.305 -9.562 1 95.25 191 TRP A O 1
ATOM 1589 N N . ILE A 1 192 ? 16.859 13.211 -8.383 1 96.06 192 ILE A N 1
ATOM 1590 C CA . ILE A 1 192 ? 17.797 12.156 -8.758 1 96.06 192 ILE A CA 1
ATOM 1591 C C . ILE A 1 192 ? 17.328 10.828 -8.156 1 96.06 192 ILE A C 1
ATOM 1593 O O . ILE A 1 192 ? 17.391 9.781 -8.812 1 96.06 192 ILE A O 1
ATOM 1597 N N . ALA A 1 193 ? 16.859 10.867 -6.922 1 97.12 193 ALA A N 1
ATOM 1598 C CA . ALA A 1 193 ? 16.312 9.664 -6.285 1 97.12 193 ALA A CA 1
ATOM 1599 C C . ALA A 1 193 ? 15.102 9.141 -7.043 1 97.12 193 ALA A C 1
ATOM 1601 O O . ALA A 1 193 ? 14.961 7.926 -7.227 1 97.12 193 ALA A O 1
ATOM 1602 N N . MET A 1 194 ? 14.266 10.016 -7.562 1 97.69 194 MET A N 1
ATOM 1603 C CA . MET A 1 194 ? 13.086 9.633 -8.328 1 97.69 194 MET A CA 1
ATOM 1604 C C . MET A 1 194 ? 13.477 8.984 -9.648 1 97.69 194 MET A C 1
ATOM 1606 O O . MET A 1 194 ? 12.93 7.941 -10.023 1 97.69 194 MET A O 1
ATOM 1610 N N . ILE A 1 195 ? 14.391 9.602 -10.312 1 97.75 195 ILE A N 1
ATOM 1611 C CA . ILE A 1 195 ? 14.867 9.062 -11.586 1 97.75 195 ILE A CA 1
ATOM 1612 C C . ILE A 1 195 ? 15.492 7.691 -11.367 1 97.75 195 ILE A C 1
ATOM 1614 O O . ILE A 1 195 ? 15.266 6.766 -12.148 1 97.75 195 ILE A O 1
ATOM 1618 N N . THR A 1 196 ? 16.297 7.582 -10.289 1 97.81 196 THR A N 1
ATOM 1619 C CA . THR A 1 196 ? 16.891 6.297 -9.945 1 97.81 196 THR A CA 1
ATOM 1620 C C . THR A 1 196 ? 15.805 5.262 -9.648 1 97.81 196 THR A C 1
ATOM 1622 O O . THR A 1 196 ? 15.922 4.102 -10.047 1 97.81 196 THR A O 1
ATOM 1625 N N . MET A 1 197 ? 14.727 5.695 -8.977 1 98.31 197 MET A N 1
ATOM 1626 C CA . MET A 1 197 ? 13.617 4.801 -8.656 1 98.31 197 MET A CA 1
ATOM 1627 C C . MET A 1 197 ? 12.938 4.297 -9.93 1 98.31 197 MET A C 1
ATOM 1629 O O . MET A 1 197 ? 12.648 3.107 -10.055 1 98.31 197 MET A O 1
ATOM 1633 N N . ILE A 1 198 ? 12.727 5.148 -10.898 1 98.31 198 ILE A N 1
ATOM 1634 C CA . ILE A 1 198 ? 12.102 4.789 -12.164 1 98.31 198 ILE A CA 1
ATOM 1635 C C . ILE A 1 198 ? 13 3.826 -12.93 1 98.31 198 ILE A C 1
ATOM 1637 O O . ILE A 1 198 ? 12.539 2.822 -13.477 1 98.31 198 ILE A O 1
ATOM 1641 N N . TYR A 1 199 ? 14.266 4.121 -12.93 1 98.38 199 TYR A N 1
ATOM 1642 C CA . TYR A 1 199 ? 15.242 3.252 -13.578 1 98.38 199 TYR A CA 1
ATOM 1643 C C . TYR A 1 199 ? 15.281 1.884 -12.906 1 98.38 199 TYR A C 1
ATOM 1645 O O . TYR A 1 199 ? 15.32 0.854 -13.578 1 98.38 199 TYR A O 1
ATOM 1653 N N . THR A 1 200 ? 15.297 1.904 -11.594 1 98.19 200 THR A N 1
ATOM 1654 C CA . THR A 1 200 ? 15.312 0.656 -10.844 1 98.19 200 THR A CA 1
ATOM 1655 C C . THR A 1 200 ? 14.062 -0.169 -11.141 1 98.19 200 THR A C 1
ATOM 1657 O O . THR A 1 200 ? 14.148 -1.381 -11.352 1 98.19 200 THR A O 1
ATOM 1660 N N . ALA A 1 201 ? 12.914 0.483 -11.18 1 98.5 201 ALA A N 1
ATOM 1661 C CA . ALA A 1 201 ? 11.672 -0.213 -11.523 1 98.5 201 ALA A CA 1
ATOM 1662 C C . ALA A 1 201 ? 11.781 -0.874 -12.891 1 98.5 201 ALA A C 1
ATOM 1664 O O . ALA A 1 201 ? 11.375 -2.027 -13.062 1 98.5 201 ALA A O 1
ATOM 1665 N N . PHE A 1 202 ? 12.336 -0.146 -13.781 1 98.19 202 PHE A N 1
ATOM 1666 C CA . PHE A 1 202 ? 12.523 -0.649 -15.133 1 98.19 202 PHE A CA 1
ATOM 1667 C C . PHE A 1 202 ? 13.438 -1.872 -15.133 1 98.19 202 PHE A C 1
ATOM 1669 O O . PHE A 1 202 ? 13.109 -2.896 -15.734 1 98.19 202 PHE A O 1
ATOM 1676 N N . VAL A 1 203 ? 14.523 -1.814 -14.453 1 97.88 203 VAL A N 1
ATOM 1677 C CA . VAL A 1 203 ? 15.5 -2.896 -14.406 1 97.88 203 VAL A CA 1
ATOM 1678 C C . VAL A 1 203 ? 14.875 -4.125 -13.75 1 97.88 203 VAL A C 1
ATOM 1680 O O . VAL A 1 203 ? 15.031 -5.246 -14.234 1 97.88 203 VAL A O 1
ATOM 1683 N N . LEU A 1 204 ? 14.133 -3.902 -12.641 1 97.56 204 LEU A N 1
ATOM 1684 C CA . LEU A 1 204 ? 13.539 -5.008 -11.891 1 97.56 204 LEU A CA 1
ATOM 1685 C C . LEU A 1 204 ? 12.461 -5.707 -12.719 1 97.56 204 LEU A C 1
ATOM 1687 O O . LEU A 1 204 ? 12.25 -6.91 -12.57 1 97.56 204 LEU A O 1
ATOM 1691 N N . ILE A 1 205 ? 11.805 -4.945 -13.641 1 98.25 205 ILE A N 1
ATOM 1692 C CA . ILE A 1 205 ? 10.773 -5.527 -14.5 1 98.25 205 ILE A CA 1
ATOM 1693 C C . ILE A 1 205 ? 11.43 -6.289 -15.648 1 98.25 205 ILE A C 1
ATOM 1695 O O . ILE A 1 205 ? 11.055 -7.426 -15.945 1 98.25 205 ILE A O 1
ATOM 1699 N N . VAL A 1 206 ? 12.43 -5.738 -16.234 1 98.06 206 VAL A N 1
ATOM 1700 C CA . VAL A 1 206 ? 13.078 -6.312 -17.406 1 98.06 206 VAL A CA 1
ATOM 1701 C C . VAL A 1 206 ? 13.812 -7.598 -17.016 1 98.06 206 VAL A C 1
ATOM 1703 O O . VAL A 1 206 ? 13.781 -8.586 -17.75 1 98.06 206 VAL A O 1
ATOM 1706 N N . LEU A 1 207 ? 14.422 -7.594 -15.836 1 97.38 207 LEU A N 1
ATOM 1707 C CA . LEU A 1 207 ? 15.172 -8.758 -15.383 1 97.38 207 LEU A CA 1
ATOM 1708 C C . LEU A 1 207 ? 14.281 -9.703 -14.578 1 97.38 207 LEU A C 1
ATOM 1710 O O . LEU A 1 207 ? 14.734 -10.766 -14.141 1 97.38 207 LEU A O 1
ATOM 1714 N N . ARG A 1 208 ? 12.969 -9.266 -14.375 1 97.44 208 ARG A N 1
ATOM 1715 C CA . ARG A 1 208 ? 11.93 -10.039 -13.703 1 97.44 208 ARG A CA 1
ATOM 1716 C C . ARG A 1 208 ? 12.367 -10.461 -12.305 1 97.44 208 ARG A C 1
ATOM 1718 O O . ARG A 1 208 ? 12.195 -11.609 -11.914 1 97.44 208 ARG A O 1
ATOM 1725 N N . VAL A 1 209 ? 12.992 -9.492 -11.648 1 95.44 209 VAL A N 1
ATOM 1726 C CA . VAL A 1 209 ? 13.422 -9.664 -10.266 1 95.44 209 VAL A CA 1
ATOM 1727 C C . VAL A 1 209 ? 12.234 -9.469 -9.32 1 95.44 209 VAL A C 1
ATOM 1729 O O . VAL A 1 209 ? 12.203 -10.023 -8.227 1 95.44 209 VAL A O 1
ATOM 1732 N N . HIS A 1 210 ? 11.281 -8.656 -9.742 1 96.94 210 HIS A N 1
ATOM 1733 C CA . HIS A 1 210 ? 10.031 -8.406 -9.023 1 96.94 210 HIS A CA 1
ATOM 1734 C C . HIS A 1 210 ? 8.836 -8.438 -9.969 1 96.94 210 HIS A C 1
ATOM 1736 O O . HIS A 1 210 ? 8.961 -8.125 -11.148 1 96.94 210 HIS A O 1
ATOM 1742 N N . TYR A 1 211 ? 7.75 -8.852 -9.43 1 97.81 211 TYR A N 1
ATOM 1743 C CA . TYR A 1 211 ? 6.48 -8.641 -10.109 1 97.81 211 TYR A CA 1
ATOM 1744 C C . TYR A 1 211 ? 6.059 -7.18 -10.047 1 97.81 211 TYR A C 1
ATOM 1746 O O . TYR A 1 211 ? 6.527 -6.43 -9.188 1 97.81 211 TYR A O 1
ATOM 1754 N N . THR A 1 212 ? 5.172 -6.797 -10.883 1 97.81 212 THR A N 1
ATOM 1755 C CA . THR A 1 212 ? 4.703 -5.418 -10.969 1 97.81 212 THR A CA 1
ATOM 1756 C C . THR A 1 212 ? 4.102 -4.965 -9.648 1 97.81 212 THR A C 1
ATOM 1758 O O . THR A 1 212 ? 4.367 -3.852 -9.188 1 97.81 212 THR A O 1
ATOM 1761 N N . ILE A 1 213 ? 3.322 -5.82 -8.953 1 97.69 213 ILE A N 1
ATOM 1762 C CA . ILE A 1 213 ? 2.625 -5.422 -7.738 1 97.69 213 ILE A CA 1
ATOM 1763 C C . ILE A 1 213 ? 3.635 -5.211 -6.613 1 97.69 213 ILE A C 1
ATOM 1765 O O . ILE A 1 213 ? 3.385 -4.441 -5.684 1 97.69 213 ILE A O 1
ATOM 1769 N N . ASP A 1 214 ? 4.832 -5.914 -6.703 1 97.69 214 ASP A N 1
ATOM 1770 C CA . ASP A 1 214 ? 5.887 -5.68 -5.719 1 97.69 214 ASP A CA 1
ATOM 1771 C C . ASP A 1 214 ? 6.363 -4.23 -5.766 1 97.69 214 ASP A C 1
ATOM 1773 O O . ASP A 1 214 ? 6.555 -3.6 -4.719 1 97.69 214 ASP A O 1
ATOM 1777 N N . ILE A 1 215 ? 6.504 -3.779 -6.973 1 98.19 215 ILE A N 1
ATOM 1778 C CA . ILE A 1 215 ? 7.066 -2.451 -7.203 1 98.19 215 ILE A CA 1
ATOM 1779 C C . ILE A 1 215 ? 6.039 -1.386 -6.828 1 98.19 215 ILE A C 1
ATOM 1781 O O . ILE A 1 215 ? 6.336 -0.473 -6.055 1 98.19 215 ILE A O 1
ATOM 1785 N N . THR A 1 216 ? 4.816 -1.542 -7.305 1 98 216 THR A N 1
ATOM 1786 C CA . THR A 1 216 ? 3.797 -0.531 -7.055 1 98 216 THR A CA 1
ATOM 1787 C C . THR A 1 216 ? 3.428 -0.489 -5.574 1 98 216 THR A C 1
ATOM 1789 O O . THR A 1 216 ? 3.32 0.589 -4.984 1 98 216 THR A O 1
ATOM 1792 N N . ALA A 1 217 ? 3.273 -1.643 -4.98 1 97.88 217 ALA A N 1
ATOM 1793 C CA . ALA A 1 217 ? 2.98 -1.687 -3.549 1 97.88 217 ALA A CA 1
ATOM 1794 C C . ALA A 1 217 ? 4.141 -1.119 -2.734 1 97.88 217 ALA A C 1
ATOM 1796 O O . ALA A 1 217 ? 3.926 -0.389 -1.764 1 97.88 217 ALA A O 1
ATOM 1797 N N . GLY A 1 218 ? 5.359 -1.466 -3.148 1 97.94 218 GLY A N 1
ATOM 1798 C CA . GLY A 1 218 ? 6.523 -0.938 -2.453 1 97.94 218 GLY A CA 1
ATOM 1799 C C . GLY A 1 218 ? 6.57 0.578 -2.438 1 97.94 218 GLY A C 1
ATOM 1800 O O . GLY A 1 218 ? 6.859 1.185 -1.403 1 97.94 218 GLY A O 1
ATOM 1801 N N . ILE A 1 219 ? 6.246 1.188 -3.555 1 98.44 219 ILE A N 1
ATOM 1802 C CA . ILE A 1 219 ? 6.273 2.641 -3.693 1 98.44 219 ILE A CA 1
ATOM 1803 C C . ILE A 1 219 ? 5.184 3.264 -2.824 1 98.44 219 ILE A C 1
ATOM 1805 O O . ILE A 1 219 ? 5.449 4.184 -2.049 1 98.44 219 ILE A O 1
ATOM 1809 N N . ILE A 1 220 ? 4.012 2.699 -2.871 1 98.31 220 ILE A N 1
ATOM 1810 C CA . ILE A 1 220 ? 2.867 3.26 -2.162 1 98.31 220 ILE A CA 1
ATOM 1811 C C . ILE A 1 220 ? 3.047 3.068 -0.658 1 98.31 220 ILE A C 1
ATOM 1813 O O . ILE A 1 220 ? 2.855 4.004 0.122 1 98.31 220 ILE A O 1
ATOM 1817 N N . ILE A 1 221 ? 3.457 1.921 -0.229 1 98.19 221 ILE A N 1
ATOM 1818 C CA . ILE A 1 221 ? 3.613 1.611 1.188 1 98.19 221 ILE A CA 1
ATOM 1819 C C . ILE A 1 221 ? 4.75 2.443 1.775 1 98.19 221 ILE A C 1
ATOM 1821 O O . ILE A 1 221 ? 4.652 2.932 2.904 1 98.19 221 ILE A O 1
ATOM 1825 N N . ALA A 1 222 ? 5.805 2.621 0.967 1 98.19 222 ALA A N 1
ATOM 1826 C CA . ALA A 1 222 ? 6.918 3.441 1.435 1 98.19 222 ALA A CA 1
ATOM 1827 C C . ALA A 1 222 ? 6.469 4.879 1.692 1 98.19 222 ALA A C 1
ATOM 1829 O O . ALA A 1 222 ? 6.777 5.453 2.738 1 98.19 222 ALA A O 1
ATOM 1830 N N . HIS A 1 223 ? 5.766 5.438 0.74 1 97.81 223 HIS A N 1
ATOM 1831 C CA . HIS A 1 223 ? 5.285 6.801 0.944 1 97.81 223 HIS A CA 1
ATOM 1832 C C . HIS A 1 223 ? 4.309 6.871 2.113 1 97.81 223 HIS A C 1
ATOM 1834 O O . HIS A 1 223 ? 4.344 7.82 2.9 1 97.81 223 HIS A O 1
ATOM 1840 N N . TYR A 1 224 ? 3.463 5.883 2.211 1 97.75 224 TYR A N 1
ATOM 1841 C CA . TYR A 1 224 ? 2.516 5.797 3.316 1 97.75 224 TYR A CA 1
ATOM 1842 C C . TYR A 1 224 ? 3.238 5.82 4.66 1 97.75 224 TYR A C 1
ATOM 1844 O O . TYR A 1 224 ? 2.865 6.578 5.559 1 97.75 224 TYR A O 1
ATOM 1852 N N . ILE A 1 225 ? 4.262 5.062 4.758 1 96.62 225 ILE A N 1
ATOM 1853 C CA . ILE A 1 225 ? 5.02 4.957 6 1 96.62 225 ILE A CA 1
ATOM 1854 C C . ILE A 1 225 ? 5.734 6.273 6.281 1 96.62 225 ILE A C 1
ATOM 1856 O O . ILE A 1 225 ? 5.812 6.715 7.43 1 96.62 225 ILE A O 1
ATOM 1860 N N . HIS A 1 226 ? 6.246 6.895 5.227 1 96.06 226 HIS A N 1
ATOM 1861 C CA . HIS A 1 226 ? 6.887 8.195 5.402 1 96.06 226 HIS A CA 1
ATOM 1862 C C . HIS A 1 226 ? 5.906 9.219 5.969 1 96.06 226 HIS A C 1
ATOM 1864 O O . HIS A 1 226 ? 6.254 9.977 6.875 1 96.06 226 HIS A O 1
ATOM 1870 N N . ILE A 1 227 ? 4.672 9.203 5.477 1 93.56 227 ILE A N 1
ATOM 1871 C CA . ILE A 1 227 ? 3.635 10.102 5.961 1 93.56 227 ILE A CA 1
ATOM 1872 C C . ILE A 1 227 ? 3.328 9.797 7.426 1 93.56 227 ILE A C 1
ATOM 1874 O O . ILE A 1 227 ? 3.25 10.711 8.25 1 93.56 227 ILE A O 1
ATOM 1878 N N . GLN A 1 228 ? 3.193 8.539 7.727 1 92.5 228 GLN A N 1
ATOM 1879 C CA . GLN A 1 228 ? 2.875 8.133 9.094 1 92.5 228 GLN A CA 1
ATOM 1880 C C . GLN A 1 228 ? 4.004 8.508 10.055 1 92.5 228 GLN A C 1
ATOM 1882 O O . GLN A 1 228 ? 3.75 8.891 11.195 1 92.5 228 GLN A O 1
ATOM 1887 N N . SER A 1 229 ? 5.18 8.383 9.555 1 90.38 229 SER A N 1
ATOM 1888 C CA . SER A 1 229 ? 6.34 8.664 10.398 1 90.38 229 SER A CA 1
ATOM 1889 C C . SER A 1 229 ? 6.414 10.141 10.758 1 90.38 229 SER A C 1
ATOM 1891 O O . SER A 1 229 ? 6.969 10.508 11.797 1 90.38 229 SER A O 1
ATOM 1893 N N . GLN A 1 230 ? 5.84 10.992 9.938 1 85 230 GLN A N 1
ATOM 1894 C CA . GLN A 1 230 ? 5.793 12.414 10.227 1 85 230 GLN A CA 1
ATOM 1895 C C . GLN A 1 230 ? 4.938 12.695 11.461 1 85 230 GLN A C 1
ATOM 1897 O O . GLN A 1 230 ? 5.195 13.656 12.195 1 85 230 GLN A O 1
ATOM 1902 N N . HIS A 1 231 ? 4.004 11.797 11.672 1 80.69 231 HIS A N 1
ATOM 1903 C CA . HIS A 1 231 ? 3.104 12 12.805 1 80.69 231 HIS A CA 1
ATOM 1904 C C . HIS A 1 231 ? 3.674 11.383 14.078 1 80.69 231 HIS A C 1
ATOM 1906 O O . HIS A 1 231 ? 3.426 11.875 15.18 1 80.69 231 HIS A O 1
ATOM 1912 N N . TYR A 1 232 ? 4.457 10.359 13.859 1 80.12 232 TYR A N 1
ATOM 1913 C CA . TYR A 1 232 ? 4.773 9.586 15.055 1 80.12 232 TYR A CA 1
ATOM 1914 C C . TYR A 1 232 ? 6.219 9.805 15.484 1 80.12 232 TYR A C 1
ATOM 1916 O O . TYR A 1 232 ? 6.609 9.445 16.594 1 80.12 232 TYR A O 1
ATOM 1924 N N . TYR A 1 233 ? 7.016 10.414 14.672 1 78.31 233 TYR A N 1
ATOM 1925 C CA . TYR A 1 233 ? 8.438 10.438 14.992 1 78.31 233 TYR A CA 1
ATOM 1926 C C . TYR A 1 233 ? 8.695 11.258 16.25 1 78.31 233 TYR A C 1
ATOM 1928 O O . TYR A 1 233 ? 9.594 10.93 17.031 1 78.31 233 TYR A O 1
ATOM 1936 N N . VAL A 1 234 ? 7.82 12.234 16.531 1 73.5 234 VAL A N 1
ATOM 1937 C CA . VAL A 1 234 ? 7.984 13.062 17.719 1 73.5 234 VAL A CA 1
ATOM 1938 C C . VAL A 1 234 ? 7.715 12.234 18.969 1 73.5 234 VAL A C 1
ATOM 1940 O O . VAL A 1 234 ? 8.453 12.32 19.953 1 73.5 234 VAL A O 1
ATOM 1943 N N . LYS A 1 235 ? 6.711 11.438 18.859 1 75.94 235 LYS A N 1
ATOM 1944 C CA . LYS A 1 235 ? 6.375 10.578 19.984 1 75.94 235 LYS A CA 1
ATOM 1945 C C . LYS A 1 235 ? 7.496 9.586 20.281 1 75.94 235 LYS A C 1
ATOM 1947 O O . LYS A 1 235 ? 7.828 9.328 21.438 1 75.94 235 LYS A O 1
ATOM 1952 N N . VAL A 1 236 ? 8.031 9.094 19.234 1 75.75 236 VAL A N 1
ATOM 1953 C CA . VAL A 1 236 ? 9.102 8.109 19.375 1 75.75 236 VAL A CA 1
ATOM 1954 C C . VAL A 1 236 ? 10.344 8.781 19.969 1 75.75 236 VAL A C 1
ATOM 1956 O O . VAL A 1 236 ? 11.008 8.219 20.844 1 75.75 236 VAL A O 1
ATOM 1959 N N . GLU A 1 237 ? 10.594 9.93 19.5 1 72.25 237 GLU A N 1
ATOM 1960 C CA . GLU A 1 237 ? 11.742 10.672 20 1 72.25 237 GLU A CA 1
ATOM 1961 C C . GLU A 1 237 ? 11.586 10.984 21.5 1 72.25 237 GLU A C 1
ATOM 1963 O O . GLU A 1 237 ? 12.547 10.867 22.266 1 72.25 237 GLU A O 1
ATOM 1968 N N . LYS A 1 238 ? 10.406 11.32 21.828 1 70.06 238 LYS A N 1
ATOM 1969 C CA . LYS A 1 238 ? 10.133 11.609 23.234 1 70.06 238 LYS A CA 1
ATOM 1970 C C . LYS A 1 238 ? 10.305 10.359 24.094 1 70.06 238 LYS A C 1
ATOM 1972 O O . LYS A 1 238 ? 10.867 10.43 25.188 1 70.06 238 LYS A O 1
ATOM 1977 N N . ALA A 1 239 ? 9.773 9.336 23.594 1 71.06 239 ALA A N 1
ATOM 1978 C CA . ALA A 1 239 ? 9.906 8.078 24.312 1 71.06 239 ALA A CA 1
ATOM 1979 C C . ALA A 1 239 ? 11.375 7.676 24.453 1 71.06 239 ALA A C 1
ATOM 1981 O O . ALA A 1 239 ? 11.789 7.176 25.5 1 71.06 239 ALA A O 1
ATOM 1982 N N . MET A 1 240 ? 12.102 7.875 23.422 1 67.81 240 MET A N 1
ATOM 1983 C CA . MET A 1 240 ? 13.523 7.539 23.438 1 67.81 240 MET A CA 1
ATOM 1984 C C . MET A 1 240 ? 14.289 8.406 24.422 1 67.81 240 MET A C 1
ATOM 1986 O O . MET A 1 240 ? 15.156 7.918 25.141 1 67.81 240 MET A O 1
ATOM 1990 N N . TYR A 1 241 ? 13.898 9.609 24.438 1 65.75 241 TYR A N 1
ATOM 1991 C CA . TYR A 1 241 ? 14.539 10.516 25.391 1 65.75 241 TYR A CA 1
ATOM 1992 C C . TYR A 1 241 ? 14.211 10.117 26.812 1 65.75 241 TYR A C 1
ATOM 1994 O O . TYR A 1 241 ? 15.086 10.141 27.688 1 65.75 241 TYR A O 1
ATOM 2002 N N . SER A 1 242 ? 12.938 9.844 26.984 1 65.69 242 SER A N 1
ATOM 2003 C CA . SER A 1 242 ? 12.531 9.406 28.312 1 65.69 242 SER A CA 1
ATOM 2004 C C . SER A 1 242 ? 13.273 8.133 28.719 1 65.69 242 SER A C 1
ATOM 2006 O O . SER A 1 242 ? 13.68 7.992 29.875 1 65.69 242 SER A O 1
ATOM 2008 N N . PHE A 1 243 ? 13.43 7.301 27.812 1 67.25 243 PHE A N 1
ATOM 2009 C CA . PHE A 1 243 ? 14.148 6.059 28.062 1 67.25 243 PHE A CA 1
ATOM 2010 C C . PHE A 1 243 ? 15.617 6.332 28.359 1 67.25 243 PHE A C 1
ATOM 2012 O O . PHE A 1 243 ? 16.203 5.711 29.25 1 67.25 243 PHE A O 1
ATOM 2019 N N . GLN A 1 244 ? 16.203 7.191 27.609 1 63.47 244 GLN A N 1
ATOM 2020 C CA . GLN A 1 244 ? 17.594 7.574 27.828 1 63.47 244 GLN A CA 1
ATOM 2021 C C . GLN A 1 244 ? 17.781 8.172 29.219 1 63.47 244 GLN A C 1
ATOM 2023 O O . GLN A 1 244 ? 18.766 7.879 29.906 1 63.47 244 GLN A O 1
ATOM 2028 N N . ILE A 1 245 ? 16.828 8.961 29.578 1 63.62 245 ILE A N 1
ATOM 2029 C CA . ILE A 1 245 ? 16.875 9.562 30.906 1 63.62 245 ILE A CA 1
ATOM 2030 C C . ILE A 1 245 ? 16.766 8.469 31.969 1 63.62 245 ILE A C 1
ATOM 2032 O O . ILE A 1 245 ? 17.5 8.484 32.969 1 63.62 245 ILE A O 1
ATOM 2036 N N . TYR A 1 246 ? 15.867 7.562 31.641 1 62.44 246 TYR A N 1
ATOM 2037 C CA . TYR A 1 246 ? 15.672 6.457 32.562 1 62.44 246 TYR A CA 1
ATOM 2038 C C . TYR A 1 246 ? 16.953 5.637 32.719 1 62.44 246 TYR A C 1
ATOM 2040 O O . TYR A 1 246 ? 17.359 5.289 33.812 1 62.44 246 TYR A O 1
ATOM 2048 N N . ILE A 1 247 ? 17.594 5.426 31.641 1 61.25 247 ILE A N 1
ATOM 2049 C CA . ILE A 1 247 ? 18.812 4.621 31.641 1 61.25 247 ILE A CA 1
ATOM 2050 C C . ILE A 1 247 ? 19.953 5.387 32.312 1 61.25 247 ILE A C 1
ATOM 2052 O O . ILE A 1 247 ? 20.75 4.801 33.031 1 61.25 247 ILE A O 1
ATOM 2056 N N . THR A 1 248 ? 20 6.625 31.953 1 60.94 248 THR A N 1
ATOM 2057 C CA . THR A 1 248 ? 21.047 7.445 32.562 1 60.94 248 THR A CA 1
ATOM 2058 C C . THR A 1 248 ? 20.859 7.535 34.062 1 60.94 248 THR A C 1
ATOM 2060 O O . THR A 1 248 ? 21.828 7.551 34.844 1 60.94 248 THR A O 1
ATOM 2063 N N . LYS A 1 249 ? 19.594 7.535 34.438 1 63.88 249 LYS A N 1
ATOM 2064 C CA . LYS A 1 249 ? 19.297 7.523 35.875 1 63.88 249 LYS A CA 1
ATOM 2065 C C . LYS A 1 249 ? 19.688 6.191 36.5 1 63.88 249 LYS A C 1
ATOM 2067 O O . LYS A 1 249 ? 20.188 6.16 37.625 1 63.88 249 LYS A O 1
ATOM 2072 N N . LEU A 1 250 ? 19.406 5.219 35.781 1 58.12 250 LEU A N 1
ATOM 2073 C CA . LEU A 1 250 ? 19.734 3.885 36.281 1 58.12 250 LEU A CA 1
ATOM 2074 C C . LEU A 1 250 ? 21.234 3.707 36.406 1 58.12 250 LEU A C 1
ATOM 2076 O O . LEU A 1 250 ? 21.703 3.078 37.375 1 58.12 250 LEU A O 1
ATOM 2080 N N . PHE A 1 251 ? 21.844 4.273 35.438 1 58.56 251 PHE A N 1
ATOM 2081 C CA . PHE A 1 251 ? 23.297 4.07 35.469 1 58.56 251 PHE A CA 1
ATOM 2082 C C . PHE A 1 251 ? 23.984 5.25 36.156 1 58.56 251 PHE A C 1
ATOM 2084 O O . PHE A 1 251 ? 25.219 5.332 36.156 1 58.56 251 PHE A O 1
ATOM 2091 N N . GLN A 1 252 ? 23.344 6.051 37 1 55.22 252 GLN A N 1
ATOM 2092 C CA . GLN A 1 252 ? 23.875 7.102 37.844 1 55.22 252 GLN A CA 1
ATOM 2093 C C . GLN A 1 252 ? 24.766 8.055 37.094 1 55.22 252 GLN A C 1
ATOM 2095 O O . GLN A 1 252 ? 25.828 8.445 37.562 1 55.22 252 GLN A O 1
ATOM 2100 N N . CYS A 1 253 ? 24.609 8.289 35.906 1 48.72 253 CYS A N 1
ATOM 2101 C CA . CYS A 1 253 ? 25.484 9.203 35.188 1 48.72 253 CYS A CA 1
ATOM 2102 C C . CYS A 1 253 ? 24.953 10.633 35.25 1 48.72 253 CYS A C 1
ATOM 2104 O O . CYS A 1 253 ? 24.094 11.023 34.469 1 48.72 253 CYS A O 1
ATOM 2106 N N . LYS A 1 254 ? 25.094 11.414 36.406 1 52.06 254 LYS A N 1
ATOM 2107 C CA . LYS A 1 254 ? 24.578 12.703 36.875 1 52.06 254 LYS A CA 1
ATOM 2108 C C . LYS A 1 254 ? 24.75 13.766 35.781 1 52.06 254 LYS A C 1
ATOM 2110 O O . LYS A 1 254 ? 23.828 14.555 35.531 1 52.06 254 LYS A O 1
ATOM 2115 N N . SER A 1 255 ? 25.906 13.875 35.312 1 48.94 255 SER A N 1
ATOM 2116 C CA . SER A 1 255 ? 26.203 14.969 34.375 1 48.94 255 SER A CA 1
ATOM 2117 C C . SER A 1 255 ? 25.453 14.805 33.062 1 48.94 255 SER A C 1
ATOM 2119 O O . SER A 1 255 ? 24.938 15.781 32.5 1 48.94 255 SER A O 1
ATOM 2121 N N . PHE A 1 256 ? 25.328 13.688 32.656 1 51.34 256 PHE A N 1
ATOM 2122 C CA . PHE A 1 256 ? 24.641 13.367 31.422 1 51.34 256 PHE A CA 1
ATOM 2123 C C . PHE A 1 256 ? 23.141 13.57 31.547 1 51.34 256 PHE A C 1
ATOM 2125 O O . PHE A 1 256 ? 22.469 13.984 30.594 1 51.34 256 PHE A O 1
ATOM 2132 N N . GLN A 1 257 ? 22.688 13.461 32.781 1 50.53 257 GLN A N 1
ATOM 2133 C CA . GLN A 1 257 ? 21.266 13.648 33.094 1 50.53 257 GLN A CA 1
ATOM 2134 C C . GLN A 1 257 ? 20.844 15.102 32.906 1 50.53 257 GLN A C 1
ATOM 2136 O O . GLN A 1 257 ? 19.781 15.367 32.344 1 50.53 257 GLN A O 1
ATOM 2141 N N . GLN A 1 258 ? 21.578 15.969 33.531 1 51.25 258 GLN A N 1
ATOM 2142 C CA . GLN A 1 258 ? 21.203 17.375 33.438 1 51.25 258 GLN A CA 1
ATOM 2143 C C . GLN A 1 258 ? 21.156 17.844 32 1 51.25 258 GLN A C 1
ATOM 2145 O O . GLN A 1 258 ? 20.234 18.562 31.594 1 51.25 258 GLN A O 1
ATOM 2150 N N . ASN A 1 259 ? 22.047 17.422 31.266 1 51.31 259 ASN A N 1
ATOM 2151 C CA . ASN A 1 259 ? 22.125 17.844 29.875 1 51.31 259 ASN A CA 1
ATOM 2152 C C . ASN A 1 259 ? 20.984 17.25 29.047 1 51.31 259 ASN A C 1
ATOM 2154 O O . ASN A 1 259 ? 20.406 17.922 28.203 1 51.31 259 ASN A O 1
ATOM 2158 N N . LEU A 1 260 ? 20.703 16.094 29.453 1 54.25 260 LEU A N 1
ATOM 2159 C CA . LEU A 1 260 ? 19.625 15.414 28.719 1 54.25 260 LEU A CA 1
ATOM 2160 C C . LEU A 1 260 ? 18.281 16.031 29.062 1 54.25 260 LEU A C 1
ATOM 2162 O O . LEU A 1 260 ? 17.422 16.188 28.188 1 54.25 260 LEU A O 1
ATOM 2166 N N . GLU A 1 261 ? 18.141 16.391 30.328 1 55.41 261 GLU A N 1
ATOM 2167 C CA . GLU A 1 261 ? 16.891 17.016 30.75 1 55.41 261 GLU A CA 1
ATOM 2168 C C . GLU A 1 261 ? 16.734 18.391 30.109 1 55.41 261 GLU A C 1
ATOM 2170 O O . GLU A 1 261 ? 15.633 18.781 29.703 1 55.41 261 GLU A O 1
ATOM 2175 N N . GLU A 1 262 ? 17.75 19.094 30.062 1 54.69 262 GLU A N 1
ATOM 2176 C CA . GLU A 1 262 ? 17.688 20.422 29.438 1 54.69 262 GLU A CA 1
ATOM 2177 C C . GLU A 1 262 ? 17.422 20.312 27.938 1 54.69 262 GLU A C 1
ATOM 2179 O O . GLU A 1 262 ? 16.625 21.078 27.391 1 54.69 262 GLU A O 1
ATOM 2184 N N . GLU A 1 263 ? 17.938 19.375 27.391 1 55.09 263 GLU A N 1
ATOM 2185 C CA . GLU A 1 263 ? 17.734 19.156 25.953 1 55.09 263 GLU A CA 1
ATOM 2186 C C . GLU A 1 263 ? 16.312 18.672 25.672 1 55.09 263 GLU A C 1
ATOM 2188 O O . GLU A 1 263 ? 15.711 19.062 24.672 1 55.09 263 GLU A O 1
ATOM 2193 N N . GLN A 1 264 ? 15.906 17.906 26.578 1 56.81 264 GLN A N 1
ATOM 2194 C CA . GLN A 1 264 ? 14.516 17.469 26.484 1 56.81 264 GLN A CA 1
ATOM 2195 C C . GLN A 1 264 ? 13.562 18.656 26.578 1 56.81 264 GLN A C 1
ATOM 2197 O O . GLN A 1 264 ? 12.562 18.719 25.844 1 56.81 264 GLN A O 1
ATOM 2202 N N . LEU A 1 265 ? 13.906 19.5 27.453 1 52.91 265 LEU A N 1
ATOM 2203 C CA . LEU A 1 265 ? 13.062 20.672 27.625 1 52.91 265 LEU A CA 1
ATOM 2204 C C . LEU A 1 265 ? 13.086 21.547 26.375 1 52.91 265 LEU A C 1
ATOM 2206 O O . LEU A 1 265 ? 12.047 22.062 25.938 1 52.91 265 LEU A O 1
ATOM 2210 N N . ILE A 1 266 ? 14.18 21.672 25.812 1 54.12 266 ILE A N 1
ATOM 2211 C CA . ILE A 1 266 ? 14.32 22.484 24.594 1 54.12 266 ILE A CA 1
ATOM 2212 C C . ILE A 1 266 ? 13.625 21.781 23.422 1 54.12 266 ILE A C 1
ATOM 2214 O O . ILE A 1 266 ? 12.914 22.422 22.656 1 54.12 266 ILE A O 1
ATOM 2218 N N . TYR A 1 267 ? 13.867 20.547 23.422 1 54 267 TYR A N 1
ATOM 2219 C CA . TYR A 1 267 ? 13.25 19.766 22.359 1 54 267 TYR A CA 1
ATOM 2220 C C . TYR A 1 267 ? 11.734 19.734 22.5 1 54 267 TYR A C 1
ATOM 2222 O O . TYR A 1 267 ? 11.008 19.906 21.531 1 54 267 TYR A O 1
ATOM 2230 N N . LEU A 1 268 ? 11.273 19.562 23.688 1 54.25 268 LEU A N 1
ATOM 2231 C CA . LEU A 1 268 ? 9.836 19.594 23.953 1 54.25 268 LEU A CA 1
ATOM 2232 C C . LEU A 1 268 ? 9.25 20.969 23.641 1 54.25 268 LEU A C 1
ATOM 2234 O O . LEU A 1 268 ? 8.133 21.078 23.125 1 54.25 268 LEU A O 1
ATOM 2238 N N . LYS A 1 269 ? 9.984 21.953 23.875 1 55 269 LYS A N 1
ATOM 2239 C CA . LYS A 1 269 ? 9.555 23.312 23.531 1 55 269 LYS A CA 1
ATOM 2240 C C . LYS A 1 269 ? 9.492 23.5 22.016 1 55 269 LYS A C 1
ATOM 2242 O O . LYS A 1 269 ? 8.586 24.156 21.5 1 55 269 LYS A O 1
ATOM 2247 N N . GLN A 1 270 ? 10.367 22.891 21.359 1 53.66 270 GLN A N 1
ATOM 2248 C CA . GLN A 1 270 ? 10.383 23 19.906 1 53.66 270 GLN A CA 1
ATOM 2249 C C . GLN A 1 270 ? 9.25 22.188 19.281 1 53.66 270 GLN A C 1
ATOM 2251 O O . GLN A 1 270 ? 8.609 22.641 18.328 1 53.66 270 GLN A O 1
ATOM 2256 N N . ILE A 1 271 ? 9.055 21.078 19.828 1 54.94 271 ILE A N 1
ATOM 2257 C CA . ILE A 1 271 ? 7.914 20.281 19.391 1 54.94 271 ILE A CA 1
ATOM 2258 C C . ILE A 1 271 ? 6.617 21.031 19.703 1 54.94 271 ILE A C 1
ATOM 2260 O O . ILE A 1 271 ? 5.703 21.062 18.875 1 54.94 271 ILE A O 1
ATOM 2264 N N . GLN A 1 272 ? 6.473 21.547 20.906 1 52.53 272 GLN A N 1
ATOM 2265 C CA . GLN A 1 272 ? 5.301 22.344 21.25 1 52.53 272 GLN A CA 1
ATOM 2266 C C . GLN A 1 272 ? 5.141 23.547 20.328 1 52.53 272 GLN A C 1
ATOM 2268 O O . GLN A 1 272 ? 4.023 23.906 19.953 1 52.53 272 GLN A O 1
ATOM 2273 N N . LEU A 1 273 ? 6.219 24.031 19.938 1 50.38 273 LEU A N 1
ATOM 2274 C CA . LEU A 1 273 ? 6.176 25.141 19 1 50.38 273 LEU A CA 1
ATOM 2275 C C . LEU A 1 273 ? 5.781 24.672 17.609 1 50.38 273 LEU A C 1
ATOM 2277 O O . LEU A 1 273 ? 5.023 25.344 16.906 1 50.38 273 LEU A O 1
ATOM 2281 N N . GLN A 1 274 ? 6.293 23.578 17.281 1 50.84 274 GLN A N 1
ATOM 2282 C CA . GLN A 1 274 ? 5.918 23.016 15.984 1 50.84 274 GLN A CA 1
ATOM 2283 C C . GLN A 1 274 ? 4.461 22.562 15.992 1 50.84 274 GLN A C 1
ATOM 2285 O O . GLN A 1 274 ? 3.736 22.766 15.016 1 50.84 274 GLN A O 1
ATOM 2290 N N . GLU A 1 275 ? 4.012 21.906 17.016 1 51.03 275 GLU A N 1
ATOM 2291 C CA . GLU A 1 275 ? 2.607 21.547 17.172 1 51.03 275 GLU A CA 1
ATOM 2292 C C . GLU A 1 275 ? 1.721 22.797 17.203 1 51.03 275 GLU A C 1
ATOM 2294 O O . GLU A 1 275 ? 0.631 22.797 16.625 1 51.03 275 GLU A O 1
ATOM 2299 N N . LYS A 1 276 ? 2.078 23.797 17.922 1 51.16 276 LYS A N 1
ATOM 2300 C CA . LYS A 1 276 ? 1.349 25.062 17.969 1 51.16 276 LYS A CA 1
ATOM 2301 C C . LYS A 1 276 ? 1.335 25.734 16.594 1 51.16 276 LYS A C 1
ATOM 2303 O O . LYS A 1 276 ? 0.339 26.344 16.219 1 51.16 276 LYS A O 1
ATOM 2308 N N . SER A 1 277 ? 2.355 25.578 15.945 1 46.44 277 SER A N 1
ATOM 2309 C CA . SER A 1 277 ? 2.4 26.172 14.609 1 46.44 277 SER A CA 1
ATOM 2310 C C . SER A 1 277 ? 1.56 25.359 13.625 1 46.44 277 SER A C 1
ATOM 2312 O O . SER A 1 277 ? 0.967 25.938 12.703 1 46.44 277 SER A O 1
ATOM 2314 N N . GLU A 1 278 ? 1.475 24.156 13.766 1 43.12 278 GLU A N 1
ATOM 2315 C CA . GLU A 1 278 ? 0.608 23.328 12.938 1 43.12 278 GLU A CA 1
ATOM 2316 C C . GLU A 1 278 ? -0.854 23.469 13.359 1 43.12 278 GLU A C 1
ATOM 2318 O O . GLU A 1 278 ? -1.757 23.281 12.539 1 43.12 278 GLU A O 1
ATOM 2323 N N . GLN A 1 279 ? -1.154 23.703 14.562 1 40 279 GLN A N 1
ATOM 2324 C CA . GLN A 1 279 ? -2.51 23.984 15.023 1 40 279 GLN A CA 1
ATOM 2325 C C . GLN A 1 279 ? -2.928 25.406 14.672 1 40 279 GLN A C 1
ATOM 2327 O O . GLN A 1 279 ? -4.121 25.719 14.641 1 40 279 GLN A O 1
ATOM 2332 N N . GLN A 1 280 ? -2.023 26.266 14.516 1 37.44 280 GLN A N 1
ATOM 2333 C CA . GLN A 1 280 ? -2.389 27.594 14.047 1 37.44 280 GLN A CA 1
ATOM 2334 C C . GLN A 1 280 ? -2.414 27.656 12.523 1 37.44 280 GLN A C 1
ATOM 2336 O O . GLN A 1 280 ? -3.244 28.359 11.93 1 37.44 280 GLN A O 1
ATOM 2341 N N . MET B 1 1 ? 54.719 59.781 25.578 1 28.12 1 MET B N 1
ATOM 2342 C CA . MET B 1 1 ? 54.344 58.5 25.047 1 28.12 1 MET B CA 1
ATOM 2343 C C . MET B 1 1 ? 53.531 57.688 26.078 1 28.12 1 MET B C 1
ATOM 2345 O O . MET B 1 1 ? 54.094 57.156 27.016 1 28.12 1 MET B O 1
ATOM 2349 N N . ASN B 1 2 ? 52.312 58.188 26.484 1 31.36 2 ASN B N 1
ATOM 2350 C CA . ASN B 1 2 ? 51.281 57.75 27.422 1 31.36 2 ASN B CA 1
ATOM 2351 C C . ASN B 1 2 ? 50.656 56.406 27 1 31.36 2 ASN B C 1
ATOM 2353 O O . ASN B 1 2 ? 50 56.344 25.969 1 31.36 2 ASN B O 1
ATOM 2357 N N . GLN B 1 3 ? 51.312 55.281 27.328 1 34.5 3 GLN B N 1
ATOM 2358 C CA . GLN B 1 3 ? 50.844 53.906 27.266 1 34.5 3 GLN B CA 1
ATOM 2359 C C . GLN B 1 3 ? 49.531 53.75 28 1 34.5 3 GLN B C 1
ATOM 2361 O O . GLN B 1 3 ? 49.469 53.938 29.219 1 34.5 3 GLN B O 1
ATOM 2366 N N . GLN B 1 4 ? 48.406 54.094 27.453 1 35.38 4 GLN B N 1
ATOM 2367 C CA . GLN B 1 4 ? 47.031 53.812 27.891 1 35.38 4 GLN B CA 1
ATOM 2368 C C . GLN B 1 4 ? 46.875 52.344 28.25 1 35.38 4 GLN B C 1
ATOM 2370 O O . GLN B 1 4 ? 47.062 51.469 27.406 1 35.38 4 GLN B O 1
ATOM 2375 N N . GLN B 1 5 ? 47.031 51.906 29.531 1 36.44 5 GLN B N 1
ATOM 2376 C CA . GLN B 1 5 ? 46.719 50.656 30.219 1 36.44 5 GLN B CA 1
ATOM 2377 C C . GLN B 1 5 ? 45.281 50.219 29.875 1 36.44 5 GLN B C 1
ATOM 2379 O O . GLN B 1 5 ? 44.344 50.938 30.094 1 36.44 5 GLN B O 1
ATOM 2384 N N . ALA B 1 6 ? 45.25 49.406 28.828 1 47.16 6 ALA B N 1
ATOM 2385 C CA . ALA B 1 6 ? 44 48.688 28.547 1 47.16 6 ALA B CA 1
ATOM 2386 C C . ALA B 1 6 ? 43.406 48.125 29.828 1 47.16 6 ALA B C 1
ATOM 2388 O O . ALA B 1 6 ? 44.094 47.469 30.609 1 47.16 6 ALA B O 1
ATOM 2389 N N . TYR B 1 7 ? 42.312 48.719 30.328 1 49.22 7 TYR B N 1
ATOM 2390 C CA . TYR B 1 7 ? 41.594 48.438 31.562 1 49.22 7 TYR B CA 1
ATOM 2391 C C . TYR B 1 7 ? 41.25 46.969 31.672 1 49.22 7 TYR B C 1
ATOM 2393 O O . TYR B 1 7 ? 40.906 46.312 30.672 1 49.22 7 TYR B O 1
ATOM 2401 N N . PRO B 1 8 ? 41.438 46.281 32.875 1 55.72 8 PRO B N 1
ATOM 2402 C CA . PRO B 1 8 ? 41.188 44.906 33.281 1 55.72 8 PRO B CA 1
ATOM 2403 C C . PRO B 1 8 ? 39.781 44.438 32.938 1 55.72 8 PRO B C 1
ATOM 2405 O O . PRO B 1 8 ? 39.562 43.25 32.688 1 55.72 8 PRO B O 1
ATOM 2408 N N . ASP B 1 9 ? 38.906 45.312 32.688 1 58.25 9 ASP B N 1
ATOM 2409 C CA . ASP B 1 9 ? 37.5 44.938 32.469 1 58.25 9 ASP B CA 1
ATOM 2410 C C . ASP B 1 9 ? 37.312 44.406 31.062 1 58.25 9 ASP B C 1
ATOM 2412 O O . ASP B 1 9 ? 36.5 43.469 30.844 1 58.25 9 ASP B O 1
ATOM 2416 N N . GLN B 1 10 ? 38.094 44.906 30.094 1 58.47 10 GLN B N 1
ATOM 2417 C CA . GLN B 1 10 ? 37.938 44.406 28.719 1 58.47 10 GLN B CA 1
ATOM 2418 C C . GLN B 1 10 ? 38.5 43 28.578 1 58.47 10 GLN B C 1
ATOM 2420 O O . GLN B 1 10 ? 37.938 42.188 27.844 1 58.47 10 GLN B O 1
ATOM 2425 N N . GLN B 1 11 ? 39.5 42.688 29.328 1 57.19 11 GLN B N 1
ATOM 2426 C CA . GLN B 1 11 ? 40.062 41.344 29.266 1 57.19 11 GLN B CA 1
ATOM 2427 C C . GLN B 1 11 ? 39.156 40.344 29.938 1 57.19 11 GLN B C 1
ATOM 2429 O O . GLN B 1 11 ? 39 39.219 29.453 1 57.19 11 GLN B O 1
ATOM 2434 N N . VAL B 1 12 ? 38.5 40.781 30.984 1 61.47 12 VAL B N 1
ATOM 2435 C CA . VAL B 1 12 ? 37.562 39.875 31.656 1 61.47 12 VAL B CA 1
ATOM 2436 C C . VAL B 1 12 ? 36.344 39.656 30.781 1 61.47 12 VAL B C 1
ATOM 2438 O O . VAL B 1 12 ? 35.844 38.531 30.672 1 61.47 12 VAL B O 1
ATOM 2441 N N . ASN B 1 13 ? 35.906 40.688 30.047 1 59.84 13 ASN B N 1
ATOM 2442 C CA . ASN B 1 13 ? 34.781 40.5 29.156 1 59.84 13 ASN B CA 1
ATOM 2443 C C . ASN B 1 13 ? 35.125 39.625 27.953 1 59.84 13 ASN B C 1
ATOM 2445 O O . ASN B 1 13 ? 34.312 38.844 27.5 1 59.84 13 ASN B O 1
ATOM 2449 N N . GLU B 1 14 ? 36.344 39.719 27.516 1 59.62 14 GLU B N 1
ATOM 2450 C CA . GLU B 1 14 ? 36.75 38.875 26.391 1 59.62 14 GLU B CA 1
ATOM 2451 C C . GLU B 1 14 ? 36.938 37.438 26.812 1 59.62 14 GLU B C 1
ATOM 2453 O O . GLU B 1 14 ? 36.594 36.5 26.078 1 59.62 14 GLU B O 1
ATOM 2458 N N . VAL B 1 15 ? 37.438 37.219 28 1 59.38 15 VAL B N 1
ATOM 2459 C CA . VAL B 1 15 ? 37.594 35.875 28.531 1 59.38 15 VAL B CA 1
ATOM 2460 C C . VAL B 1 15 ? 36.219 35.281 28.844 1 59.38 15 VAL B C 1
ATOM 2462 O O . VAL B 1 15 ? 35.969 34.094 28.562 1 59.38 15 VAL B O 1
ATOM 2465 N N . ASN B 1 16 ? 35.375 36.062 29.344 1 57.53 16 ASN B N 1
ATOM 2466 C CA . ASN B 1 16 ? 34 35.594 29.594 1 57.53 16 ASN B CA 1
ATOM 2467 C C . ASN B 1 16 ? 33.25 35.312 28.281 1 57.53 16 ASN B C 1
ATOM 2469 O O . ASN B 1 16 ? 32.531 34.312 28.203 1 57.53 16 ASN B O 1
ATOM 2473 N N . ASN B 1 17 ? 33.531 36.125 27.312 1 58.97 17 ASN B N 1
ATOM 2474 C CA . ASN B 1 17 ? 32.906 35.875 26 1 58.97 17 ASN B CA 1
ATOM 2475 C C . ASN B 1 17 ? 33.5 34.625 25.344 1 58.97 17 ASN B C 1
ATOM 2477 O O . ASN B 1 17 ? 32.812 33.844 24.719 1 58.97 17 ASN B O 1
ATOM 2481 N N . THR B 1 18 ? 34.781 34.469 25.562 1 57.47 18 THR B N 1
ATOM 2482 C CA . THR B 1 18 ? 35.406 33.281 25.031 1 57.47 18 THR B CA 1
ATOM 2483 C C . THR B 1 18 ? 34.938 32.031 25.781 1 57.47 18 THR B C 1
ATOM 2485 O O . THR B 1 18 ? 34.688 31 25.156 1 57.47 18 THR B O 1
ATOM 2488 N N . HIS B 1 19 ? 34.844 32.188 27.031 1 56.5 19 HIS B N 1
ATOM 2489 C CA . HIS B 1 19 ? 34.312 31.078 27.828 1 56.5 19 HIS B CA 1
ATOM 2490 C C . HIS B 1 19 ? 32.875 30.797 27.5 1 56.5 19 HIS B C 1
ATOM 2492 O O . HIS B 1 19 ? 32.438 29.641 27.438 1 56.5 19 HIS B O 1
ATOM 2498 N N . GLN B 1 20 ? 32.094 31.797 27.281 1 54.69 20 GLN B N 1
ATOM 2499 C CA . GLN B 1 20 ? 30.719 31.609 26.875 1 54.69 20 GLN B CA 1
ATOM 2500 C C . GLN B 1 20 ? 30.625 31 25.469 1 54.69 20 GLN B C 1
ATOM 2502 O O . GLN B 1 20 ? 29.812 30.109 25.234 1 54.69 20 GLN B O 1
ATOM 2507 N N . HIS B 1 21 ? 31.469 31.469 24.625 1 54.75 21 HIS B N 1
ATOM 2508 C CA . HIS B 1 21 ? 31.5 30.891 23.281 1 54.75 21 HIS B CA 1
ATOM 2509 C C . HIS B 1 21 ? 32 29.453 23.312 1 54.75 21 HIS B C 1
ATOM 2511 O O . HIS B 1 21 ? 31.484 28.609 22.578 1 54.75 21 HIS B O 1
ATOM 2517 N N . GLU B 1 22 ? 32.969 29.266 24.109 1 54.41 22 GLU B N 1
ATOM 2518 C CA . GLU B 1 22 ? 33.438 27.906 24.281 1 54.41 22 GLU B CA 1
ATOM 2519 C C . GLU B 1 22 ? 32.375 27.031 24.938 1 54.41 22 GLU B C 1
ATOM 2521 O O . GLU B 1 22 ? 32.188 25.859 24.562 1 54.41 22 GLU B O 1
ATOM 2526 N N . GLN B 1 23 ? 31.719 27.578 25.859 1 51.47 23 GLN B N 1
ATOM 2527 C CA . GLN B 1 23 ? 30.625 26.844 26.484 1 51.47 23 GLN B CA 1
ATOM 2528 C C . GLN B 1 23 ? 29.469 26.609 25.516 1 51.47 23 GLN B C 1
ATOM 2530 O O . GLN B 1 23 ? 28.891 25.531 25.484 1 51.47 23 GLN B O 1
ATOM 2535 N N . GLU B 1 24 ? 29.094 27.562 24.75 1 51.78 24 GLU B N 1
ATOM 2536 C CA . GLU B 1 24 ? 28.078 27.406 23.703 1 51.78 24 GLU B CA 1
ATOM 2537 C C . GLU B 1 24 ? 28.531 26.422 22.641 1 51.78 24 GLU B C 1
ATOM 2539 O O . GLU B 1 24 ? 27.734 25.609 22.156 1 51.78 24 GLU B O 1
ATOM 2544 N N . HIS B 1 25 ? 29.781 26.531 22.281 1 49.53 25 HIS B N 1
ATOM 2545 C CA . HIS B 1 25 ? 30.328 25.562 21.328 1 49.53 25 HIS B CA 1
ATOM 2546 C C . HIS B 1 25 ? 30.375 24.156 21.922 1 49.53 25 HIS B C 1
ATOM 2548 O O . HIS B 1 25 ? 30.125 23.188 21.219 1 49.53 25 HIS B O 1
ATOM 2554 N N . ARG B 1 26 ? 30.781 24.172 23.078 1 49.03 26 ARG B N 1
ATOM 2555 C CA . ARG B 1 26 ? 30.781 22.875 23.75 1 49.03 26 ARG B CA 1
ATOM 2556 C C . ARG B 1 26 ? 29.375 22.344 23.938 1 49.03 26 ARG B C 1
ATOM 2558 O O . ARG B 1 26 ? 29.125 21.156 23.766 1 49.03 26 ARG B O 1
ATOM 2565 N N . GLN B 1 27 ? 28.469 23.109 24.266 1 47.47 27 GLN B N 1
ATOM 2566 C CA . GLN B 1 27 ? 27.062 22.719 24.391 1 47.47 27 GLN B CA 1
ATOM 2567 C C . GLN B 1 27 ? 26.469 22.312 23.047 1 47.47 27 GLN B C 1
ATOM 2569 O O . GLN B 1 27 ? 25.734 21.328 22.953 1 47.47 27 GLN B O 1
ATOM 2574 N N . THR B 1 28 ? 26.812 23.078 22.031 1 46.69 28 THR B N 1
ATOM 2575 C CA . THR B 1 28 ? 26.391 22.734 20.672 1 46.69 28 THR B CA 1
ATOM 2576 C C . THR B 1 28 ? 27.062 21.453 20.203 1 46.69 28 THR B C 1
ATOM 2578 O O . THR B 1 28 ? 26.422 20.594 19.578 1 46.69 28 THR B O 1
ATOM 2581 N N . ALA B 1 29 ? 28.375 21.391 20.516 1 46.53 29 ALA B N 1
ATOM 2582 C CA . ALA B 1 29 ? 29.109 20.172 20.141 1 46.53 29 ALA B CA 1
ATOM 2583 C C . ALA B 1 29 ? 28.578 18.969 20.891 1 46.53 29 ALA B C 1
ATOM 2585 O O . ALA B 1 29 ? 28.438 17.875 20.328 1 46.53 29 ALA B O 1
ATOM 2586 N N . HIS B 1 30 ? 28.422 19.094 22.094 1 44.97 30 HIS B N 1
ATOM 2587 C CA . HIS B 1 30 ? 27.859 18.016 22.891 1 44.97 30 HIS B CA 1
ATOM 2588 C C . HIS B 1 30 ? 26.453 17.656 22.438 1 44.97 30 HIS B C 1
ATOM 2590 O O . HIS B 1 30 ? 26.094 16.469 22.391 1 44.97 30 HIS B O 1
ATOM 2596 N N . SER B 1 31 ? 25.734 18.656 22.125 1 47.34 31 SER B N 1
ATOM 2597 C CA . SER B 1 31 ? 24.406 18.422 21.594 1 47.34 31 SER B CA 1
ATOM 2598 C C . SER B 1 31 ? 24.469 17.719 20.234 1 47.34 31 SER B C 1
ATOM 2600 O O . SER B 1 31 ? 23.656 16.828 19.953 1 47.34 31 SER B O 1
ATOM 2602 N N . ILE B 1 32 ? 25.531 18.062 19.547 1 49.59 32 ILE B N 1
ATOM 2603 C CA . ILE B 1 32 ? 25.766 17.438 18.25 1 49.59 32 ILE B CA 1
ATOM 2604 C C . ILE B 1 32 ? 26.234 16 18.453 1 49.59 32 ILE B C 1
ATOM 2606 O O . ILE B 1 32 ? 25.797 15.094 17.734 1 49.59 32 ILE B O 1
ATOM 2610 N N . THR B 1 33 ? 27.156 15.852 19.453 1 47.47 33 THR B N 1
ATOM 2611 C CA . THR B 1 33 ? 27.703 14.523 19.688 1 47.47 33 THR B CA 1
ATOM 2612 C C . THR B 1 33 ? 26.625 13.586 20.219 1 47.47 33 THR B C 1
ATOM 2614 O O . THR B 1 33 ? 26.562 12.414 19.828 1 47.47 33 THR B O 1
ATOM 2617 N N . GLU B 1 34 ? 25.969 13.992 21.234 1 50.5 34 GLU B N 1
ATOM 2618 C CA . GLU B 1 34 ? 24.922 13.156 21.797 1 50.5 34 GLU B CA 1
ATOM 2619 C C . GLU B 1 34 ? 23.859 12.82 20.75 1 50.5 34 GLU B C 1
ATOM 2621 O O . GLU B 1 34 ? 23.375 11.688 20.703 1 50.5 34 GLU B O 1
ATOM 2626 N N . ASN B 1 35 ? 23.688 13.766 19.891 1 58.31 35 ASN B N 1
ATOM 2627 C CA . ASN B 1 35 ? 22.766 13.586 18.781 1 58.31 35 ASN B CA 1
ATOM 2628 C C . ASN B 1 35 ? 23.312 12.586 17.75 1 58.31 35 ASN B C 1
ATOM 2630 O O . ASN B 1 35 ? 22.562 11.781 17.203 1 58.31 35 ASN B O 1
ATOM 2634 N N . MET B 1 36 ? 24.703 12.406 17.984 1 60.97 36 MET B N 1
ATOM 2635 C CA . MET B 1 36 ? 25.344 11.508 17.031 1 60.97 36 MET B CA 1
ATOM 2636 C C . MET B 1 36 ? 25.25 10.062 17.516 1 60.97 36 MET B C 1
ATOM 2638 O O . MET B 1 36 ? 25.047 9.148 16.703 1 60.97 36 MET B O 1
ATOM 2642 N N . VAL B 1 37 ? 25.391 9.852 18.859 1 58.91 37 VAL B N 1
ATOM 2643 C CA . VAL B 1 37 ? 25.297 8.5 19.391 1 58.91 37 VAL B CA 1
ATOM 2644 C C . VAL B 1 37 ? 23.891 7.953 19.172 1 58.91 37 VAL B C 1
ATOM 2646 O O . VAL B 1 37 ? 23.719 6.793 18.781 1 58.91 37 VAL B O 1
ATOM 2649 N N . GLY B 1 38 ? 23.016 8.82 19.516 1 63.69 38 GLY B N 1
ATOM 2650 C CA . GLY B 1 38 ? 21.641 8.398 19.25 1 63.69 38 GLY B CA 1
ATOM 2651 C C . GLY B 1 38 ? 21.391 8.055 17.797 1 63.69 38 GLY B C 1
ATOM 2652 O O . GLY B 1 38 ? 20.75 7.043 17.484 1 63.69 38 GLY B O 1
ATOM 2653 N N . LYS B 1 39 ? 22.031 8.836 17.016 1 71.06 39 LYS B N 1
ATOM 2654 C CA . LYS B 1 39 ? 21.859 8.617 15.578 1 71.06 39 LYS B CA 1
ATOM 2655 C C . LYS B 1 39 ? 22.516 7.316 15.133 1 71.06 39 LYS B C 1
ATOM 2657 O O . LYS B 1 39 ? 21.938 6.547 14.367 1 71.06 39 LYS B O 1
ATOM 2662 N N . LEU B 1 40 ? 23.641 7.074 15.734 1 67.56 40 LEU B N 1
ATOM 2663 C CA . LEU B 1 40 ? 24.359 5.859 15.375 1 67.56 40 LEU B CA 1
ATOM 2664 C C . LEU B 1 40 ? 23.625 4.621 15.883 1 67.56 40 LEU B C 1
ATOM 2666 O O . LEU B 1 40 ? 23.609 3.588 15.211 1 67.56 40 LEU B O 1
ATOM 2670 N N . THR B 1 41 ? 22.984 4.852 17 1 66.38 41 THR B N 1
ATOM 2671 C CA . THR B 1 41 ? 22.203 3.742 17.531 1 66.38 41 THR B CA 1
ATOM 2672 C C . THR B 1 41 ? 21.031 3.416 16.625 1 66.38 41 THR B C 1
ATOM 2674 O O . THR B 1 41 ? 20.797 2.25 16.312 1 66.38 41 THR B O 1
ATOM 2677 N N . PHE B 1 42 ? 20.438 4.422 16.172 1 69.38 42 PHE B N 1
ATOM 2678 C CA . PHE B 1 42 ? 19.281 4.172 15.312 1 69.38 42 PHE B CA 1
ATOM 2679 C C . PHE B 1 42 ? 19.719 3.627 13.961 1 69.38 42 PHE B C 1
ATOM 2681 O O . PHE B 1 42 ? 19.047 2.785 13.367 1 69.38 42 PHE B O 1
ATOM 2688 N N . MET B 1 43 ? 20.812 4.086 13.594 1 70.56 43 MET B N 1
ATOM 2689 C CA . MET B 1 43 ? 21.359 3.523 12.367 1 70.56 43 MET B CA 1
ATOM 2690 C C . MET B 1 43 ? 21.688 2.045 12.547 1 70.56 43 MET B C 1
ATOM 2692 O O . MET B 1 43 ? 21.484 1.241 11.641 1 70.56 43 MET B O 1
ATOM 2696 N N . GLY B 1 44 ? 22.188 1.812 13.727 1 68.12 44 GLY B N 1
ATOM 2697 C CA . GLY B 1 44 ? 22.484 0.42 14.023 1 68.12 44 GLY B CA 1
ATOM 2698 C C . GLY B 1 44 ? 21.25 -0.465 14.055 1 68.12 44 GLY B C 1
ATOM 2699 O O . GLY B 1 44 ? 21.266 -1.568 13.508 1 68.12 44 GLY B O 1
ATOM 2700 N N . ILE B 1 45 ? 20.219 0.059 14.617 1 68.5 45 ILE B N 1
ATOM 2701 C CA . ILE B 1 45 ? 18.969 -0.7 14.672 1 68.5 45 ILE B CA 1
ATOM 2702 C C . ILE B 1 45 ? 18.422 -0.887 13.266 1 68.5 45 ILE B C 1
ATOM 2704 O O . ILE B 1 45 ? 17.984 -1.984 12.898 1 68.5 45 ILE B O 1
ATOM 2708 N N . ALA B 1 46 ? 18.516 0.195 12.578 1 69.94 46 ALA B N 1
ATOM 2709 C CA . ALA B 1 46 ? 18.031 0.105 11.203 1 69.94 46 ALA B CA 1
ATOM 2710 C C . ALA B 1 46 ? 18.844 -0.911 10.406 1 69.94 46 ALA B C 1
ATOM 2712 O O . ALA B 1 46 ? 18.281 -1.696 9.633 1 69.94 46 ALA B O 1
ATOM 2713 N N . ALA B 1 47 ? 20.062 -0.87 10.648 1 67.75 47 ALA B N 1
ATOM 2714 C CA . ALA B 1 47 ? 20.953 -1.812 9.961 1 67.75 47 ALA B CA 1
ATOM 2715 C C . ALA B 1 47 ? 20.641 -3.25 10.375 1 67.75 47 ALA B C 1
ATOM 2717 O O . ALA B 1 47 ? 20.625 -4.152 9.539 1 67.75 47 ALA B O 1
ATOM 2718 N N . LEU B 1 48 ? 20.391 -3.408 11.602 1 64.69 48 LEU B N 1
ATOM 2719 C CA . LEU B 1 48 ? 20.062 -4.742 12.102 1 64.69 48 LEU B CA 1
ATOM 2720 C C . LEU B 1 48 ? 18.75 -5.234 11.516 1 64.69 48 LEU B C 1
ATOM 2722 O O . LEU B 1 48 ? 18.625 -6.406 11.148 1 64.69 48 LEU B O 1
ATOM 2726 N N . VAL B 1 49 ? 17.922 -4.336 11.461 1 63.72 49 VAL B N 1
ATOM 2727 C CA . VAL B 1 49 ? 16.625 -4.711 10.891 1 63.72 49 VAL B CA 1
ATOM 2728 C C . VAL B 1 49 ? 16.797 -5.07 9.414 1 63.72 49 VAL B C 1
ATOM 2730 O O . VAL B 1 49 ? 16.281 -6.09 8.953 1 63.72 49 VAL B O 1
ATOM 2733 N N . LEU B 1 50 ? 17.594 -4.234 8.781 1 64.62 50 LEU B N 1
ATOM 2734 C CA . LEU B 1 50 ? 17.828 -4.461 7.359 1 64.62 50 LEU B CA 1
ATOM 2735 C C . LEU B 1 50 ? 18.641 -5.738 7.137 1 64.62 50 LEU B C 1
ATOM 2737 O O . LEU B 1 50 ? 18.312 -6.531 6.25 1 64.62 50 LEU B O 1
ATOM 2741 N N . PHE B 1 51 ? 19.672 -5.863 7.973 1 58.91 51 PHE B N 1
ATOM 2742 C CA . PHE B 1 51 ? 20.531 -7.023 7.848 1 58.91 51 PHE B CA 1
ATOM 2743 C C . PHE B 1 51 ? 19.828 -8.281 8.344 1 58.91 51 PHE B C 1
ATOM 2745 O O . PHE B 1 51 ? 19.969 -9.352 7.738 1 58.91 51 PHE B O 1
ATOM 2752 N N . GLY B 1 52 ? 19.25 -8.188 9.5 1 56.56 52 GLY B N 1
ATOM 2753 C CA . GLY B 1 52 ? 18.5 -9.328 9.984 1 56.56 52 GLY B CA 1
ATOM 2754 C C . GLY B 1 52 ? 17.453 -9.828 8.992 1 56.56 52 GLY B C 1
ATOM 2755 O O . GLY B 1 52 ? 17.297 -11.039 8.812 1 56.56 52 GLY B O 1
ATOM 2756 N N . PHE B 1 53 ? 16.938 -8.922 8.375 1 57.41 53 PHE B N 1
ATOM 2757 C CA . PHE B 1 53 ? 15.984 -9.25 7.324 1 57.41 53 PHE B CA 1
ATOM 2758 C C . PHE B 1 53 ? 16.672 -10.023 6.199 1 57.41 53 PHE B C 1
ATOM 2760 O O . PHE B 1 53 ? 16.109 -10.992 5.68 1 57.41 53 PHE B O 1
ATOM 2767 N N . ARG B 1 54 ? 17.797 -9.477 5.82 1 56.97 54 ARG B N 1
ATOM 2768 C CA . ARG B 1 54 ? 18.531 -10.078 4.715 1 56.97 54 ARG B CA 1
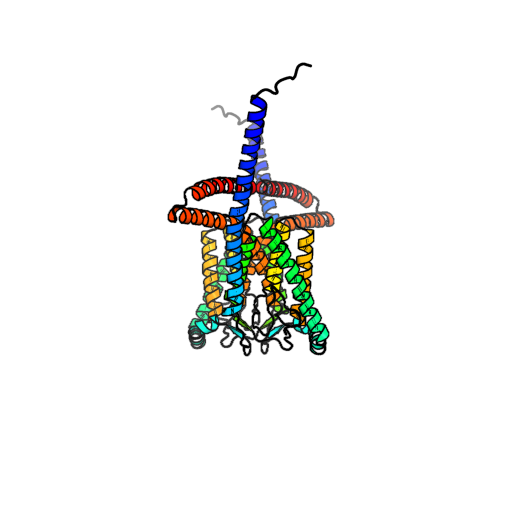ATOM 2769 C C . ARG B 1 54 ? 19 -11.484 5.074 1 56.97 54 ARG B C 1
ATOM 2771 O O . ARG B 1 54 ? 18.953 -12.391 4.242 1 56.97 54 ARG B O 1
ATOM 2778 N N . LEU B 1 55 ? 19.625 -11.656 6.227 1 52.5 55 LEU B N 1
ATOM 2779 C CA . LEU B 1 55 ? 20.297 -12.914 6.586 1 52.5 55 LEU B CA 1
ATOM 2780 C C . LEU B 1 55 ? 19.266 -14 6.887 1 52.5 55 LEU B C 1
ATOM 2782 O O . LEU B 1 55 ? 19.438 -15.148 6.48 1 52.5 55 LEU B O 1
ATOM 2786 N N . LYS B 1 56 ? 18.422 -13.711 7.855 1 53.12 56 LYS B N 1
ATOM 2787 C CA . LYS B 1 56 ? 17.656 -14.828 8.422 1 53.12 56 LYS B CA 1
ATOM 2788 C C . LYS B 1 56 ? 16.234 -14.852 7.871 1 53.12 56 LYS B C 1
ATOM 2790 O O . LYS B 1 56 ? 15.57 -15.891 7.895 1 53.12 56 LYS B O 1
ATOM 2795 N N . GLY B 1 57 ? 15.945 -13.844 6.977 1 57.91 57 GLY B N 1
ATOM 2796 C CA . GLY B 1 57 ? 14.492 -13.852 6.891 1 57.91 57 GLY B CA 1
ATOM 2797 C C . GLY B 1 57 ? 13.984 -13.844 5.465 1 57.91 57 GLY B C 1
ATOM 2798 O O . GLY B 1 57 ? 12.773 -13.945 5.234 1 57.91 57 GLY B O 1
ATOM 2799 N N . ILE B 1 58 ? 14.961 -13.781 4.512 1 64.5 58 ILE B N 1
ATOM 2800 C CA . ILE B 1 58 ? 14.445 -13.82 3.146 1 64.5 58 ILE B CA 1
ATOM 2801 C C . ILE B 1 58 ? 14.367 -15.266 2.662 1 64.5 58 ILE B C 1
ATOM 2803 O O . ILE B 1 58 ? 15.375 -15.977 2.654 1 64.5 58 ILE B O 1
ATOM 2807 N N . PRO B 1 59 ? 13.188 -15.711 2.404 1 69.5 59 PRO B N 1
ATOM 2808 C CA . PRO B 1 59 ? 13.055 -17.062 1.854 1 69.5 59 PRO B CA 1
ATOM 2809 C C . PRO B 1 59 ? 13.844 -17.25 0.562 1 69.5 59 PRO B C 1
ATOM 2811 O O . PRO B 1 59 ? 13.922 -16.328 -0.26 1 69.5 59 PRO B O 1
ATOM 2814 N N . GLN B 1 60 ? 14.617 -18.344 0.484 1 71.12 60 GLN B N 1
ATOM 2815 C CA . GLN B 1 60 ? 15.414 -18.594 -0.71 1 71.12 60 GLN B CA 1
ATOM 2816 C C . GLN B 1 60 ? 14.766 -19.641 -1.597 1 71.12 60 GLN B C 1
ATOM 2818 O O . GLN B 1 60 ? 15.023 -19.703 -2.801 1 71.12 60 GLN B O 1
ATOM 2823 N N . ASP B 1 61 ? 13.93 -20.359 -1.001 1 77.38 61 ASP B N 1
ATOM 2824 C CA . ASP B 1 61 ? 13.391 -21.484 -1.745 1 77.38 61 ASP B CA 1
ATOM 2825 C C . ASP B 1 61 ? 12.305 -21.047 -2.719 1 77.38 61 ASP B C 1
ATOM 2827 O O . ASP B 1 61 ? 11.539 -20.125 -2.424 1 77.38 61 ASP B O 1
ATOM 2831 N N . ASP B 1 62 ? 12.391 -21.703 -3.84 1 85.81 62 ASP B N 1
ATOM 2832 C CA . ASP B 1 62 ? 11.328 -21.5 -4.82 1 85.81 62 ASP B CA 1
ATOM 2833 C C . ASP B 1 62 ? 10.078 -22.297 -4.445 1 85.81 62 ASP B C 1
ATOM 2835 O O . ASP B 1 62 ? 10.164 -23.312 -3.76 1 85.81 62 ASP B O 1
ATOM 2839 N N . VAL B 1 63 ? 9.016 -21.672 -4.785 1 90.69 63 VAL B N 1
ATOM 2840 C CA . VAL B 1 63 ? 7.746 -22.359 -4.562 1 90.69 63 VAL B CA 1
ATOM 2841 C C . VAL B 1 63 ? 7.109 -22.719 -5.902 1 90.69 63 VAL B C 1
ATOM 2843 O O . VAL B 1 63 ? 7.496 -22.188 -6.941 1 90.69 63 VAL B O 1
ATOM 2846 N N . HIS B 1 64 ? 6.215 -23.641 -5.875 1 90.88 64 HIS B N 1
ATOM 2847 C CA . HIS B 1 64 ? 5.586 -24.109 -7.102 1 90.88 64 HIS B CA 1
ATOM 2848 C C . HIS B 1 64 ? 4.781 -23 -7.773 1 90.88 64 HIS B C 1
ATOM 2850 O O . HIS B 1 64 ? 4.883 -22.797 -8.984 1 90.88 64 HIS B O 1
ATOM 2856 N N . CYS B 1 65 ? 4.004 -22.297 -7.035 1 94.88 65 CYS B N 1
ATOM 2857 C CA . CYS B 1 65 ? 3.227 -21.188 -7.574 1 94.88 65 CYS B CA 1
ATOM 2858 C C . CYS B 1 65 ? 3.104 -20.062 -6.555 1 94.88 65 CYS B C 1
ATOM 2860 O O . CYS B 1 65 ? 3.885 -19.109 -6.574 1 94.88 65 CYS B O 1
ATOM 2862 N N . ILE B 1 66 ? 2.162 -20.203 -5.707 1 95.69 66 ILE B N 1
ATOM 2863 C CA . ILE B 1 66 ? 1.944 -19.25 -4.621 1 95.69 66 ILE B CA 1
ATOM 2864 C C . ILE B 1 66 ? 1.745 -20.016 -3.309 1 95.69 66 ILE B C 1
ATOM 2866 O O . ILE B 1 66 ? 1.013 -21 -3.258 1 95.69 66 ILE B O 1
ATOM 2870 N N . VAL B 1 67 ? 2.473 -19.578 -2.33 1 94.62 67 VAL B N 1
ATOM 2871 C CA . VAL B 1 67 ? 2.264 -20.125 -0.988 1 94.62 67 VAL B CA 1
ATOM 2872 C C . VAL B 1 67 ? 1.88 -18.984 -0.035 1 94.62 67 VAL B C 1
ATOM 2874 O O . VAL B 1 67 ? 2.652 -18.047 0.167 1 94.62 67 VAL B O 1
ATOM 2877 N N . ASP B 1 68 ? 0.679 -19.078 0.471 1 96.56 68 ASP B N 1
ATOM 2878 C CA . ASP B 1 68 ? 0.182 -18.172 1.49 1 96.56 68 ASP B CA 1
ATOM 2879 C C . ASP B 1 68 ? 0.142 -18.844 2.861 1 96.56 68 ASP B C 1
ATOM 2881 O O . ASP B 1 68 ? -0.716 -19.688 3.119 1 96.56 68 ASP B O 1
ATOM 2885 N N . VAL B 1 69 ? 1.02 -18.391 3.744 1 94.75 69 VAL B N 1
ATOM 2886 C CA . VAL B 1 69 ? 1.209 -19.031 5.043 1 94.75 69 VAL B CA 1
ATOM 2887 C C . VAL B 1 69 ? -0.039 -18.844 5.898 1 94.75 69 VAL B C 1
ATOM 2889 O O . VAL B 1 69 ? -0.399 -19.719 6.688 1 94.75 69 VAL B O 1
ATOM 2892 N N . VAL B 1 70 ? -0.699 -17.734 5.766 1 97 70 VAL B N 1
ATOM 2893 C CA . VAL B 1 70 ? -1.912 -17.469 6.535 1 97 70 VAL B CA 1
ATOM 2894 C C . VAL B 1 70 ? -3.023 -18.406 6.082 1 97 70 VAL B C 1
ATOM 2896 O O . VAL B 1 70 ? -3.771 -18.938 6.91 1 97 70 VAL B O 1
ATOM 2899 N N . HIS B 1 71 ? -3.137 -18.672 4.785 1 97.62 71 HIS B N 1
ATOM 2900 C CA . HIS B 1 71 ? -4.055 -19.688 4.281 1 97.62 71 HIS B CA 1
ATOM 2901 C C . HIS B 1 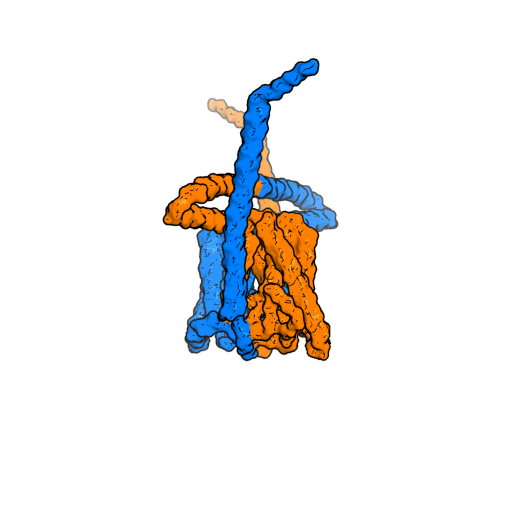71 ? -3.766 -21.047 4.91 1 97.62 71 HIS B C 1
ATOM 2903 O O . HIS B 1 71 ? -4.691 -21.766 5.285 1 97.62 71 HIS B O 1
ATOM 2909 N N . ASP B 1 72 ? -2.482 -21.297 4.98 1 96.69 72 ASP B N 1
ATOM 2910 C CA . ASP B 1 72 ? -2.092 -22.594 5.539 1 96.69 72 ASP B CA 1
ATOM 2911 C C . ASP B 1 72 ? -2.492 -22.703 7.012 1 96.69 72 ASP B C 1
ATOM 2913 O O . ASP B 1 72 ? -2.904 -23.766 7.473 1 96.69 72 ASP B O 1
ATOM 2917 N N . TYR B 1 73 ? -2.379 -21.609 7.691 1 96.56 73 TYR B N 1
ATOM 2918 C CA . TYR B 1 73 ? -2.762 -21.578 9.102 1 96.56 73 TYR B CA 1
ATOM 2919 C C . TYR B 1 73 ? -4.254 -21.844 9.266 1 96.56 73 TYR B C 1
ATOM 2921 O O . TYR B 1 73 ? -4.676 -22.484 10.227 1 96.56 73 TYR B O 1
ATOM 2929 N N . PHE B 1 74 ? -5.09 -21.406 8.328 1 97.75 74 PHE B N 1
ATOM 2930 C CA . PHE B 1 74 ? -6.539 -21.531 8.422 1 97.75 74 PHE B CA 1
ATOM 2931 C C . PHE B 1 74 ? -7.043 -22.688 7.566 1 97.75 74 PHE B C 1
ATOM 2933 O O . PHE B 1 74 ? -8.211 -22.719 7.184 1 97.75 74 PHE B O 1
ATOM 2940 N N . ASN B 1 75 ? -6.105 -23.594 7.234 1 97.75 75 ASN B N 1
ATOM 2941 C CA . ASN B 1 75 ? -6.445 -24.688 6.324 1 97.75 75 ASN B CA 1
ATOM 2942 C C . ASN B 1 75 ? -7.57 -25.547 6.883 1 97.75 75 ASN B C 1
ATOM 2944 O O . ASN B 1 75 ? -8.477 -25.953 6.148 1 97.75 75 ASN B O 1
ATOM 2948 N N . ASN B 1 76 ? -7.547 -25.828 8.164 1 97.62 76 ASN B N 1
ATOM 2949 C CA . ASN B 1 76 ? -8.586 -26.641 8.773 1 97.62 76 ASN B CA 1
ATOM 2950 C C . ASN B 1 76 ? -9.945 -25.953 8.727 1 97.62 76 ASN B C 1
ATOM 2952 O O . ASN B 1 76 ? -10.969 -26.609 8.477 1 97.62 76 ASN B O 1
ATOM 2956 N N . TRP B 1 77 ? -9.953 -24.703 8.938 1 97.56 77 TRP B N 1
ATOM 2957 C CA . TRP B 1 77 ? -11.195 -23.938 8.859 1 97.56 77 TRP B CA 1
ATOM 2958 C C . TRP B 1 77 ? -11.742 -23.922 7.438 1 97.56 77 TRP B C 1
ATOM 2960 O O . TRP B 1 77 ? -12.953 -24.062 7.227 1 97.56 77 TRP B O 1
ATOM 2970 N N . ASN B 1 78 ? -10.867 -23.719 6.477 1 98 78 ASN B N 1
ATOM 2971 C CA . ASN B 1 78 ? -11.281 -23.719 5.078 1 98 78 ASN B CA 1
ATOM 2972 C C . ASN B 1 78 ? -11.906 -25.047 4.672 1 98 78 ASN B C 1
ATOM 2974 O O . ASN B 1 78 ? -12.961 -25.078 4.043 1 98 78 ASN B O 1
ATOM 2978 N N . LYS B 1 79 ? -11.242 -26.141 5.07 1 97.31 79 LYS B N 1
ATOM 2979 C CA . LYS B 1 79 ? -11.766 -27.469 4.766 1 97.31 79 LYS B CA 1
ATOM 2980 C C . LYS B 1 79 ? -13.133 -27.688 5.41 1 97.31 79 LYS B C 1
ATOM 2982 O O . LYS B 1 79 ? -14.055 -28.172 4.762 1 97.31 79 LYS B O 1
ATOM 2987 N N . TYR B 1 80 ? -13.219 -27.281 6.621 1 97.25 80 TYR B N 1
ATOM 2988 C CA . TYR B 1 80 ? -14.453 -27.469 7.379 1 97.25 80 TYR B CA 1
ATOM 2989 C C . TYR B 1 80 ? -15.617 -26.719 6.719 1 97.25 80 TYR B C 1
ATOM 2991 O O . TYR B 1 80 ? -16.688 -27.297 6.523 1 97.25 80 TYR B O 1
ATOM 2999 N N . VAL B 1 81 ? -15.43 -25.5 6.34 1 95.94 81 VAL B N 1
ATOM 3000 C CA . VAL B 1 81 ? -16.516 -24.688 5.805 1 95.94 81 VAL B CA 1
ATOM 3001 C C . VAL B 1 81 ? -16.859 -25.156 4.391 1 95.94 81 VAL B C 1
ATOM 3003 O O . VAL B 1 81 ? -18 -25.047 3.957 1 95.94 81 VAL B O 1
ATOM 3006 N N . ASN B 1 82 ? -15.922 -25.641 3.682 1 94.62 82 ASN B N 1
ATOM 3007 C CA . ASN B 1 82 ? -16.203 -26.141 2.334 1 94.62 82 ASN B CA 1
ATOM 3008 C C . ASN B 1 82 ? -16.953 -27.469 2.357 1 94.62 82 ASN B C 1
ATOM 3010 O O . ASN B 1 82 ? -17.719 -27.766 1.442 1 94.62 82 ASN B O 1
ATOM 3014 N N . GLU B 1 83 ? -16.719 -28.219 3.371 1 95.38 83 GLU B N 1
ATOM 3015 C CA . GLU B 1 83 ? -17.438 -29.484 3.518 1 95.38 83 GLU B CA 1
ATOM 3016 C C . GLU B 1 83 ? -18.859 -29.25 4.043 1 95.38 83 GLU B C 1
ATOM 3018 O O . GLU B 1 83 ? -19.734 -30.109 3.873 1 95.38 83 GLU B O 1
ATOM 3023 N N . ASN B 1 84 ? -19.016 -28.125 4.742 1 94.62 84 ASN B N 1
ATOM 3024 C CA . ASN B 1 84 ? -20.328 -27.75 5.285 1 94.62 84 ASN B CA 1
ATOM 3025 C C . ASN B 1 84 ? -20.859 -26.469 4.637 1 94.62 84 ASN B C 1
ATOM 3027 O O . ASN B 1 84 ? -20.625 -25.375 5.145 1 94.62 84 ASN B O 1
ATOM 3031 N N . THR B 1 85 ? -21.656 -26.578 3.756 1 91 85 THR B N 1
ATOM 3032 C CA . THR B 1 85 ? -22.109 -25.469 2.932 1 91 85 THR B CA 1
ATOM 3033 C C . THR B 1 85 ? -22.922 -24.469 3.758 1 91 85 THR B C 1
ATOM 3035 O O . THR B 1 85 ? -22.953 -23.281 3.457 1 91 85 THR B O 1
ATOM 3038 N N . TYR B 1 86 ? -23.547 -24.969 4.762 1 92.44 86 TYR B N 1
ATOM 3039 C CA . TYR B 1 86 ? -24.328 -24.078 5.625 1 92.44 86 TYR B CA 1
ATOM 3040 C C . TYR B 1 86 ? -23.438 -23 6.246 1 92.44 86 TYR B C 1
ATOM 3042 O O . TYR B 1 86 ? -23.781 -21.828 6.25 1 92.44 86 TYR B O 1
ATOM 3050 N N . TYR B 1 87 ? -22.328 -23.406 6.762 1 93.88 87 TYR B N 1
ATOM 3051 C CA . TYR B 1 87 ? -21.438 -22.484 7.453 1 93.88 87 TYR B CA 1
ATOM 3052 C C . TYR B 1 87 ? -20.766 -21.516 6.469 1 93.88 87 TYR B C 1
ATOM 3054 O O . TYR B 1 87 ? -20.547 -20.344 6.781 1 93.88 87 TYR B O 1
ATOM 3062 N N . SER B 1 88 ? -20.391 -22 5.262 1 94.19 88 SER B N 1
ATOM 3063 C CA . SER B 1 88 ? -19.828 -21.109 4.258 1 94.19 88 SER B CA 1
ATOM 3064 C C . SER B 1 88 ? -20.844 -20.047 3.838 1 94.19 88 SER B C 1
ATOM 3066 O O . SER B 1 88 ? -20.516 -18.859 3.748 1 94.19 88 SER B O 1
ATOM 3068 N N . ASN B 1 89 ? -22.109 -20.484 3.703 1 93.31 89 ASN B N 1
ATOM 3069 C CA . ASN B 1 89 ? -23.156 -19.531 3.346 1 93.31 89 ASN B CA 1
ATOM 3070 C C . ASN B 1 89 ? -23.391 -18.516 4.461 1 93.31 89 ASN B C 1
ATOM 3072 O O . ASN B 1 89 ? -23.641 -17.344 4.195 1 93.31 89 ASN B O 1
ATOM 3076 N N . LEU B 1 90 ? -23.359 -18.984 5.633 1 94.62 90 LEU B N 1
ATOM 3077 C CA . LEU B 1 90 ? -23.547 -18.094 6.773 1 94.62 90 LEU B CA 1
ATOM 3078 C C . LEU B 1 90 ? -22.469 -17.016 6.812 1 94.62 90 LEU B C 1
ATOM 3080 O O . LEU B 1 90 ? -22.75 -15.844 7.039 1 94.62 90 LEU B O 1
ATOM 3084 N N . LEU B 1 91 ? -21.25 -17.422 6.598 1 95.88 91 LEU B N 1
ATOM 3085 C CA . LEU B 1 91 ? -20.125 -16.484 6.59 1 95.88 91 LEU B CA 1
ATOM 3086 C C . LEU B 1 91 ? -20.297 -15.453 5.473 1 95.88 91 LEU B C 1
ATOM 3088 O O . LEU B 1 91 ? -20.109 -14.25 5.691 1 95.88 91 LEU B O 1
ATOM 3092 N N . ILE B 1 92 ? -20.688 -15.914 4.297 1 95.19 92 ILE B N 1
ATOM 3093 C CA . ILE B 1 92 ? -20.828 -15.055 3.133 1 95.19 92 ILE B CA 1
ATOM 3094 C C . ILE B 1 92 ? -21.953 -14.055 3.357 1 95.19 92 ILE B C 1
ATOM 3096 O O . ILE B 1 92 ? -21.781 -12.852 3.162 1 95.19 92 ILE B O 1
ATOM 3100 N N . VAL B 1 93 ? -23.078 -14.523 3.867 1 94.19 93 VAL B N 1
ATOM 3101 C CA . VAL B 1 93 ? -24.266 -13.695 4.023 1 94.19 93 VAL B CA 1
ATOM 3102 C C . VAL B 1 93 ? -24.047 -12.68 5.141 1 94.19 93 VAL B C 1
ATOM 3104 O O . VAL B 1 93 ? -24.375 -11.5 4.984 1 94.19 93 VAL B O 1
ATOM 3107 N N . THR B 1 94 ? -23.531 -13.086 6.234 1 95.38 94 THR B N 1
ATOM 3108 C CA . THR B 1 94 ? -23.297 -12.172 7.348 1 95.38 94 THR B CA 1
ATOM 3109 C C . THR B 1 94 ? -22.266 -11.117 6.98 1 95.38 94 THR B C 1
ATOM 3111 O O . THR B 1 94 ? -22.422 -9.938 7.316 1 95.38 94 THR B O 1
ATOM 3114 N N . ASN B 1 95 ? -21.25 -11.555 6.305 1 95.75 95 ASN B N 1
ATOM 3115 C CA . ASN B 1 95 ? -20.234 -10.609 5.852 1 95.75 95 ASN B CA 1
ATOM 3116 C C . ASN B 1 95 ? -20.828 -9.562 4.91 1 95.75 95 ASN B C 1
ATOM 3118 O O . ASN B 1 95 ? -20.625 -8.359 5.105 1 95.75 95 ASN B O 1
ATOM 3122 N N . SER B 1 96 ? -21.578 -10.031 3.941 1 93.5 96 SER B N 1
ATOM 3123 C CA . SER B 1 96 ? -22.188 -9.125 2.967 1 93.5 96 SER B CA 1
ATOM 3124 C C . SER B 1 96 ? -23.172 -8.18 3.629 1 93.5 96 SER B C 1
ATOM 3126 O O . SER B 1 96 ? -23.25 -7 3.275 1 93.5 96 SER B O 1
ATOM 3128 N N . PHE B 1 97 ? -23.875 -8.703 4.531 1 94 97 PHE B N 1
ATOM 3129 C CA . PHE B 1 97 ? -24.859 -7.891 5.246 1 94 97 PHE B CA 1
ATOM 3130 C C . PHE B 1 97 ? -24.172 -6.777 6.027 1 94 97 PHE B C 1
ATOM 3132 O O . PHE B 1 97 ? -24.609 -5.629 6 1 94 97 PHE B O 1
ATOM 3139 N N . MET B 1 98 ? -23.125 -7.102 6.707 1 96.31 98 MET B N 1
ATOM 3140 C CA . MET B 1 98 ? -22.391 -6.109 7.492 1 96.31 98 MET B CA 1
ATOM 3141 C C . MET B 1 98 ? -21.781 -5.039 6.59 1 96.31 98 MET B C 1
ATOM 3143 O O . MET B 1 98 ? -21.844 -3.85 6.906 1 96.31 98 MET B O 1
ATOM 3147 N N . ILE B 1 99 ?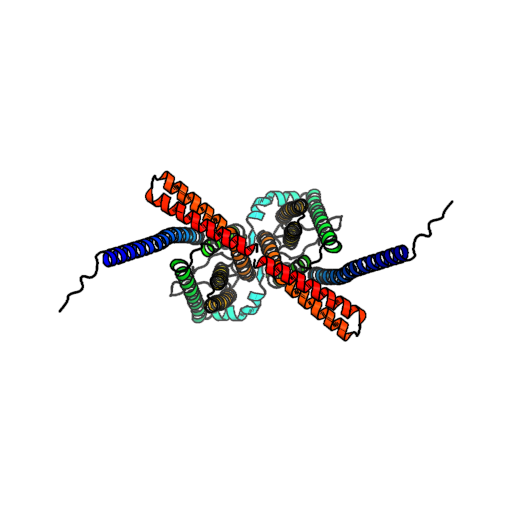 -21.25 -5.418 5.488 1 94.62 99 ILE B N 1
ATOM 3148 C CA . ILE B 1 99 ? -20.672 -4.469 4.551 1 94.62 99 ILE B CA 1
ATOM 3149 C C . ILE B 1 99 ? -21.766 -3.551 3.998 1 94.62 99 ILE B C 1
ATOM 3151 O O . ILE B 1 99 ? -21.578 -2.336 3.908 1 94.62 99 ILE B O 1
ATOM 3155 N N . ASP B 1 100 ? -22.891 -4.141 3.691 1 92 100 ASP B N 1
ATOM 3156 C CA . ASP B 1 100 ? -24 -3.355 3.182 1 92 100 ASP B CA 1
ATOM 3157 C C . ASP B 1 100 ? -24.438 -2.305 4.199 1 92 100 ASP B C 1
ATOM 3159 O O . ASP B 1 100 ? -24.719 -1.157 3.838 1 92 100 ASP B O 1
ATOM 3163 N N . CYS B 1 101 ? -24.5 -2.68 5.422 1 93.5 101 CYS B N 1
ATOM 3164 C CA . CYS B 1 101 ? -24.922 -1.759 6.473 1 93.5 101 CYS B CA 1
ATOM 3165 C C . CYS B 1 101 ? -23.938 -0.596 6.598 1 93.5 101 CYS B C 1
ATOM 3167 O O . CYS B 1 101 ? -24.359 0.561 6.695 1 93.5 101 CYS B O 1
ATOM 3169 N N . ILE B 1 102 ? -22.688 -0.873 6.57 1 93.25 102 ILE B N 1
ATOM 3170 C CA . ILE B 1 102 ? -21.672 0.168 6.691 1 93.25 102 ILE B CA 1
ATOM 3171 C C . ILE B 1 102 ? -21.703 1.073 5.465 1 93.25 102 ILE B C 1
ATOM 3173 O O . ILE B 1 102 ? -21.625 2.299 5.586 1 93.25 102 ILE B O 1
ATOM 3177 N N . ALA B 1 103 ? -21.844 0.461 4.316 1 90.19 103 ALA B N 1
ATOM 3178 C CA . ALA B 1 103 ? -21.906 1.221 3.072 1 90.19 103 ALA B CA 1
ATOM 3179 C C . ALA B 1 103 ? -23.109 2.154 3.055 1 90.19 103 ALA B C 1
ATOM 3181 O O . ALA B 1 103 ? -22.969 3.355 2.805 1 90.19 103 ALA B O 1
ATOM 3182 N N . LEU B 1 104 ? -24.25 1.604 3.367 1 87.44 104 LEU B N 1
ATOM 3183 C CA . LEU B 1 104 ? -25.469 2.398 3.357 1 87.44 104 LEU B CA 1
ATOM 3184 C C . LEU B 1 104 ? -25.406 3.512 4.398 1 87.44 104 LEU B C 1
ATOM 3186 O O . LEU B 1 104 ? -25.797 4.648 4.125 1 87.44 104 LEU B O 1
ATOM 3190 N N . GLY B 1 105 ? -24.922 3.145 5.547 1 86.56 105 GLY B N 1
ATOM 3191 C CA . GLY B 1 105 ? -24.781 4.148 6.59 1 86.56 105 GLY B CA 1
ATOM 3192 C C . GLY B 1 105 ? -23.828 5.262 6.223 1 86.56 105 GLY B C 1
ATOM 3193 O O . GLY B 1 105 ? -24.141 6.441 6.395 1 86.56 105 GLY B O 1
ATOM 3194 N N . THR B 1 106 ? -22.688 4.961 5.711 1 88.38 106 THR B N 1
ATOM 3195 C CA . THR B 1 106 ? -21.672 5.949 5.383 1 88.38 106 THR B CA 1
ATOM 3196 C C . THR B 1 106 ? -22.109 6.816 4.207 1 88.38 106 THR B C 1
ATOM 3198 O O . THR B 1 106 ? -21.969 8.039 4.242 1 88.38 106 THR B O 1
ATOM 3201 N N . TYR B 1 107 ? -22.703 6.195 3.199 1 84.44 107 TYR B N 1
ATOM 3202 C CA . TYR B 1 107 ? -23.172 6.945 2.037 1 84.44 107 TYR B CA 1
ATOM 3203 C C . TYR B 1 107 ? -24.328 7.867 2.41 1 84.44 107 TYR B C 1
ATOM 3205 O O . TYR B 1 107 ? -24.391 9.016 1.957 1 84.44 107 TYR B O 1
ATOM 3213 N N . SER B 1 108 ? -25.234 7.344 3.186 1 82.19 108 SER B N 1
ATOM 3214 C CA . SER B 1 108 ? -26.359 8.172 3.615 1 82.19 108 SER B CA 1
ATOM 3215 C C . SER B 1 108 ? -25.875 9.367 4.43 1 82.19 108 SER B C 1
ATOM 3217 O O . SER B 1 108 ? -26.344 10.492 4.223 1 82.19 108 SER B O 1
ATOM 3219 N N . TYR B 1 109 ? -24.984 9.086 5.258 1 82.44 109 TYR B N 1
ATOM 3220 C CA . TYR B 1 109 ? -24.438 10.172 6.066 1 82.44 109 TYR B CA 1
ATOM 3221 C C . TYR B 1 109 ? -23.719 11.195 5.195 1 82.44 109 TYR B C 1
ATOM 3223 O O . TYR B 1 109 ? -23.859 12.398 5.383 1 82.44 109 TYR B O 1
ATOM 3231 N N . TRP B 1 110 ? -22.891 10.703 4.344 1 82.31 110 TRP B N 1
ATOM 3232 C CA . TRP B 1 110 ? -22.172 11.586 3.434 1 82.31 110 TRP B CA 1
ATOM 3233 C C . TRP B 1 110 ? -23.141 12.398 2.59 1 82.31 110 TRP B C 1
ATOM 3235 O O . TRP B 1 110 ? -22.969 13.609 2.426 1 82.31 110 TRP B O 1
ATOM 3245 N N . LEU B 1 111 ? -24.234 11.812 2.135 1 77.25 111 LEU B N 1
ATOM 3246 C CA . LEU B 1 111 ? -25.203 12.461 1.262 1 77.25 111 LEU B CA 1
ATOM 3247 C C . LEU B 1 111 ? -25.984 13.531 2.02 1 77.25 111 LEU B C 1
ATOM 3249 O O . LEU B 1 111 ? -26.266 14.602 1.478 1 77.25 111 LEU B O 1
ATOM 3253 N N . ILE B 1 112 ? -26.203 13.242 3.264 1 75.12 112 ILE B N 1
ATOM 3254 C CA . ILE B 1 112 ? -27.109 14.102 4.012 1 75.12 112 ILE B CA 1
ATOM 3255 C C . ILE B 1 112 ? -26.328 15.164 4.77 1 75.12 112 ILE B C 1
ATOM 3257 O O . ILE B 1 112 ? -26.719 16.328 4.809 1 75.12 112 ILE B O 1
ATOM 3261 N N . CYS B 1 113 ? -25.156 14.758 5.309 1 73.06 113 CYS B N 1
ATOM 3262 C CA . CYS B 1 113 ? -24.578 15.609 6.34 1 73.06 113 CYS B CA 1
ATOM 3263 C C . CYS B 1 113 ? -23.25 16.188 5.871 1 73.06 113 CYS B C 1
ATOM 3265 O O . CYS B 1 113 ? -22.797 17.219 6.387 1 73.06 113 CYS B O 1
ATOM 3267 N N . VAL B 1 114 ? -22.578 15.57 4.977 1 70.94 114 VAL B N 1
ATOM 3268 C CA . VAL B 1 114 ? -21.203 15.961 4.684 1 70.94 114 VAL B CA 1
ATOM 3269 C C . VAL B 1 114 ? -21.172 16.875 3.465 1 70.94 114 VAL B C 1
ATOM 3271 O O . VAL B 1 114 ? -21.906 16.656 2.498 1 70.94 114 VAL B O 1
ATOM 3274 N N . ARG B 1 115 ? -20.312 17.797 3.645 1 65.5 115 ARG B N 1
ATOM 3275 C CA . ARG B 1 115 ? -20.297 18.828 2.617 1 65.5 115 ARG B CA 1
ATOM 3276 C C . ARG B 1 115 ? -19.078 18.703 1.721 1 65.5 115 ARG B C 1
ATOM 3278 O O . ARG B 1 115 ? -19.016 19.312 0.649 1 65.5 115 ARG B O 1
ATOM 3285 N N . ASN B 1 116 ? -18.203 17.828 2.018 1 74.12 116 ASN B N 1
ATOM 3286 C CA . ASN B 1 116 ? -17 17.75 1.177 1 74.12 116 ASN B CA 1
ATOM 3287 C C . ASN B 1 116 ? -16.969 16.438 0.383 1 74.12 116 ASN B C 1
ATOM 3289 O O . ASN B 1 116 ? -17.734 15.523 0.661 1 74.12 116 ASN B O 1
ATOM 3293 N N . ILE B 1 117 ? -16.172 16.438 -0.614 1 81.94 117 ILE B N 1
ATOM 3294 C CA . ILE B 1 117 ? -16.172 15.305 -1.538 1 81.94 117 ILE B CA 1
ATOM 3295 C C . ILE B 1 117 ? -14.969 14.406 -1.261 1 81.94 117 ILE B C 1
ATOM 3297 O O . ILE B 1 117 ? -14.57 13.609 -2.115 1 81.94 117 ILE B O 1
ATOM 3301 N N . ARG B 1 118 ? -14.344 14.523 -0.136 1 86.12 118 ARG B N 1
ATOM 3302 C CA . ARG B 1 118 ? -13.148 13.758 0.217 1 86.12 118 ARG B CA 1
ATOM 3303 C C . ARG B 1 118 ? -13.414 12.258 0.121 1 86.12 118 ARG B C 1
ATOM 3305 O O . ARG B 1 118 ? -12.617 11.523 -0.459 1 86.12 118 ARG B O 1
ATOM 3312 N N . PHE B 1 119 ? -14.562 11.914 0.675 1 89.69 119 PHE B N 1
ATOM 3313 C CA . PHE B 1 119 ? -14.914 10.5 0.691 1 89.69 119 PHE B CA 1
ATOM 3314 C C . PHE B 1 119 ? -15.078 9.961 -0.727 1 89.69 119 PHE B C 1
ATOM 3316 O O . PHE B 1 119 ? -14.531 8.914 -1.064 1 89.69 119 PHE B O 1
ATOM 3323 N N . MET B 1 120 ? -15.719 10.664 -1.565 1 86.31 120 MET B N 1
ATOM 3324 C CA . MET B 1 120 ? -15.984 10.234 -2.936 1 86.31 120 MET B CA 1
ATOM 3325 C C . MET B 1 120 ? -14.703 10.195 -3.756 1 86.31 120 MET B C 1
ATOM 3327 O O . MET B 1 120 ? -14.492 9.273 -4.547 1 86.31 120 MET B O 1
ATOM 3331 N N . ILE B 1 121 ? -13.875 11.156 -3.568 1 86.69 121 ILE B N 1
ATOM 3332 C CA . ILE B 1 121 ? -12.586 11.172 -4.258 1 86.69 121 ILE B CA 1
ATOM 3333 C C . ILE B 1 121 ? -11.766 9.953 -3.85 1 86.69 121 ILE B C 1
ATOM 3335 O O . ILE B 1 121 ? -11.117 9.32 -4.688 1 86.69 121 ILE B O 1
ATOM 3339 N N . SER B 1 122 ? -11.805 9.625 -2.564 1 92.31 122 SER B N 1
ATOM 3340 C CA . SER B 1 122 ? -11.07 8.469 -2.068 1 92.31 122 SER B CA 1
ATOM 3341 C C . SER B 1 122 ? -11.555 7.18 -2.719 1 92.31 122 SER B C 1
ATOM 3343 O O . SER B 1 122 ? -10.75 6.336 -3.119 1 92.31 122 SER B O 1
ATOM 3345 N N . ILE B 1 123 ? -12.859 7.066 -2.863 1 90.94 123 ILE B N 1
ATOM 3346 C CA . ILE B 1 123 ? -13.453 5.875 -3.461 1 90.94 123 ILE B CA 1
ATOM 3347 C C . ILE B 1 123 ? -13.062 5.785 -4.934 1 90.94 123 ILE B C 1
ATOM 3349 O O . ILE B 1 123 ? -12.633 4.73 -5.406 1 90.94 123 ILE B O 1
ATOM 3353 N N . ILE B 1 124 ? -13.141 6.859 -5.602 1 87.38 124 ILE B N 1
ATOM 3354 C CA . ILE B 1 124 ? -12.859 6.887 -7.031 1 87.38 124 ILE B CA 1
ATOM 3355 C C . ILE B 1 124 ? -11.391 6.547 -7.273 1 87.38 124 ILE B C 1
ATOM 3357 O O . ILE B 1 124 ? -11.07 5.723 -8.133 1 87.38 124 ILE B O 1
ATOM 3361 N N . VAL B 1 125 ? -10.508 7.168 -6.531 1 90.69 125 VAL B N 1
ATOM 3362 C CA . VAL B 1 125 ? -9.078 6.938 -6.711 1 90.69 125 VAL B CA 1
ATOM 3363 C C . VAL B 1 125 ? -8.727 5.504 -6.32 1 90.69 125 VAL B C 1
ATOM 3365 O O . VAL B 1 125 ? -7.969 4.828 -7.016 1 90.69 125 VAL B O 1
ATOM 3368 N N . PHE B 1 126 ? -9.305 5.016 -5.254 1 93.69 126 PHE B N 1
ATOM 3369 C CA . PHE B 1 126 ? -9.023 3.678 -4.75 1 93.69 126 PHE B CA 1
ATOM 3370 C C . PHE B 1 126 ? -9.422 2.621 -5.773 1 93.69 126 PHE B C 1
ATOM 3372 O O . PHE B 1 126 ? -8.617 1.752 -6.121 1 93.69 126 PHE B O 1
ATOM 3379 N N . TYR B 1 127 ? -10.555 2.723 -6.309 1 89.88 127 TYR B N 1
ATOM 3380 C CA . TYR B 1 127 ? -11.047 1.69 -7.211 1 89.88 127 TYR B CA 1
ATOM 3381 C C . TYR B 1 127 ? -10.43 1.837 -8.594 1 89.88 127 TYR B C 1
ATOM 3383 O O . TYR B 1 127 ? -10.266 0.85 -9.312 1 89.88 127 TYR B O 1
ATOM 3391 N N . SER B 1 128 ? -10.078 3.088 -8.953 1 88.31 128 SER B N 1
ATOM 3392 C CA . SER B 1 128 ? -9.336 3.252 -10.195 1 88.31 128 SER B CA 1
ATOM 3393 C C . SER B 1 128 ? -7.973 2.574 -10.117 1 88.31 128 SER B C 1
ATOM 3395 O O . SER B 1 128 ? -7.562 1.875 -11.047 1 88.31 128 SER B O 1
ATOM 3397 N N . LEU B 1 129 ? -7.34 2.783 -9.008 1 92 129 LEU B N 1
ATOM 3398 C CA . LEU B 1 129 ? -6.043 2.145 -8.805 1 92 129 LEU B CA 1
ATOM 3399 C C . LEU B 1 129 ? -6.188 0.626 -8.766 1 92 129 LEU B C 1
ATOM 3401 O O . LEU B 1 129 ? -5.352 -0.093 -9.312 1 92 129 LEU B O 1
ATOM 3405 N N . ARG B 1 130 ? -7.191 0.183 -8.133 1 91.62 130 ARG B N 1
ATOM 3406 C CA . ARG B 1 130 ? -7.469 -1.249 -8.078 1 91.62 130 ARG B CA 1
ATOM 3407 C C . ARG B 1 130 ? -7.691 -1.819 -9.477 1 91.62 130 ARG B C 1
ATOM 3409 O O . ARG B 1 130 ? -7.168 -2.885 -9.805 1 91.62 130 ARG B O 1
ATOM 3416 N N . THR B 1 131 ? -8.453 -1.107 -10.273 1 87.75 131 THR B N 1
ATOM 3417 C CA . THR B 1 131 ? -8.734 -1.552 -11.641 1 87.75 131 THR B CA 1
ATOM 3418 C C . THR B 1 131 ? -7.441 -1.686 -12.438 1 87.75 131 THR B C 1
ATOM 3420 O O . THR B 1 131 ? -7.262 -2.656 -13.18 1 87.75 131 THR B O 1
ATOM 3423 N N . VAL B 1 132 ? -6.594 -0.76 -12.281 1 88.88 132 VAL B N 1
ATOM 3424 C CA . VAL B 1 132 ? -5.309 -0.792 -12.977 1 88.88 132 VAL B CA 1
ATOM 3425 C C . VAL B 1 132 ? -4.527 -2.039 -12.57 1 88.88 132 VAL B C 1
ATOM 3427 O O . VAL B 1 132 ? -4 -2.756 -13.422 1 88.88 132 VAL B O 1
ATOM 3430 N N . HIS B 1 133 ? -4.52 -2.389 -11.281 1 92.81 133 HIS B N 1
ATOM 3431 C CA . HIS B 1 133 ? -3.76 -3.531 -10.781 1 92.81 133 HIS B CA 1
ATOM 3432 C C . HIS B 1 133 ? -4.402 -4.848 -11.211 1 92.81 133 HIS B C 1
ATOM 3434 O O . HIS B 1 133 ? -3.703 -5.824 -11.477 1 92.81 133 HIS B O 1
ATOM 3440 N N . LEU B 1 134 ? -5.711 -4.836 -11.273 1 90.69 134 LEU B N 1
ATOM 3441 C CA . LEU B 1 134 ? -6.418 -6.047 -11.672 1 90.69 134 LEU B CA 1
ATOM 3442 C C . LEU B 1 134 ? -6.121 -6.398 -13.125 1 90.69 134 LEU B C 1
ATOM 3444 O O . LEU B 1 134 ? -6.125 -7.57 -13.5 1 90.69 134 LEU B O 1
ATOM 3448 N N . HIS B 1 135 ? -5.801 -5.383 -13.906 1 88.06 135 HIS B N 1
ATOM 3449 C CA . HIS B 1 135 ? -5.508 -5.621 -15.312 1 88.06 135 HIS B CA 1
ATOM 3450 C C . HIS B 1 135 ? -4.031 -5.922 -15.523 1 88.06 135 HIS B C 1
ATOM 3452 O O . HIS B 1 135 ? -3.656 -6.551 -16.516 1 88.06 135 HIS B O 1
ATOM 3458 N N . MET B 1 136 ? -3.23 -5.555 -14.57 1 90.69 136 MET B N 1
ATOM 3459 C CA . MET B 1 136 ? -1.788 -5.688 -14.742 1 90.69 136 MET B CA 1
ATOM 3460 C C . MET B 1 136 ? -1.289 -7.008 -14.164 1 90.69 136 MET B C 1
ATOM 3462 O O . MET B 1 136 ? -0.228 -7.5 -14.555 1 90.69 136 MET B O 1
ATOM 3466 N N . PHE B 1 137 ? -2.033 -7.582 -13.258 1 93.75 137 PHE B N 1
ATOM 3467 C CA . PHE B 1 137 ? -1.49 -8.695 -12.492 1 93.75 137 PHE B CA 1
ATOM 3468 C C . PHE B 1 137 ? -2.586 -9.695 -12.133 1 93.75 137 PHE B C 1
ATOM 3470 O O . PHE B 1 137 ? -3.594 -9.32 -11.523 1 93.75 137 PHE B O 1
ATOM 3477 N N . HIS B 1 138 ? -2.404 -10.969 -12.516 1 93.06 138 HIS B N 1
ATOM 3478 C CA . HIS B 1 138 ? -3.373 -12.031 -12.273 1 93.06 138 HIS B CA 1
ATOM 3479 C C . HIS B 1 138 ? -2.752 -13.164 -11.461 1 93.06 138 HIS B C 1
ATOM 3481 O O . HIS B 1 138 ? -1.617 -13.57 -11.719 1 93.06 138 HIS B O 1
ATOM 3487 N N . MET B 1 139 ? -3.475 -13.617 -10.5 1 95.19 139 MET B N 1
ATOM 3488 C CA . MET B 1 139 ? -3.066 -14.766 -9.703 1 95.19 139 MET B CA 1
ATOM 3489 C C . MET B 1 139 ? -4.086 -15.891 -9.812 1 95.19 139 MET B C 1
ATOM 3491 O O . MET B 1 139 ? -5.285 -15.641 -9.953 1 95.19 139 MET B O 1
ATOM 3495 N N . ARG B 1 140 ? -3.582 -17.078 -9.703 1 95.25 140 ARG B N 1
ATOM 3496 C CA . ARG B 1 140 ? -4.465 -18.234 -9.758 1 95.25 140 ARG B CA 1
ATOM 3497 C C . ARG B 1 140 ? -5.398 -18.266 -8.547 1 95.25 140 ARG B C 1
ATOM 3499 O O . ARG B 1 140 ? -5.059 -17.75 -7.48 1 95.25 140 ARG B O 1
ATOM 3506 N N . PHE B 1 141 ? -6.492 -18.953 -8.703 1 95.12 141 PHE B N 1
ATOM 3507 C CA . PHE B 1 141 ? -7.398 -19.172 -7.586 1 95.12 141 PHE B CA 1
ATOM 3508 C C . PHE B 1 141 ? -6.754 -20.078 -6.543 1 95.12 141 PHE B C 1
ATOM 3510 O O . PHE B 1 141 ? -6.164 -21.109 -6.887 1 95.12 141 PHE B O 1
ATOM 3517 N N . PRO B 1 142 ? -6.824 -19.672 -5.367 1 95.31 142 PRO B N 1
ATOM 3518 C CA . PRO B 1 142 ? -6.328 -20.578 -4.328 1 95.31 142 PRO B CA 1
ATOM 3519 C C . PRO B 1 142 ? -7.125 -21.875 -4.25 1 95.31 142 PRO B C 1
ATOM 3521 O O . PRO B 1 142 ? -8.336 -21.875 -4.484 1 95.31 142 PRO B O 1
ATOM 3524 N N . MET B 1 143 ? -6.402 -22.953 -3.969 1 93.88 143 MET B N 1
ATOM 3525 C CA . MET B 1 143 ? -7.105 -24.203 -3.711 1 93.88 143 MET B CA 1
ATOM 3526 C C . MET B 1 143 ? -8.047 -24.062 -2.521 1 93.88 143 MET B C 1
ATOM 3528 O O . MET B 1 143 ? -7.648 -23.594 -1.455 1 93.88 143 MET B O 1
ATOM 3532 N N . GLY B 1 144 ? -9.258 -24.328 -2.711 1 94.81 144 GLY B N 1
ATOM 3533 C CA . GLY B 1 144 ? -10.258 -24.203 -1.658 1 94.81 144 GLY B CA 1
ATOM 3534 C C . GLY B 1 144 ? -11.07 -22.922 -1.766 1 94.81 144 GLY B C 1
ATOM 3535 O O . GLY B 1 144 ? -11.82 -22.578 -0.848 1 94.81 144 GLY B O 1
ATOM 3536 N N . TYR B 1 145 ? -10.852 -22.234 -2.848 1 95.31 145 TYR B N 1
ATOM 3537 C CA . TYR B 1 145 ? -11.609 -21.016 -3.111 1 95.31 145 TYR B CA 1
ATOM 3538 C C . TYR B 1 145 ? -13.109 -21.281 -3.064 1 95.31 145 TYR B C 1
ATOM 3540 O O . TYR B 1 145 ? -13.602 -22.219 -3.707 1 95.31 145 TYR B O 1
ATOM 3548 N N . ASN B 1 146 ? -13.828 -20.484 -2.273 1 93.94 146 ASN B N 1
ATOM 3549 C CA . ASN B 1 146 ? -15.273 -20.625 -2.154 1 93.94 146 ASN B CA 1
ATOM 3550 C C . ASN B 1 146 ? -15.953 -19.266 -1.978 1 93.94 146 ASN B C 1
ATOM 3552 O O . ASN B 1 146 ? -15.969 -18.719 -0.875 1 93.94 146 ASN B O 1
ATOM 3556 N N . TRP B 1 147 ? -16.516 -18.75 -3.023 1 91 147 TRP B N 1
ATOM 3557 C CA . TRP B 1 147 ? -17.281 -17.5 -3.012 1 91 147 TRP B CA 1
ATOM 3558 C C . TRP B 1 147 ? -18.594 -17.656 -3.789 1 91 147 TRP B C 1
ATOM 3560 O O . TRP B 1 147 ? -18.938 -16.797 -4.609 1 91 147 TRP B O 1
ATOM 3570 N N . ASN B 1 148 ? -19.25 -18.734 -3.498 1 85.25 148 ASN B N 1
ATOM 3571 C CA . ASN B 1 148 ? -20.5 -19.047 -4.18 1 85.25 148 ASN B CA 1
ATOM 3572 C C . ASN B 1 148 ? -21.609 -18.109 -3.762 1 85.25 148 ASN B C 1
ATOM 3574 O O . ASN B 1 148 ? -21.641 -17.641 -2.623 1 85.25 148 ASN B O 1
ATOM 3578 N N . GLU B 1 149 ? -22.453 -17.828 -4.738 1 79.25 149 GLU B N 1
ATOM 3579 C CA . GLU B 1 149 ? -23.578 -16.953 -4.461 1 79.25 149 GLU B CA 1
ATOM 3580 C C . GLU B 1 149 ? -24.562 -17.609 -3.492 1 79.25 149 GLU B C 1
ATOM 3582 O O . GLU B 1 149 ? -25.078 -18.703 -3.764 1 79.25 149 GLU B O 1
ATOM 3587 N N . PRO B 1 150 ? -24.719 -16.844 -2.438 1 80.56 150 PRO B N 1
ATOM 3588 C CA . PRO B 1 150 ? -25.703 -17.375 -1.486 1 80.56 150 PRO B CA 1
ATOM 3589 C C . PRO B 1 150 ? -27.141 -17.094 -1.9 1 80.56 150 PRO B C 1
ATOM 3591 O O . PRO B 1 150 ? -27.391 -16.578 -2.996 1 80.56 150 PRO B O 1
ATOM 3594 N N . THR B 1 151 ? -28.109 -17.453 -1.113 1 77.06 151 THR B N 1
ATOM 3595 C CA . THR B 1 151 ? -29.531 -17.281 -1.383 1 77.06 151 THR B CA 1
ATOM 3596 C C . THR B 1 151 ? -29.922 -15.812 -1.257 1 77.06 151 THR B C 1
ATOM 3598 O O . THR B 1 151 ? -30.844 -15.359 -1.937 1 77.06 151 THR B O 1
ATOM 3601 N N . ILE B 1 152 ? -29.141 -15.078 -0.47 1 78.88 152 ILE B N 1
ATOM 3602 C CA . ILE B 1 152 ? -29.438 -13.672 -0.253 1 78.88 152 ILE B CA 1
ATOM 3603 C C . ILE B 1 152 ? -28.438 -12.805 -1.004 1 78.88 152 ILE B C 1
ATOM 3605 O O . ILE B 1 152 ? -27.219 -12.953 -0.825 1 78.88 152 ILE B O 1
ATOM 3609 N N . THR B 1 153 ? -28.922 -11.906 -1.763 1 78.69 153 THR B N 1
ATOM 3610 C CA . THR B 1 153 ? -28.062 -11.055 -2.572 1 78.69 153 THR B CA 1
ATOM 3611 C C . THR B 1 153 ? -27.625 -9.82 -1.788 1 78.69 153 THR B C 1
ATOM 3613 O O . THR B 1 153 ? -28.344 -9.359 -0.895 1 78.69 153 THR B O 1
ATOM 3616 N N . SER B 1 154 ? -26.453 -9.477 -2.025 1 81.56 154 SER B N 1
ATOM 3617 C CA . SER B 1 154 ? -25.906 -8.266 -1.416 1 81.56 154 SER B CA 1
ATOM 3618 C C . SER B 1 154 ? -26.031 -7.07 -2.354 1 81.56 154 SER B C 1
ATOM 3620 O O . SER B 1 154 ? -26.016 -7.23 -3.576 1 81.56 154 SER B O 1
ATOM 3622 N N . LEU B 1 155 ? -26.094 -5.914 -1.817 1 72.44 155 LEU B N 1
ATOM 3623 C CA . LEU B 1 155 ? -26.156 -4.668 -2.58 1 72.44 155 LEU B CA 1
ATOM 3624 C C . LEU B 1 155 ? -24.781 -4.301 -3.125 1 72.44 155 LEU B C 1
ATOM 3626 O O . LEU B 1 155 ? -24.672 -3.762 -4.227 1 72.44 155 LEU B O 1
ATOM 3630 N N . THR B 1 156 ? -23.766 -4.645 -2.391 1 74.69 156 THR B N 1
ATOM 3631 C CA . THR B 1 156 ? -22.453 -4.078 -2.693 1 74.69 156 THR B CA 1
ATOM 3632 C C . THR B 1 156 ? -21.469 -5.18 -3.049 1 74.69 156 THR B C 1
ATOM 3634 O O . THR B 1 156 ? -20.484 -4.934 -3.758 1 74.69 156 THR B O 1
ATOM 3637 N N . VAL B 1 157 ? -21.781 -6.348 -2.59 1 75.25 157 VAL B N 1
ATOM 3638 C CA . VAL B 1 157 ? -20.766 -7.398 -2.701 1 75.25 157 VAL B CA 1
ATOM 3639 C C . VAL B 1 157 ? -21.109 -8.312 -3.875 1 75.25 157 VAL B C 1
AT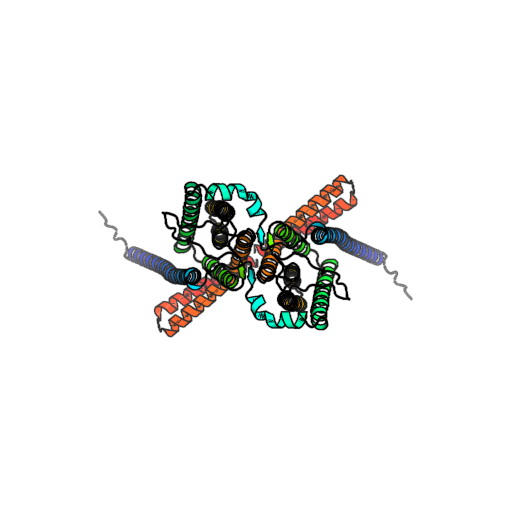OM 3641 O O . VAL B 1 157 ? -22.125 -9.008 -3.855 1 75.25 157 VAL B O 1
ATOM 3644 N N . PRO B 1 158 ? -20.281 -8.336 -4.859 1 75 158 PRO B N 1
ATOM 3645 C CA . PRO B 1 158 ? -20.484 -9.312 -5.938 1 75 158 PRO B CA 1
ATOM 3646 C C . PRO B 1 158 ? -20.016 -10.719 -5.555 1 75 158 PRO B C 1
ATOM 3648 O O . PRO B 1 158 ? -19.047 -10.867 -4.805 1 75 158 PRO B O 1
ATOM 3651 N N . TYR B 1 159 ? -20.781 -11.68 -6.047 1 77.88 159 TYR B N 1
ATOM 3652 C CA . TYR B 1 159 ? -20.453 -13.078 -5.781 1 77.88 159 TYR B CA 1
ATOM 3653 C C . TYR B 1 159 ? -20 -13.781 -7.059 1 77.88 159 TYR B C 1
ATOM 3655 O O . TYR B 1 159 ? -20.094 -13.219 -8.148 1 77.88 159 TYR B O 1
ATOM 3663 N N . GLY B 1 160 ? -19.422 -14.898 -6.859 1 78.81 160 GLY B N 1
ATOM 3664 C CA . GLY B 1 160 ? -18.969 -15.672 -8.008 1 78.81 160 GLY B CA 1
ATOM 3665 C C . GLY B 1 160 ? -17.469 -15.812 -8.078 1 78.81 160 GLY B C 1
ATOM 3666 O O . GLY B 1 160 ? -16.75 -15.242 -7.262 1 78.81 160 GLY B O 1
ATOM 3667 N N . ARG B 1 161 ? -17.141 -16.562 -9.031 1 80.94 161 ARG B N 1
ATOM 3668 C CA . ARG B 1 161 ? -15.727 -16.828 -9.211 1 80.94 161 ARG B CA 1
ATOM 3669 C C . ARG B 1 161 ? -15.062 -15.758 -10.07 1 80.94 161 ARG B C 1
ATOM 3671 O O . ARG B 1 161 ? -15.188 -15.781 -11.297 1 80.94 161 ARG B O 1
ATOM 3678 N N . THR B 1 162 ? -14.5 -14.75 -9.398 1 78.75 162 THR B N 1
ATOM 3679 C CA . THR B 1 162 ? -13.797 -13.664 -10.07 1 78.75 162 THR B CA 1
ATOM 3680 C C . THR B 1 162 ? -12.352 -13.562 -9.594 1 78.75 162 THR B C 1
ATOM 3682 O O . THR B 1 162 ? -12.07 -13.766 -8.406 1 78.75 162 THR B O 1
ATOM 3685 N N . SER B 1 163 ? -11.531 -13.32 -10.539 1 81.88 163 SER B N 1
ATOM 3686 C CA . SER B 1 163 ? -10.109 -13.219 -10.227 1 81.88 163 SER B CA 1
ATOM 3687 C C . SER B 1 163 ? -9.727 -11.789 -9.844 1 81.88 163 SER B C 1
ATOM 3689 O O . SER B 1 163 ? -8.844 -11.195 -10.453 1 81.88 163 SER B O 1
ATOM 3691 N N . ASP B 1 164 ? -10.383 -11.234 -8.891 1 85.25 164 ASP B N 1
ATOM 3692 C CA . ASP B 1 164 ? -10.094 -9.875 -8.445 1 85.25 164 ASP B CA 1
ATOM 3693 C C . ASP B 1 164 ? -9.289 -9.883 -7.145 1 85.25 164 ASP B C 1
ATOM 3695 O O . ASP B 1 164 ? -9.734 -9.344 -6.129 1 85.25 164 ASP B O 1
ATOM 3699 N N . PHE B 1 165 ? -8.078 -10.289 -7.234 1 91.38 165 PHE B N 1
ATOM 3700 C CA . PHE B 1 165 ? -7.289 -10.57 -6.043 1 91.38 165 PHE B CA 1
ATOM 3701 C C . PHE B 1 165 ? -6.566 -9.32 -5.566 1 91.38 165 PHE B C 1
ATOM 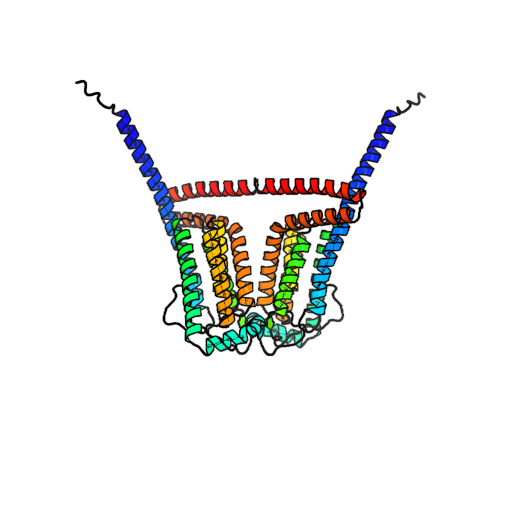3703 O O . PHE B 1 165 ? -6.91 -8.75 -4.527 1 91.38 165 PHE B O 1
ATOM 3710 N N . PHE B 1 166 ? -5.637 -8.836 -6.293 1 92.38 166 PHE B N 1
ATOM 3711 C CA . PHE B 1 166 ? -4.809 -7.754 -5.773 1 92.38 166 PHE B CA 1
ATOM 3712 C C . PHE B 1 166 ? -5.336 -6.398 -6.223 1 92.38 166 PHE B C 1
ATOM 3714 O O . PHE B 1 166 ? -5.355 -6.098 -7.418 1 92.38 166 PHE B O 1
ATOM 3721 N N . PHE B 1 167 ? -5.742 -5.645 -5.297 1 94.19 167 PHE B N 1
ATOM 3722 C CA . PHE B 1 167 ? -5.906 -5.805 -3.857 1 94.19 167 PHE B CA 1
ATOM 3723 C C . PHE B 1 167 ? -7.383 -5.848 -3.482 1 94.19 167 PHE B C 1
ATOM 3725 O O . PHE B 1 167 ? -8.25 -5.613 -4.324 1 94.19 167 PHE B O 1
ATOM 3732 N N . SER B 1 168 ? -7.664 -6.195 -2.33 1 94.31 168 SER B N 1
ATOM 3733 C CA . SER B 1 168 ? -9.031 -6.445 -1.877 1 94.31 168 SER B CA 1
ATOM 3734 C C . SER B 1 168 ? -9.844 -5.156 -1.838 1 94.31 168 SER B C 1
ATOM 3736 O O . SER B 1 168 ? -9.516 -4.234 -1.083 1 94.31 168 SER B O 1
ATOM 3738 N N . GLY B 1 169 ? -10.906 -5.125 -2.527 1 91.5 169 GLY B N 1
ATOM 3739 C CA . GLY B 1 169 ? -11.82 -3.994 -2.502 1 91.5 169 GLY B CA 1
ATOM 3740 C C . GLY B 1 169 ? -12.68 -3.947 -1.252 1 91.5 169 GLY B C 1
ATOM 3741 O O . GLY B 1 169 ? -13.047 -2.867 -0.787 1 91.5 169 GLY B O 1
ATOM 3742 N N . HIS B 1 170 ? -12.992 -5.133 -0.707 1 92.38 170 HIS B N 1
ATOM 3743 C CA . HIS B 1 170 ? -13.812 -5.203 0.496 1 92.38 170 HIS B CA 1
ATOM 3744 C C . HIS B 1 170 ? -13.109 -4.566 1.686 1 92.38 170 HIS B C 1
ATOM 3746 O O . HIS B 1 170 ? -13.648 -3.666 2.328 1 92.38 170 HIS B O 1
ATOM 3752 N N . CYS B 1 171 ? -11.938 -5.02 1.882 1 96.19 171 CYS B N 1
ATOM 3753 C CA . CYS B 1 171 ? -11.188 -4.512 3.025 1 96.19 171 CYS B CA 1
ATOM 3754 C C . CYS B 1 171 ? -10.797 -3.053 2.814 1 96.19 171 CYS B C 1
ATOM 3756 O O . CYS B 1 171 ? -10.82 -2.258 3.754 1 96.19 171 CYS B O 1
ATOM 3758 N N . GLY B 1 172 ? -10.414 -2.762 1.589 1 96.5 172 GLY B N 1
ATOM 3759 C CA . GLY B 1 172 ? -10.094 -1.376 1.284 1 96.5 172 GLY B CA 1
ATOM 3760 C C . GLY B 1 172 ? -11.258 -0.429 1.508 1 96.5 172 GLY B C 1
ATOM 3761 O O . GLY B 1 172 ? -11.094 0.633 2.111 1 96.5 172 GLY B O 1
ATOM 3762 N N . PHE B 1 173 ? -12.438 -0.834 1.033 1 94.31 173 PHE B N 1
ATOM 3763 C CA . PHE B 1 173 ? -13.633 -0.016 1.175 1 94.31 173 PHE B CA 1
ATOM 3764 C C . PHE B 1 173 ? -13.969 0.209 2.645 1 94.31 173 PHE B C 1
ATOM 3766 O O . PHE B 1 173 ? -14.242 1.337 3.059 1 94.31 173 PHE B O 1
ATOM 3773 N N . LEU B 1 174 ? -13.93 -0.828 3.428 1 97 174 LEU B N 1
ATOM 3774 C CA . LEU B 1 174 ? -14.242 -0.729 4.852 1 97 174 LEU B CA 1
ATOM 3775 C C . LEU B 1 174 ? -13.211 0.137 5.57 1 97 174 LEU B C 1
ATOM 3777 O O . LEU B 1 174 ? -13.555 0.859 6.512 1 97 174 LEU B O 1
ATOM 3781 N N . THR B 1 175 ? -11.977 0.046 5.113 1 98 175 THR B N 1
ATOM 3782 C CA . THR B 1 175 ? -10.93 0.904 5.668 1 98 175 THR B CA 1
ATOM 3783 C C . THR B 1 175 ? -11.219 2.371 5.367 1 98 175 THR B C 1
ATOM 3785 O O . THR B 1 175 ? -11.086 3.229 6.242 1 98 175 THR B O 1
ATOM 3788 N N . LEU B 1 176 ? -11.617 2.656 4.145 1 96.44 176 LEU B N 1
ATOM 3789 C CA . LEU B 1 176 ? -11.984 4.02 3.779 1 96.44 176 LEU B CA 1
ATOM 3790 C C . LEU B 1 176 ? -13.141 4.516 4.641 1 96.44 176 LEU B C 1
ATOM 3792 O O . LEU B 1 176 ? -13.117 5.652 5.121 1 96.44 176 LEU B O 1
ATOM 3796 N N . CYS B 1 177 ? -14.148 3.641 4.84 1 95.5 177 CYS B N 1
ATOM 3797 C CA . CYS B 1 177 ? -15.289 4.012 5.672 1 95.5 177 CYS B CA 1
ATOM 3798 C C . CYS B 1 177 ? -14.852 4.297 7.105 1 95.5 177 CYS B C 1
ATOM 3800 O O . CYS B 1 177 ? -15.289 5.277 7.711 1 95.5 177 CYS B O 1
ATOM 3802 N N . PHE B 1 178 ? -13.992 3.438 7.66 1 97.12 178 PHE B N 1
ATOM 3803 C CA . PHE B 1 178 ? -13.5 3.605 9.023 1 97.12 178 PHE B CA 1
ATOM 3804 C C . PHE B 1 178 ? -12.852 4.973 9.203 1 97.12 178 PHE B C 1
ATOM 3806 O O . PHE B 1 178 ? -13.227 5.73 10.102 1 97.12 178 PHE B O 1
ATOM 3813 N N . PHE B 1 179 ? -11.961 5.336 8.32 1 95.38 179 PHE B N 1
ATOM 3814 C CA . PHE B 1 179 ? -11.211 6.57 8.492 1 95.38 179 PHE B CA 1
ATOM 3815 C C . PHE B 1 179 ? -12.07 7.781 8.148 1 95.38 179 PHE B C 1
ATOM 3817 O O . PHE B 1 179 ? -11.922 8.844 8.742 1 95.38 179 PHE B O 1
ATOM 3824 N N . GLU B 1 180 ? -12.961 7.648 7.199 1 93.12 180 GLU B N 1
ATOM 3825 C CA . GLU B 1 180 ? -13.867 8.75 6.887 1 93.12 180 GLU B CA 1
ATOM 3826 C C . GLU B 1 180 ? -14.797 9.047 8.055 1 93.12 180 GLU B C 1
ATOM 3828 O O . GLU B 1 180 ? -14.977 10.211 8.438 1 93.12 180 GLU B O 1
ATOM 3833 N N . LEU B 1 181 ? -15.391 7.992 8.602 1 92.69 181 LEU B N 1
ATOM 3834 C CA . LEU B 1 181 ? -16.297 8.164 9.742 1 92.69 181 LEU B CA 1
ATOM 3835 C C . LEU B 1 181 ? -15.555 8.773 10.93 1 92.69 181 LEU B C 1
ATOM 3837 O O . LEU B 1 181 ? -16.109 9.602 11.648 1 92.69 181 LEU B O 1
ATOM 3841 N N . ARG B 1 182 ? -14.328 8.398 11.102 1 90.75 182 ARG B N 1
ATOM 3842 C CA . ARG B 1 182 ? -13.516 8.977 12.164 1 90.75 182 ARG B CA 1
ATOM 3843 C C . ARG B 1 182 ? -13.234 10.453 11.906 1 90.75 182 ARG B C 1
ATOM 3845 O O . ARG B 1 182 ? -13.305 11.273 12.82 1 90.75 182 ARG B O 1
ATOM 3852 N N . ALA B 1 183 ? -12.883 10.773 10.688 1 86.69 183 ALA B N 1
ATOM 3853 C CA . ALA B 1 183 ? -12.609 12.156 10.297 1 86.69 183 ALA B CA 1
ATOM 3854 C C . ALA B 1 183 ? -13.836 13.031 10.477 1 86.69 183 ALA B C 1
ATOM 3856 O O . ALA B 1 183 ? -13.719 14.227 10.766 1 86.69 183 ALA B O 1
ATOM 3857 N N . LEU B 1 184 ? -15.016 12.43 10.352 1 85.38 184 LEU B N 1
ATOM 3858 C CA . LEU B 1 184 ? -16.266 13.164 10.453 1 85.38 184 LEU B CA 1
ATOM 3859 C C . LEU B 1 184 ? -16.734 13.25 11.906 1 85.38 184 LEU B C 1
ATOM 3861 O O . LEU B 1 184 ? -17.75 13.867 12.203 1 85.38 184 LEU B O 1
ATOM 3865 N N . GLY B 1 185 ? -16.016 12.578 12.805 1 86.44 185 GLY B N 1
ATOM 3866 C CA . GLY B 1 185 ? -16.312 12.68 14.227 1 86.44 185 GLY B CA 1
ATOM 3867 C C . GLY B 1 185 ? -17.203 11.562 14.734 1 86.44 185 GLY B C 1
ATOM 3868 O O . GLY B 1 185 ? -17.594 11.562 15.898 1 86.44 185 GLY B O 1
ATOM 3869 N N . TRP B 1 186 ? -17.547 10.625 13.867 1 88.62 186 TRP B N 1
ATOM 3870 C CA . TRP B 1 186 ? -18.391 9.492 14.266 1 88.62 186 TRP B CA 1
ATOM 3871 C C . TRP B 1 186 ? -17.531 8.336 14.773 1 88.62 186 TRP B C 1
ATOM 3873 O O . TRP B 1 186 ? -17.484 7.273 14.148 1 88.62 186 TRP B O 1
ATOM 3883 N N . LYS B 1 187 ? -17.062 8.43 15.961 1 90.06 187 LYS B N 1
ATOM 3884 C CA . LYS B 1 187 ? -16.062 7.52 16.5 1 90.06 187 LYS B CA 1
ATOM 3885 C C . LYS B 1 187 ? -16.656 6.141 16.766 1 90.06 187 LYS B C 1
ATOM 3887 O O . LYS B 1 187 ? -16.062 5.125 16.406 1 90.06 187 LYS B O 1
ATOM 3892 N N . LYS B 1 188 ? -17.859 6.07 17.312 1 90.19 188 LYS B N 1
ATOM 3893 C CA . LYS B 1 188 ? -18.469 4.781 17.656 1 90.19 188 LYS B CA 1
ATOM 3894 C C . LYS B 1 188 ? -18.766 3.965 16.406 1 90.19 188 LYS B C 1
ATOM 3896 O O . LYS B 1 188 ? -18.453 2.773 16.344 1 90.19 188 LYS B O 1
ATOM 3901 N N . ILE B 1 189 ? -19.328 4.613 15.422 1 90.56 189 ILE B N 1
ATOM 3902 C CA . ILE B 1 189 ? -19.688 3.926 14.188 1 90.56 189 ILE B CA 1
ATOM 3903 C C . ILE B 1 189 ? -18.422 3.504 13.445 1 90.56 189 ILE B C 1
ATOM 3905 O O . ILE B 1 189 ? -18.406 2.473 12.766 1 90.56 189 ILE B O 1
ATOM 3909 N N . SER B 1 190 ? -17.391 4.367 13.594 1 93.75 190 SER B N 1
ATOM 3910 C CA . SER B 1 190 ? -16.141 4.023 12.938 1 93.75 190 SER B CA 1
ATOM 3911 C C . SER B 1 190 ? -15.578 2.709 13.477 1 93.75 190 SER B C 1
ATOM 3913 O O . SER B 1 190 ? -14.977 1.935 12.727 1 93.75 190 SER B O 1
ATOM 3915 N N . TRP B 1 191 ? -15.859 2.396 14.734 1 95.25 191 TRP B N 1
ATOM 3916 C CA . TRP B 1 191 ? -15.375 1.147 15.312 1 95.25 191 TRP B CA 1
ATOM 3917 C C . TRP B 1 191 ? -16.156 -0.043 14.766 1 95.25 191 TRP B C 1
ATOM 3919 O O . TRP B 1 191 ? -15.609 -1.139 14.625 1 95.25 191 TRP B O 1
ATOM 3929 N N . ILE B 1 192 ? -17.406 0.162 14.477 1 96 192 ILE B N 1
ATOM 3930 C CA . ILE B 1 192 ? -18.203 -0.898 13.859 1 96 192 ILE B CA 1
ATOM 3931 C C . ILE B 1 192 ? -17.625 -1.228 12.484 1 96 192 ILE B C 1
ATOM 3933 O O . ILE B 1 192 ? -17.547 -2.396 12.102 1 96 192 ILE B O 1
ATOM 3937 N N . ALA B 1 193 ? -17.219 -0.204 11.734 1 97 193 ALA B N 1
ATOM 3938 C CA . ALA B 1 193 ? -16.594 -0.415 10.438 1 97 193 ALA B CA 1
ATOM 3939 C C . ALA B 1 193 ? -15.289 -1.198 10.586 1 97 193 ALA B C 1
ATOM 3941 O O . ALA B 1 193 ? -14.992 -2.088 9.781 1 97 193 ALA B O 1
ATOM 3942 N N . MET B 1 194 ? -14.523 -0.952 11.633 1 97.62 194 MET B N 1
ATOM 3943 C CA . MET B 1 194 ? -13.266 -1.651 11.891 1 97.62 194 MET B CA 1
ATOM 3944 C C . MET B 1 194 ? -13.523 -3.119 12.219 1 97.62 194 MET B C 1
ATOM 3946 O O . MET B 1 194 ? -12.844 -4.004 11.688 1 97.62 194 MET B O 1
ATOM 3950 N N . ILE B 1 195 ? -14.469 -3.334 13.078 1 97.75 195 ILE B N 1
ATOM 3951 C CA . ILE B 1 195 ? -14.82 -4.699 13.453 1 97.75 195 ILE B CA 1
ATOM 3952 C C . ILE B 1 195 ? -15.297 -5.469 12.227 1 97.75 195 ILE B C 1
ATOM 3954 O O . ILE B 1 195 ? -14.922 -6.629 12.023 1 97.75 195 ILE B O 1
ATOM 3958 N N . THR B 1 196 ? -16.125 -4.805 11.406 1 97.75 196 THR B N 1
ATOM 3959 C CA . THR B 1 196 ? -16.594 -5.414 10.172 1 97.75 196 THR B CA 1
ATOM 3960 C C . THR B 1 196 ? -15.422 -5.727 9.242 1 97.75 196 THR B C 1
ATOM 3962 O O . THR B 1 196 ? -15.391 -6.777 8.602 1 97.75 196 THR B O 1
ATOM 3965 N N . MET B 1 197 ? -14.422 -4.805 9.195 1 98.25 197 MET B N 1
ATOM 3966 C CA . MET B 1 197 ? -13.242 -5.004 8.367 1 98.25 197 MET B CA 1
ATOM 3967 C C . MET B 1 197 ? -12.445 -6.223 8.828 1 98.25 197 MET B C 1
ATOM 3969 O O . MET B 1 197 ? -12.023 -7.039 8.008 1 98.25 197 MET B O 1
ATOM 3973 N N . ILE B 1 198 ? -12.289 -6.406 10.117 1 98.25 198 ILE B N 1
ATOM 3974 C CA . ILE B 1 198 ? -11.562 -7.535 10.68 1 98.25 198 ILE B CA 1
ATOM 3975 C C . ILE B 1 198 ? -12.312 -8.828 10.383 1 98.25 198 ILE B C 1
ATOM 3977 O O . ILE B 1 198 ? -11.711 -9.828 9.992 1 98.25 198 ILE B O 1
ATOM 3981 N N . TYR B 1 199 ? -13.594 -8.789 10.555 1 98.38 199 TYR B N 1
ATOM 3982 C CA . TYR B 1 199 ? -14.438 -9.938 10.25 1 98.38 199 TYR B CA 1
ATOM 3983 C C . TYR B 1 199 ? -14.359 -10.297 8.773 1 98.38 199 TYR B C 1
ATOM 3985 O O . TYR B 1 199 ? -14.25 -11.469 8.414 1 98.38 199 TYR B O 1
ATOM 3993 N N . THR B 1 200 ? -14.445 -9.281 7.938 1 98.12 200 THR B N 1
ATOM 3994 C CA . THR B 1 200 ? -14.359 -9.5 6.496 1 98.12 200 THR B CA 1
ATOM 3995 C C . THR B 1 200 ? -13.016 -10.109 6.121 1 98.12 200 THR B C 1
ATOM 3997 O O . THR B 1 200 ? -12.953 -11.047 5.324 1 98.12 200 THR B O 1
ATOM 4000 N N . ALA B 1 201 ? -11.938 -9.594 6.707 1 98.44 201 ALA B N 1
ATOM 4001 C CA . ALA B 1 201 ? -10.617 -10.164 6.457 1 98.44 201 ALA B CA 1
ATOM 4002 C C . ALA B 1 201 ? -10.578 -11.641 6.828 1 98.44 201 ALA B C 1
ATOM 4004 O O . ALA B 1 201 ? -10.039 -12.461 6.078 1 98.44 201 ALA B O 1
ATOM 4005 N N . PHE B 1 202 ? -11.164 -11.922 7.926 1 98.19 202 PHE B N 1
ATOM 4006 C CA . PHE B 1 202 ? -11.227 -13.305 8.398 1 98.19 202 PHE B CA 1
ATOM 4007 C C . PHE B 1 202 ? -12 -14.172 7.41 1 98.19 202 PHE B C 1
ATOM 4009 O O . PHE B 1 202 ? -11.531 -15.25 7.027 1 98.19 202 PHE B O 1
ATOM 4016 N N . VAL B 1 203 ? -13.117 -13.742 6.957 1 97.81 203 VAL B N 1
ATOM 4017 C CA . VAL B 1 203 ? -13.969 -14.492 6.047 1 97.81 203 VAL B CA 1
ATOM 4018 C C . VAL B 1 203 ? -13.25 -14.703 4.715 1 97.81 203 VAL B C 1
ATOM 4020 O O . VAL B 1 203 ? -13.258 -15.805 4.164 1 97.81 203 VAL B O 1
ATOM 4023 N N . LEU B 1 204 ? -12.586 -13.633 4.215 1 97.5 204 LEU B N 1
ATOM 4024 C CA . LEU B 1 204 ? -11.914 -13.688 2.918 1 97.5 204 LEU B CA 1
ATOM 4025 C C . LEU B 1 204 ? -10.727 -14.641 2.965 1 97.5 204 LEU B C 1
ATOM 4027 O O . LEU B 1 204 ? -10.391 -15.273 1.961 1 97.5 204 LEU B O 1
ATOM 4031 N N . ILE B 1 205 ? -10.109 -14.797 4.176 1 98.19 205 ILE B N 1
ATOM 4032 C CA . ILE B 1 205 ? -8.977 -15.703 4.332 1 98.19 205 ILE B CA 1
ATOM 4033 C C . ILE B 1 205 ? -9.484 -17.141 4.453 1 98.19 205 ILE B C 1
ATOM 4035 O O . ILE B 1 205 ? -8.969 -18.047 3.793 1 98.19 205 ILE B O 1
ATOM 4039 N N . VAL B 1 206 ? -10.492 -17.359 5.207 1 98.06 206 VAL B N 1
ATOM 4040 C CA . VAL B 1 206 ? -11.016 -18.688 5.484 1 98.06 206 VAL B CA 1
ATOM 4041 C C . VAL B 1 206 ? -11.617 -19.281 4.215 1 98.06 206 VAL B C 1
ATOM 4043 O O . VAL B 1 206 ? -11.438 -20.469 3.928 1 98.06 206 VAL B O 1
ATOM 4046 N N . LEU B 1 207 ? -12.297 -18.453 3.416 1 97.31 207 LEU B N 1
ATOM 4047 C CA . LEU B 1 207 ? -12.938 -18.922 2.195 1 97.31 207 LEU B CA 1
ATOM 4048 C C . LEU B 1 207 ? -11.992 -18.812 1.004 1 97.31 207 LEU B C 1
ATOM 4050 O O . LEU B 1 207 ? -12.344 -19.188 -0.115 1 97.31 207 LEU B O 1
ATOM 4054 N N . ARG B 1 208 ? -10.758 -18.219 1.271 1 97.38 208 ARG B N 1
ATOM 4055 C CA . ARG B 1 208 ? -9.672 -18.094 0.303 1 97.38 208 ARG B CA 1
ATOM 4056 C C . ARG B 1 208 ? -10.133 -17.328 -0.934 1 97.38 208 ARG B C 1
ATOM 4058 O O . ARG B 1 208 ? -9.852 -17.734 -2.062 1 97.38 208 ARG B O 1
ATOM 4065 N N . VAL B 1 209 ? -10.883 -16.281 -0.644 1 95.44 209 VAL B N 1
ATOM 4066 C CA . VAL B 1 209 ? -11.367 -15.375 -1.687 1 95.44 209 VAL B CA 1
ATOM 4067 C C . VAL B 1 209 ? -10.266 -14.391 -2.07 1 95.44 209 VAL B C 1
ATOM 4069 O O . VAL B 1 209 ? -10.234 -13.891 -3.197 1 95.44 209 VAL B O 1
ATOM 4072 N N . HIS B 1 210 ? -9.375 -14.102 -1.14 1 96.88 210 HIS B N 1
ATOM 4073 C CA . HIS B 1 210 ? -8.203 -13.258 -1.347 1 96.88 210 HIS B CA 1
ATOM 4074 C C . HIS B 1 210 ? -6.961 -13.867 -0.708 1 96.88 210 HIS B C 1
ATOM 4076 O O . HIS B 1 210 ? -7.062 -14.594 0.282 1 96.88 210 HIS B O 1
ATOM 4082 N N . TYR B 1 211 ? -5.867 -13.586 -1.304 1 97.75 211 TYR B N 1
ATOM 4083 C CA . TYR B 1 211 ? -4.594 -13.844 -0.641 1 97.75 211 TYR B CA 1
ATOM 4084 C C . TYR B 1 211 ? -4.336 -12.82 0.463 1 97.75 211 TYR B C 1
ATOM 4086 O O . TYR B 1 211 ? -4.934 -11.742 0.471 1 97.75 211 TYR B O 1
ATOM 4094 N N . THR B 1 212 ? -3.455 -13.125 1.324 1 97.81 212 THR B N 1
ATOM 4095 C CA . THR B 1 212 ? -3.129 -12.273 2.465 1 97.81 212 THR B CA 1
ATOM 4096 C C . THR B 1 212 ? -2.65 -10.898 1.999 1 97.81 212 THR B C 1
ATOM 4098 O O . THR B 1 212 ? -3.059 -9.875 2.547 1 97.81 212 THR B O 1
ATOM 4101 N N . ILE B 1 213 ? -1.82 -10.828 0.933 1 97.69 213 ILE B N 1
ATOM 4102 C CA . ILE B 1 213 ? -1.238 -9.57 0.498 1 97.69 213 ILE B CA 1
ATOM 4103 C C . ILE B 1 213 ? -2.322 -8.68 -0.115 1 97.69 213 ILE B C 1
ATOM 4105 O O . ILE B 1 213 ? -2.207 -7.457 -0.112 1 97.69 213 ILE B O 1
ATOM 4109 N N . ASP B 1 214 ? -3.436 -9.328 -0.655 1 97.69 214 ASP B N 1
ATOM 4110 C CA . ASP B 1 214 ? -4.559 -8.547 -1.156 1 97.69 214 ASP B CA 1
ATOM 4111 C C . ASP B 1 214 ? -5.191 -7.711 -0.04 1 97.69 214 ASP B C 1
ATOM 4113 O O . ASP B 1 214 ? -5.496 -6.535 -0.233 1 97.69 214 ASP B O 1
ATOM 4117 N N . ILE B 1 215 ? -5.316 -8.367 1.069 1 98.19 215 ILE B N 1
ATOM 4118 C CA . ILE B 1 215 ? -6.004 -7.766 2.207 1 98.19 215 ILE B CA 1
ATOM 4119 C C . ILE B 1 215 ? -5.121 -6.691 2.838 1 98.19 215 ILE B C 1
ATOM 4121 O O . ILE B 1 215 ? -5.559 -5.555 3.029 1 98.19 215 ILE B O 1
ATOM 4125 N N . THR B 1 216 ? -3.875 -7.02 3.084 1 98 216 THR B N 1
ATOM 4126 C CA . THR B 1 216 ? -2.984 -6.078 3.756 1 98 216 THR B CA 1
ATOM 4127 C C . THR B 1 216 ? -2.699 -4.875 2.863 1 98 216 THR B C 1
ATOM 4129 O O . THR B 1 216 ? -2.742 -3.732 3.322 1 98 216 THR B O 1
ATOM 4132 N N . ALA B 1 217 ? -2.441 -5.133 1.612 1 97.88 217 ALA B N 1
ATOM 4133 C CA . ALA B 1 217 ? -2.219 -4.031 0.682 1 97.88 217 ALA B CA 1
ATOM 4134 C C . ALA B 1 217 ? -3.475 -3.176 0.534 1 97.88 217 ALA B C 1
ATOM 4136 O O . ALA B 1 217 ? -3.396 -1.947 0.484 1 97.88 217 ALA B O 1
ATOM 4137 N N . GLY B 1 218 ? -4.625 -3.846 0.463 1 97.88 218 GLY B N 1
ATOM 4138 C CA . GLY B 1 218 ? -5.871 -3.107 0.361 1 97.88 218 GLY B CA 1
ATOM 4139 C C . GLY B 1 218 ? -6.094 -2.145 1.511 1 97.88 218 GLY B C 1
ATOM 4140 O O . GLY B 1 218 ? -6.496 -0.999 1.3 1 97.88 218 GLY B O 1
ATOM 4141 N N . ILE B 1 219 ? -5.785 -2.576 2.713 1 98.38 219 ILE B N 1
ATOM 4142 C CA . ILE B 1 219 ? -5.969 -1.767 3.912 1 98.38 219 ILE B CA 1
ATOM 4143 C C . ILE B 1 219 ? -5 -0.585 3.893 1 98.38 219 ILE B C 1
ATOM 4145 O O . ILE B 1 219 ? -5.406 0.562 4.09 1 98.38 219 ILE B O 1
ATOM 4149 N N . ILE B 1 220 ? -3.773 -0.852 3.553 1 98.31 220 ILE B N 1
ATOM 4150 C CA . ILE B 1 220 ? -2.738 0.175 3.588 1 98.31 220 ILE B CA 1
ATOM 4151 C C . ILE B 1 220 ? -2.977 1.188 2.471 1 98.31 220 ILE B C 1
ATOM 4153 O O . ILE B 1 220 ? -2.93 2.398 2.701 1 98.31 220 ILE B O 1
ATOM 4157 N N . ILE B 1 221 ? -3.273 0.75 1.294 1 98.19 221 ILE B N 1
ATOM 4158 C CA . ILE B 1 221 ? -3.469 1.622 0.141 1 98.19 221 ILE B CA 1
ATOM 4159 C C . ILE B 1 221 ? -4.723 2.471 0.343 1 98.19 221 ILE B C 1
ATOM 4161 O O . ILE B 1 221 ? -4.738 3.656 -0.002 1 98.19 221 ILE B O 1
ATOM 4165 N N . ALA B 1 222 ? -5.73 1.842 0.939 1 98.12 222 ALA B N 1
ATOM 4166 C CA . ALA B 1 222 ? -6.949 2.596 1.211 1 98.12 222 ALA B CA 1
ATOM 4167 C C . ALA B 1 222 ? -6.68 3.75 2.17 1 98.12 222 ALA B C 1
ATOM 4169 O O . ALA B 1 222 ? -7.105 4.883 1.926 1 98.12 222 ALA B O 1
ATOM 4170 N N . HIS B 1 223 ? -6.004 3.459 3.26 1 97.88 223 HIS B N 1
ATOM 4171 C CA . HIS B 1 223 ? -5.691 4.531 4.199 1 97.88 223 HIS B CA 1
ATOM 4172 C C . HIS B 1 223 ? -4.785 5.578 3.562 1 97.88 223 HIS B C 1
ATOM 4174 O O . HIS B 1 223 ? -4.965 6.777 3.783 1 97.88 223 HIS B O 1
ATOM 4180 N N . TYR B 1 224 ? -3.84 5.125 2.793 1 97.81 224 TYR B N 1
ATOM 4181 C CA . TYR B 1 224 ? -2.949 6.027 2.068 1 97.81 224 TYR B CA 1
ATOM 4182 C C . TYR B 1 224 ? -3.74 6.988 1.192 1 97.81 224 TYR B C 1
ATOM 4184 O O . TYR B 1 224 ? -3.506 8.203 1.223 1 97.81 224 TYR B O 1
ATOM 4192 N N . ILE B 1 225 ? -4.676 6.461 0.467 1 96.94 225 ILE B N 1
ATOM 4193 C CA . ILE B 1 225 ? -5.477 7.262 -0.449 1 96.94 225 ILE B CA 1
ATOM 4194 C C . ILE B 1 225 ? -6.352 8.234 0.343 1 96.94 225 ILE B C 1
ATOM 4196 O O . ILE B 1 225 ? -6.535 9.383 -0.06 1 96.94 225 ILE B O 1
ATOM 4200 N N . HIS B 1 226 ? -6.875 7.777 1.467 1 96.19 226 HIS B N 1
ATOM 4201 C CA . HIS B 1 226 ? -7.664 8.664 2.316 1 96.19 226 HIS B CA 1
ATOM 4202 C C . HIS B 1 226 ? -6.836 9.852 2.791 1 96.19 226 HIS B C 1
ATOM 4204 O O . HIS B 1 226 ? -7.312 10.992 2.775 1 96.19 226 HIS B O 1
ATOM 4210 N N . ILE B 1 227 ? -5.582 9.594 3.158 1 93.56 227 ILE B N 1
ATOM 4211 C CA . ILE B 1 227 ? -4.676 10.656 3.596 1 93.56 227 ILE B CA 1
ATOM 4212 C C . ILE B 1 227 ? -4.414 11.617 2.439 1 93.56 227 ILE B C 1
ATOM 4214 O O . ILE B 1 227 ? -4.48 12.836 2.611 1 93.56 227 ILE B O 1
ATOM 4218 N N . GLN B 1 228 ? -4.156 11.07 1.276 1 92.62 228 GLN B N 1
ATOM 4219 C CA . GLN B 1 228 ? -3.865 11.898 0.109 1 92.62 228 GLN B CA 1
ATOM 4220 C C . GLN B 1 228 ? -5.074 12.742 -0.28 1 92.62 228 GLN B C 1
ATOM 4222 O O . GLN B 1 228 ? -4.922 13.883 -0.709 1 92.62 228 GLN B O 1
ATOM 4227 N N . SER B 1 229 ? -6.211 12.141 -0.107 1 90.38 229 SER B N 1
ATOM 4228 C CA . SER B 1 229 ? -7.434 12.836 -0.492 1 90.38 229 SER B CA 1
ATOM 4229 C C . SER B 1 229 ? -7.691 14.039 0.405 1 90.38 229 SER B C 1
ATOM 4231 O O . SER B 1 229 ? -8.328 15.008 -0.013 1 90.38 229 SER B O 1
ATOM 4233 N N . GLN B 1 230 ? -7.18 14.008 1.613 1 84.94 230 GLN B N 1
ATOM 4234 C CA . GLN B 1 230 ? -7.309 15.141 2.523 1 84.94 230 GLN B CA 1
ATOM 4235 C C . GLN B 1 230 ? -6.551 16.359 1.998 1 84.94 230 GLN B C 1
ATOM 4237 O O . GLN B 1 230 ? -6.945 17.5 2.244 1 84.94 230 GLN B O 1
ATOM 4242 N N . HIS B 1 231 ? -5.527 16.047 1.228 1 80.81 231 HIS B N 1
ATOM 4243 C CA . HIS B 1 231 ? -4.707 17.141 0.708 1 80.81 231 HIS B CA 1
ATOM 4244 C C . HIS B 1 231 ? -5.27 17.672 -0.605 1 80.81 231 HIS B C 1
ATOM 4246 O O . HIS B 1 231 ? -5.125 18.859 -0.91 1 80.81 231 HIS B O 1
ATOM 4252 N N . TYR B 1 232 ? -5.926 16.797 -1.298 1 80.19 232 TYR B N 1
ATOM 4253 C CA . TYR B 1 232 ? -6.215 17.188 -2.67 1 80.19 232 TYR B CA 1
ATOM 4254 C C . TYR B 1 232 ? -7.699 17.5 -2.848 1 80.19 232 TYR B C 1
ATOM 4256 O O . TYR B 1 232 ? -8.102 18.078 -3.855 1 80.19 232 TYR B O 1
ATOM 4264 N N . TYR B 1 233 ? -8.516 17.156 -1.902 1 78.12 233 TYR B N 1
ATOM 4265 C CA . TYR B 1 233 ? -9.953 17.25 -2.168 1 78.12 233 TYR B CA 1
ATOM 4266 C C . TYR B 1 233 ? -10.375 18.703 -2.357 1 78.12 233 TYR B C 1
ATOM 4268 O O . TYR B 1 233 ? -11.266 19 -3.148 1 78.12 233 TYR B O 1
ATOM 4276 N N . VAL B 1 234 ? -9.633 19.625 -1.728 1 73.69 234 VAL B N 1
ATOM 4277 C CA . VAL B 1 234 ? -9.953 21.047 -1.857 1 73.69 234 VAL B CA 1
ATOM 4278 C C . VAL B 1 234 ? -9.664 21.516 -3.281 1 73.69 234 VAL B C 1
ATOM 4280 O O . VAL B 1 234 ? -10.461 22.25 -3.879 1 73.69 234 VAL B O 1
ATOM 4283 N N . LYS B 1 235 ? -8.57 21.047 -3.779 1 76 235 LYS B N 1
ATOM 4284 C CA . LYS B 1 235 ? -8.203 21.406 -5.145 1 76 235 LYS B CA 1
ATOM 4285 C C . LYS B 1 235 ? -9.219 20.875 -6.148 1 76 235 LYS B C 1
ATOM 4287 O O . LYS B 1 235 ? -9.586 21.578 -7.098 1 76 235 LYS B O 1
ATOM 4292 N N . VAL B 1 236 ? -9.641 19.703 -5.887 1 75.69 236 VAL B N 1
ATOM 4293 C CA . VAL B 1 236 ? -10.602 19.078 -6.789 1 75.69 236 VAL B CA 1
ATOM 4294 C C . VAL B 1 236 ? -11.938 19.812 -6.707 1 75.69 236 VAL B C 1
ATOM 4296 O O . VAL B 1 236 ? -12.578 20.062 -7.73 1 75.69 236 VAL B O 1
ATOM 4299 N N . GLU B 1 237 ? -12.281 20.141 -5.547 1 71.94 237 GLU B N 1
ATOM 4300 C CA . GLU B 1 237 ? -13.539 20.875 -5.359 1 71.94 237 GLU B CA 1
ATOM 4301 C C . GLU B 1 237 ? -13.492 22.234 -6.062 1 71.94 237 GLU B C 1
ATOM 4303 O O . GLU B 1 237 ? -14.477 22.641 -6.688 1 71.94 237 GLU B O 1
ATOM 4308 N N . LYS B 1 238 ? -12.383 22.844 -5.957 1 70 238 LYS B N 1
ATOM 4309 C CA . LYS B 1 238 ? -12.219 24.125 -6.621 1 70 238 LYS B CA 1
ATOM 4310 C C . LYS B 1 238 ? -12.305 23.984 -8.141 1 70 238 LYS B C 1
ATOM 4312 O O . LYS B 1 238 ? -12.938 24.797 -8.812 1 70 238 LYS B O 1
ATOM 4317 N N . ALA B 1 239 ? -11.641 23 -8.578 1 70.81 239 ALA B N 1
ATOM 4318 C CA . ALA B 1 239 ? -11.68 22.75 -10.016 1 70.81 239 ALA B CA 1
ATOM 4319 C C . ALA B 1 239 ? -13.094 22.438 -10.484 1 70.81 239 ALA B C 1
ATOM 4321 O O . ALA B 1 239 ? -13.516 22.891 -11.555 1 70.81 239 ALA B O 1
ATOM 4322 N N . MET B 1 240 ? -13.781 21.688 -9.719 1 67.62 240 MET B N 1
ATOM 4323 C CA . MET B 1 240 ? -15.156 21.312 -10.055 1 67.62 240 MET B CA 1
ATOM 4324 C C . MET B 1 240 ? -16.062 22.547 -10.055 1 67.62 240 MET B C 1
ATOM 4326 O O . MET B 1 240 ? -16.922 22.688 -10.938 1 67.62 240 MET B O 1
ATOM 4330 N N . TYR B 1 241 ? -15.805 23.344 -9.117 1 65.5 241 TYR B N 1
ATOM 4331 C CA . TYR B 1 241 ? -16.578 24.578 -9.055 1 65.5 241 TYR B CA 1
ATOM 4332 C C . TYR B 1 241 ? -16.297 25.469 -10.258 1 65.5 241 TYR B C 1
ATOM 4334 O O . TYR B 1 241 ? -17.219 26.062 -10.844 1 65.5 241 TYR B O 1
ATOM 4342 N N . SER B 1 242 ? -15.023 25.562 -10.523 1 65.06 242 SER B N 1
ATOM 4343 C CA . SER B 1 242 ? -14.648 26.359 -11.688 1 65.06 242 SER B CA 1
ATOM 4344 C C . SER B 1 242 ? -15.266 25.797 -12.961 1 65.06 242 SER B C 1
ATOM 4346 O O . SER B 1 242 ? -15.719 26.547 -13.828 1 65.06 242 SER B O 1
ATOM 4348 N N . PHE B 1 243 ? -15.273 24.547 -13.023 1 67 243 PHE B N 1
ATOM 4349 C CA . PHE B 1 243 ? -15.867 23.875 -14.18 1 67 243 PHE B CA 1
ATOM 4350 C C . PHE B 1 243 ? -17.375 24.109 -14.234 1 67 243 PHE B C 1
ATOM 4352 O O . PHE B 1 243 ? -17.938 24.328 -15.305 1 67 243 PHE B O 1
ATOM 4359 N N . GLN B 1 244 ? -18 24 -13.117 1 63.03 244 GLN B N 1
ATOM 4360 C CA . GLN B 1 244 ? -19.422 24.266 -13.031 1 63.03 244 GLN B CA 1
ATOM 4361 C C . GLN B 1 244 ? -19.766 25.688 -13.469 1 63.03 244 GLN B C 1
ATOM 4363 O O . GLN B 1 244 ? -20.75 25.906 -14.172 1 63.03 244 GLN B O 1
ATOM 4368 N N . ILE B 1 245 ? -18.938 26.562 -13.055 1 63.47 245 ILE B N 1
ATOM 4369 C CA . ILE B 1 245 ? -19.109 27.953 -13.445 1 63.47 245 ILE B CA 1
ATOM 4370 C C . ILE B 1 245 ? -18.938 28.109 -14.953 1 63.47 245 ILE B C 1
ATOM 4372 O O . ILE B 1 245 ? -19.719 28.797 -15.609 1 63.47 245 ILE B O 1
ATOM 4376 N N . TYR B 1 246 ? -17.922 27.375 -15.391 1 61.94 246 TYR B N 1
ATOM 4377 C CA . TYR B 1 246 ? -17.672 27.422 -16.828 1 61.94 246 TYR B CA 1
ATOM 4378 C C . TYR B 1 246 ? -18.844 26.859 -17.609 1 61.94 246 TYR B C 1
ATOM 4380 O O . TYR B 1 246 ? -19.266 27.453 -18.609 1 61.94 246 TYR B O 1
ATOM 4388 N N . ILE B 1 247 ? -19.406 25.828 -17.125 1 61.25 247 ILE B N 1
ATOM 4389 C CA . ILE B 1 247 ? -20.531 25.172 -17.797 1 61.25 247 ILE B CA 1
ATOM 4390 C C . ILE B 1 247 ? -21.781 26.047 -17.703 1 61.25 247 ILE B C 1
ATOM 4392 O O . ILE B 1 247 ? -22.547 26.156 -18.656 1 61.25 247 ILE B O 1
ATOM 4396 N N . THR B 1 248 ? -21.938 26.578 -16.531 1 60.81 248 THR B N 1
ATOM 4397 C CA . THR B 1 248 ? -23.094 27.438 -16.344 1 60.81 248 THR B CA 1
ATOM 4398 C C . THR B 1 248 ? -23 28.688 -17.219 1 60.81 248 THR B C 1
ATOM 4400 O O . THR B 1 248 ? -24 29.156 -17.75 1 60.81 248 THR B O 1
ATOM 4403 N N . LYS B 1 249 ? -21.766 29.094 -17.375 1 63.59 249 LYS B N 1
ATOM 4404 C CA . LYS B 1 249 ? -21.547 30.234 -18.281 1 63.59 249 LYS B CA 1
ATOM 4405 C C . LYS B 1 249 ? -21.828 29.844 -19.719 1 63.59 249 LYS B C 1
ATOM 4407 O O . LYS B 1 249 ? -22.375 30.625 -20.484 1 63.59 249 LYS B O 1
ATOM 4412 N N . LEU B 1 250 ? -21.391 28.688 -19.984 1 58.16 250 LEU B N 1
ATOM 4413 C CA . LEU B 1 250 ? -21.578 28.203 -21.344 1 58.16 250 LEU B CA 1
ATOM 4414 C C . LEU B 1 250 ? -23.062 28.031 -21.656 1 58.16 250 LEU B C 1
ATOM 4416 O O . LEU B 1 250 ? -23.516 28.328 -22.766 1 58.16 250 LEU B O 1
ATOM 4420 N N . PHE B 1 251 ? -23.688 27.531 -20.656 1 58 251 PHE B N 1
ATOM 4421 C CA . PHE B 1 251 ? -25.109 27.281 -20.906 1 58 251 PHE B CA 1
ATOM 4422 C C . PHE B 1 251 ? -25.953 28.469 -20.469 1 58 251 PHE B C 1
ATOM 4424 O O . PHE B 1 251 ? -27.188 28.391 -20.469 1 58 251 PHE B O 1
ATOM 4431 N N . GLN B 1 252 ? -25.453 29.719 -20.422 1 54.84 252 GLN B N 1
ATOM 4432 C CA . GLN B 1 252 ? -26.125 31 -20.203 1 54.84 252 GLN B CA 1
ATOM 4433 C C . GLN B 1 252 ? -27.094 30.906 -19.016 1 54.84 252 GLN B C 1
ATOM 4435 O O . GLN B 1 252 ? -28.203 31.406 -19.078 1 54.84 252 GLN B O 1
ATOM 4440 N N . CYS B 1 253 ? -26.875 30.125 -18.078 1 47.88 253 CYS B N 1
ATOM 4441 C CA . CYS B 1 253 ? -27.828 30.062 -16.969 1 47.88 253 CYS B CA 1
ATOM 4442 C C . CYS B 1 253 ? -27.484 31.094 -15.906 1 47.88 253 CYS B C 1
ATOM 4444 O O . CYS B 1 253 ? -26.625 30.875 -15.055 1 47.88 253 CYS B O 1
ATOM 4446 N N . LYS B 1 254 ? -27.797 32.438 -16.094 1 50.5 254 LYS B N 1
ATOM 4447 C CA . LYS B 1 254 ? -27.5 33.656 -15.359 1 50.5 254 LYS B CA 1
ATOM 4448 C C . LYS B 1 254 ? -27.703 33.469 -13.859 1 50.5 254 LYS B C 1
ATOM 4450 O O . LYS B 1 254 ? -26.891 33.906 -13.055 1 50.5 254 LYS B O 1
ATOM 4455 N N . SER B 1 255 ? -28.859 33.031 -13.484 1 48.34 255 SER B N 1
ATOM 4456 C CA . SER B 1 255 ? -29.219 33 -12.07 1 48.34 255 SER B CA 1
ATOM 4457 C C . SER B 1 255 ? -28.359 32 -11.312 1 48.34 255 SER B C 1
ATOM 4459 O O . SER B 1 255 ? -27.953 32.25 -10.18 1 48.34 255 SER B O 1
ATOM 4461 N N . PHE B 1 256 ? -28.047 31 -11.898 1 51.12 256 PHE B N 1
ATOM 4462 C CA . PHE B 1 256 ? -27.266 29.938 -11.289 1 51.12 256 PHE B CA 1
ATOM 4463 C C . PHE B 1 256 ? -25.812 30.344 -11.141 1 51.12 256 PHE B C 1
ATOM 4465 O O . PHE B 1 256 ? -25.141 29.953 -10.18 1 51.12 256 PHE B O 1
ATOM 4472 N N . GLN B 1 257 ? -25.422 31.297 -11.992 1 50.59 257 GLN B N 1
ATOM 4473 C CA . GLN B 1 257 ? -24.062 31.812 -11.977 1 50.59 257 GLN B CA 1
ATOM 4474 C C . GLN B 1 257 ? -23.797 32.625 -10.711 1 50.59 257 GLN B C 1
ATOM 4476 O O . GLN B 1 257 ? -22.75 32.5 -10.078 1 50.59 257 GLN B O 1
ATOM 4481 N N . GLN B 1 258 ? -24.672 33.594 -10.492 1 51.19 258 GLN B N 1
ATOM 4482 C CA . GLN B 1 258 ? -24.453 34.438 -9.336 1 51.19 258 GLN B CA 1
ATOM 4483 C C . GLN B 1 258 ? -24.359 33.656 -8.047 1 51.19 258 GLN B C 1
ATOM 4485 O O . GLN B 1 258 ? -23.516 33.9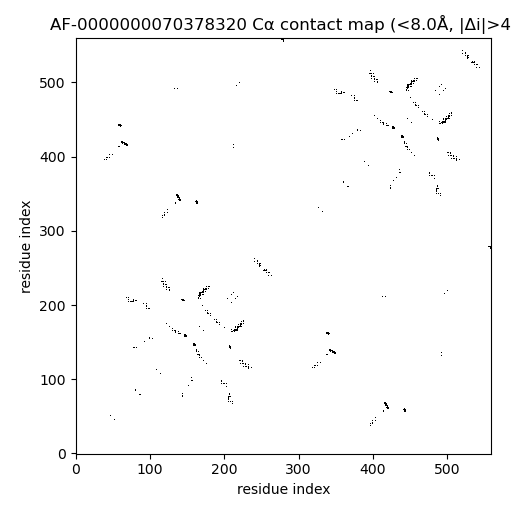06 -7.199 1 51.19 258 GLN B O 1
ATOM 4490 N N . ASN B 1 259 ? -25.172 32.719 -7.969 1 51.38 259 ASN B N 1
ATOM 4491 C CA . ASN B 1 259 ? -25.219 31.938 -6.746 1 51.38 259 ASN B CA 1
ATOM 4492 C C . ASN B 1 259 ? -23.984 31.031 -6.613 1 51.38 259 ASN B C 1
ATOM 4494 O O . ASN B 1 259 ? -23.438 30.891 -5.52 1 51.38 259 ASN B O 1
ATOM 4498 N N . LEU B 1 260 ? -23.578 30.641 -7.738 1 53.97 260 LEU B N 1
ATOM 4499 C CA . LEU B 1 260 ? -22.406 29.781 -7.738 1 53.97 260 LEU B CA 1
ATOM 4500 C C . LEU B 1 260 ? -21.141 30.578 -7.418 1 53.97 260 LEU B C 1
ATOM 4502 O O . LEU B 1 260 ? -20.266 30.094 -6.695 1 53.97 260 LEU B O 1
ATOM 4506 N N . GLU B 1 261 ? -21.109 31.797 -7.957 1 55.22 261 GLU B N 1
ATOM 4507 C CA . GLU B 1 261 ? -19.969 32.656 -7.676 1 55.22 261 GLU B CA 1
ATOM 4508 C C . GLU B 1 261 ? -19.938 33.062 -6.207 1 55.22 261 GLU B C 1
ATOM 4510 O O . GLU B 1 261 ? -18.859 33.125 -5.594 1 55.22 261 GLU B O 1
ATOM 4515 N N . GLU B 1 262 ? -21.016 33.344 -5.688 1 54.78 262 GLU B N 1
ATOM 4516 C CA . GLU B 1 262 ? -21.062 33.719 -4.273 1 54.78 262 GLU B CA 1
ATOM 4517 C C . GLU B 1 262 ? -20.703 32.531 -3.381 1 54.78 262 GLU B C 1
ATOM 4519 O O . GLU B 1 262 ? -19.969 32.688 -2.4 1 54.78 262 GLU B O 1
ATOM 4524 N N . GLU B 1 263 ? -21.078 31.469 -3.77 1 55.09 263 GLU B N 1
ATOM 4525 C CA . GLU B 1 263 ? -20.781 30.25 -3.01 1 55.09 263 GLU B CA 1
ATOM 4526 C C . GLU B 1 263 ? -19.297 29.891 -3.123 1 55.09 263 GLU B C 1
ATOM 4528 O O . GLU B 1 263 ? -18.688 29.422 -2.152 1 55.09 263 GLU B O 1
ATOM 4533 N N . GLN B 1 264 ? -18.844 30.156 -4.27 1 56.38 264 GLN B N 1
ATOM 4534 C CA . GLN B 1 264 ? -17.422 29.969 -4.469 1 56.38 264 GLN B CA 1
ATOM 4535 C C . GLN B 1 264 ? -16.609 30.891 -3.562 1 56.38 264 GLN B C 1
ATOM 4537 O O . GLN B 1 264 ? -15.586 30.484 -3.006 1 56.38 264 GLN B O 1
ATOM 4542 N N . LEU B 1 265 ? -17.094 32.062 -3.516 1 52.91 265 LEU B N 1
ATOM 4543 C CA . LEU B 1 265 ? -16.391 33 -2.678 1 52.91 265 LEU B CA 1
ATOM 4544 C C . LEU B 1 265 ? -16.453 32.594 -1.211 1 52.91 265 LEU B C 1
ATOM 4546 O O . LEU B 1 265 ? -15.453 32.719 -0.488 1 52.91 265 LEU B O 1
ATOM 4550 N N . ILE B 1 266 ? -17.516 32.156 -0.8 1 54.06 266 ILE B N 1
ATOM 4551 C CA . ILE B 1 266 ? -17.688 31.719 0.585 1 54.06 266 ILE B CA 1
ATOM 4552 C C . ILE B 1 266 ? -16.859 30.453 0.836 1 54.06 266 ILE B C 1
ATOM 4554 O O . ILE B 1 266 ? -16.188 30.344 1.861 1 54.06 266 ILE B O 1
ATOM 4558 N N . TYR B 1 267 ? -16.953 29.625 -0.128 1 54.09 267 TYR B N 1
ATOM 4559 C CA . TYR B 1 267 ? -16.203 28.391 -0.006 1 54.09 267 TYR B CA 1
ATOM 4560 C C . TYR B 1 267 ? -14.703 28.641 -0.048 1 54.09 267 TYR B C 1
ATOM 4562 O O . TYR B 1 267 ? -13.953 28.094 0.75 1 54.09 267 TYR B O 1
ATOM 4570 N N . LEU B 1 268 ? -14.289 29.5 -0.91 1 54.22 268 LEU B N 1
ATOM 4571 C CA . LEU B 1 268 ? -12.875 29.859 -0.978 1 54.22 268 LEU B CA 1
ATOM 4572 C C . LEU B 1 268 ? -12.438 30.578 0.302 1 54.22 268 LEU B C 1
ATOM 4574 O O . LEU B 1 268 ? -11.312 30.375 0.77 1 54.22 268 LEU B O 1
ATOM 4578 N N . LYS B 1 269 ? -13.273 31.281 0.872 1 54.94 269 LYS B N 1
ATOM 4579 C CA . LYS B 1 269 ? -12.977 31.938 2.146 1 54.94 269 LYS B CA 1
ATOM 4580 C C . LYS B 1 269 ? -12.867 30.906 3.27 1 54.94 269 LYS B C 1
ATOM 4582 O O . LYS B 1 269 ? -12.008 31.031 4.148 1 54.94 269 LYS B O 1
ATOM 4587 N N . GLN B 1 270 ? -13.633 29.938 3.172 1 53.59 270 GLN B N 1
ATOM 4588 C CA . GLN B 1 270 ? -13.586 28.891 4.188 1 53.59 270 GLN B CA 1
ATOM 4589 C C . GLN B 1 270 ? -12.344 28.016 4.031 1 53.59 270 GLN B C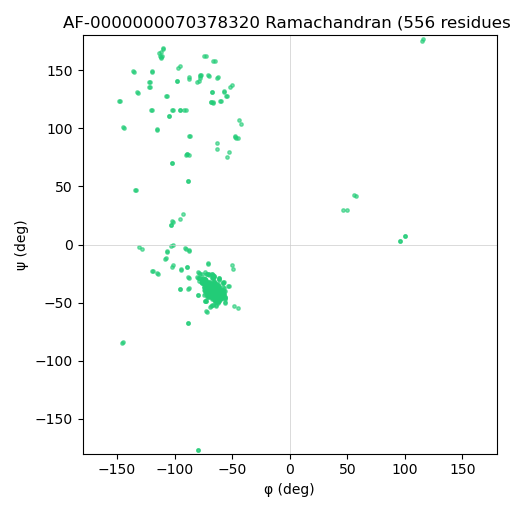 1
ATOM 4591 O O . GLN B 1 270 ? -11.711 27.641 5.023 1 53.59 270 GLN B O 1
ATOM 4596 N N . ILE B 1 271 ? -12.047 27.766 2.871 1 54.88 271 ILE B N 1
ATOM 4597 C CA . ILE B 1 271 ? -10.805 27.047 2.6 1 54.88 271 ILE B CA 1
ATOM 4598 C C . ILE B 1 271 ? -9.617 27.891 3.035 1 54.88 271 ILE B C 1
ATOM 4600 O O . ILE B 1 271 ? -8.672 27.375 3.635 1 54.88 271 ILE B O 1
ATOM 4604 N N . GLN B 1 272 ? -9.602 29.172 2.656 1 52.53 272 GLN B N 1
ATOM 4605 C CA . GLN B 1 272 ? -8.539 30.078 3.092 1 52.53 272 GLN B CA 1
ATOM 4606 C C . GLN B 1 272 ? -8.469 30.156 4.613 1 52.53 272 GLN B C 1
ATOM 4608 O O . GLN B 1 272 ? -7.383 30.219 5.188 1 52.53 272 GLN B O 1
ATOM 4613 N N . LEU B 1 273 ? -9.57 30.047 5.184 1 50.34 273 LEU B N 1
ATOM 4614 C CA . LEU B 1 273 ? -9.602 30.047 6.641 1 50.34 273 LEU B CA 1
ATOM 4615 C C . LEU B 1 273 ? -9.102 28.719 7.203 1 50.34 273 LEU B C 1
ATOM 4617 O O . LEU B 1 273 ? -8.398 28.703 8.211 1 50.34 273 LEU B O 1
ATOM 4621 N N . GLN B 1 274 ? -9.469 27.734 6.555 1 50.97 274 GLN B N 1
ATOM 4622 C CA . GLN B 1 274 ? -8.977 26.422 6.977 1 50.97 274 GLN B CA 1
ATOM 4623 C C . GLN B 1 274 ? -7.48 26.281 6.695 1 50.97 274 GLN B C 1
ATOM 4625 O O . GLN B 1 274 ? -6.738 25.75 7.516 1 50.97 274 GLN B O 1
ATOM 4630 N N . GLU B 1 275 ? -7.012 26.672 5.566 1 50.31 275 GLU B N 1
ATOM 4631 C CA . GLU B 1 275 ? -5.582 26.719 5.266 1 50.31 275 GLU B CA 1
ATOM 4632 C C . GLU B 1 275 ? -4.844 27.625 6.238 1 50.31 275 GLU B C 1
ATOM 4634 O O . GLU B 1 275 ? -3.738 27.312 6.684 1 50.31 275 GLU B O 1
ATOM 4639 N N . LYS B 1 276 ? -5.309 28.828 6.559 1 52.81 276 LYS B N 1
ATOM 4640 C CA . LYS B 1 276 ? -4.719 29.75 7.523 1 52.81 276 LYS B CA 1
ATOM 4641 C C . LYS B 1 276 ? -4.719 29.156 8.93 1 52.81 276 LYS B C 1
ATOM 4643 O O . LYS B 1 276 ? -3.77 29.344 9.688 1 52.81 276 LYS B O 1
ATOM 4648 N N . SER B 1 277 ? -5.688 28.453 9.164 1 46.41 277 SER B N 1
ATOM 4649 C CA . SER B 1 277 ? -5.738 27.812 10.469 1 46.41 277 SER B CA 1
ATOM 4650 C C . SER B 1 277 ? -4.777 26.625 10.547 1 46.41 277 SER B C 1
ATOM 4652 O O . SER B 1 277 ? -4.211 26.344 11.602 1 46.41 277 SER B O 1
ATOM 4654 N N . GLU B 1 278 ? -4.578 25.969 9.523 1 42.88 278 GLU B N 1
ATOM 4655 C CA . GLU B 1 278 ? -3.584 24.906 9.469 1 42.88 278 GLU B CA 1
ATOM 4656 C C . GLU B 1 278 ? -2.17 25.469 9.391 1 42.88 278 GLU B C 1
ATOM 4658 O O . GLU B 1 278 ? -1.215 24.828 9.836 1 42.88 278 GLU B O 1
ATOM 4663 N N . GLN B 1 279 ? -1.96 26.578 8.836 1 39.47 279 GLN B N 1
ATOM 4664 C CA . GLN B 1 279 ? -0.668 27.266 8.828 1 39.47 279 GLN B CA 1
ATOM 4665 C C . GLN B 1 279 ? -0.406 27.969 10.148 1 39.47 279 GLN B C 1
ATOM 4667 O O . GLN B 1 279 ? 0.737 28.312 10.461 1 39.47 279 GLN B O 1
ATOM 4672 N N . GLN B 1 280 ? -1.395 28.297 10.852 1 37.12 280 GLN B N 1
ATOM 4673 C CA . GLN B 1 280 ? -1.156 28.828 12.188 1 37.12 280 GLN B CA 1
ATOM 4674 C C . GLN B 1 280 ? -1.063 27.703 13.219 1 37.12 280 GLN B C 1
ATOM 4676 O O . GLN B 1 280 ? -0.289 27.797 14.172 1 37.12 280 GLN B O 1
#

Foldseek 3Di:
DPPPPPDPVVVVVVVVVVVVVVVVVVVVVVVVVVVVVVVVVVVVVVVCVVVVCVPPNDDPDDDPFDDFVLLVVLVVLLVVCLVPVVNLLVLLVVLLVLLLVLVVVLVVCCVPPNDFCLLVQLLVVLVVVLVVCQVVDFGDQDVSADFADHPDDHPPDDTDDDGSEAADPSLLNLLSSLVVCVVVVNNVSSVSSVVSSVSNLVSCSSNSVYGPCNNVVSNVVSVVSSVVSVVCRLVVVLVVLVVVLVVCVVVVVVVVNVVSVVVSVVSVVVVVVVVVVVVD/DPPPPPDPVVVVVVVVVVVVVVVVVVVVVVVVVVVVVVVVVVVVVVVCVVVVCVPPNDDDDDDPADDFVLLVVLVVLLVVCLVPVVNLLVLLVVLLVLLLVLVVVLVVCCVPPNDFCLLVQLLVVLVVVLVVCQVVDFGDQDVSADFADHPDDHPPDDTDDDGSEAADPSLLNLLSSLVVCVVVVNNVSSVSSVVSSVSNLVSCSSNSVYGPCNNVVSNVVSVVSSVVSVVCRLVVVLVVLVVVLVVCVVVVVVVVNVVSVVVSVVSVVVVVVVVVVVVD

Nearest PDB structures (foldseek):
  6ebu-assembly1_A  TM=6.281E-01  e=2.358E-02  Aquifex aeolicus VF5
  6ebu-assembly1_A  TM=6.282E-01  e=2.600E-02  Aquifex aeolicus VF5

pLDDT: mean 77.91, std 18.79, range [27.27, 98.5]

Organism: Tetrahymena thermophila (strain SB210) (NCBI:txid312017)

Solvent-accessible surface area (backbone atoms only — not comparable to full-atom values): 29065 Å² total; per-residue (Å²): 137,82,80,76,74,78,59,70,65,58,56,52,52,50,50,49,48,47,49,48,48,49,47,49,47,46,50,50,45,47,54,49,48,55,49,41,53,54,45,50,48,48,49,48,50,35,44,43,53,54,46,49,37,61,74,78,45,52,45,57,68,79,49,93,40,72,48,48,48,62,48,59,72,36,42,67,57,27,53,52,29,69,74,34,58,68,57,41,41,49,50,53,47,53,44,37,50,51,52,39,51,49,49,52,51,51,50,51,43,42,70,72,72,46,86,69,59,39,67,53,50,27,51,40,52,49,51,50,54,34,44,54,36,35,66,36,42,44,58,36,77,49,90,70,53,54,47,71,70,56,95,65,84,49,91,76,54,85,66,43,83,58,43,60,36,53,40,25,62,67,39,14,49,29,37,39,49,21,53,49,31,42,73,72,66,39,56,72,63,18,49,52,29,46,52,48,30,55,49,42,51,50,50,31,41,38,26,32,62,37,55,69,66,11,44,56,47,13,36,52,52,24,47,39,39,46,56,52,23,69,69,43,36,61,58,50,51,49,50,49,49,51,46,50,48,49,47,32,58,72,64,64,40,66,72,60,40,57,54,48,52,52,46,46,51,52,48,50,50,48,48,52,47,49,52,48,35,48,65,28,137,84,80,78,76,80,59,72,65,60,56,51,52,50,50,50,47,48,49,48,48,48,47,51,46,46,51,50,45,46,52,49,46,57,50,41,53,55,46,49,48,47,49,48,51,34,45,44,53,54,45,48,35,61,73,77,46,53,45,56,67,78,49,93,40,72,49,48,48,63,47,60,73,37,41,67,57,27,52,51,30,68,75,34,59,66,57,41,40,48,52,53,48,53,45,37,50,51,50,38,51,49,49,51,51,51,50,50,43,43,68,73,71,47,88,69,59,39,66,53,51,26,51,40,52,49,52,51,52,34,45,54,38,35,67,37,42,42,59,36,76,49,92,69,52,53,47,72,70,57,95,64,83,49,91,75,55,85,66,44,83,59,44,61,36,51,39,25,60,67,39,14,50,30,38,40,49,20,53,48,30,42,74,72,65,38,54,72,61,16,47,53,30,46,52,48,31,54,51,43,53,50,50,32,43,38,26,32,63,36,54,68,67,12,43,54,47,12,36,53,51,25,47,41,40,47,56,50,24,70,70,41,36,63,57,51,51,50,50,50,49,53,47,49,49,50,49,31,58,70,64,64,40,64,73,60,40,57,54,48,51,53,47,44,51,52,48,50,49,48,49,51,47,49,51,51,36,46,65,36

Radius of gyration: 30.41 Å; Cα contacts (8 Å, |Δi|>4): 610; chains: 2; bounding box: 116×88×64 Å